Protein 2HKE (pdb70)

Structure (mmCIF, N/CA/C/O backbone):
data_2HKE
#
_entry.id   2HKE
#
_cell.length_a   51.463
_cell.length_b   168.666
_cell.length_c   54.850
_cell.angle_alpha   90.00
_cell.angle_beta   118.78
_cell.angle_gamma   90.00
#
_symmetry.space_group_name_H-M   'P 1 21 1'
#
loop_
_entity.id
_entity.type
_entity.pdbx_description
1 polymer 'Diphosphomevalonate decarboxylase, putative'
2 non-polymer 'SULFATE ION'
3 water water
#
loop_
_atom_site.group_PDB
_atom_site.id
_atom_site.type_symbol
_atom_site.label_atom_id
_atom_site.label_alt_id
_atom_site.label_comp_id
_atom_site.label_asym_id
_atom_site.label_entity_id
_atom_site.label_seq_id
_atom_site.pdbx_PDB_ins_code
_atom_site.Cartn_x
_atom_site.Cartn_y
_atom_site.Cartn_z
_atom_site.occupancy
_atom_site.B_iso_or_equiv
_atom_site.auth_seq_id
_atom_site.auth_comp_id
_atom_site.auth_asym_id
_atom_site.auth_atom_id
_atom_site.pdbx_PDB_model_num
ATOM 1 N N . GLN A 1 4 ? 14.573 70.623 61.160 1.00 48.04 4 GLN A N 1
ATOM 2 C CA . GLN A 1 4 ? 14.450 69.184 60.723 1.00 46.84 4 GLN A CA 1
ATOM 3 C C . GLN A 1 4 ? 15.686 68.741 59.875 1.00 46.66 4 GLN A C 1
ATOM 4 O O . GLN A 1 4 ? 16.855 68.949 60.278 1.00 47.90 4 GLN A O 1
ATOM 10 N N . CYS A 1 5 ? 15.398 68.058 58.763 1.00 45.39 5 CYS A N 1
ATOM 11 C CA . CYS A 1 5 ? 16.300 67.848 57.616 1.00 41.98 5 CYS A CA 1
ATOM 12 C C . CYS A 1 5 ? 15.835 68.855 56.600 1.00 38.77 5 CYS A C 1
ATOM 13 O O . CYS A 1 5 ? 14.657 68.875 56.266 1.00 37.75 5 CYS A O 1
ATOM 16 N N . VAL A 1 6 ? 16.735 69.709 56.108 1.00 33.87 6 VAL A N 1
ATOM 17 C CA . VAL A 1 6 ? 16.327 70.811 55.250 1.00 31.37 6 VAL A CA 1
ATOM 18 C C . VAL A 1 6 ? 17.117 70.760 53.953 1.00 28.47 6 VAL A C 1
ATOM 19 O O . VAL A 1 6 ? 18.316 70.502 53.984 1.00 28.02 6 VAL A O 1
ATOM 23 N N . THR A 1 7 ? 16.435 71.005 52.843 1.00 26.34 7 THR A N 1
ATOM 24 C CA . THR A 1 7 ? 17.039 70.991 51.510 1.00 26.72 7 THR A CA 1
ATOM 25 C C . THR A 1 7 ? 16.691 72.274 50.779 1.00 25.28 7 THR A C 1
ATOM 26 O O . THR A 1 7 ? 15.535 72.714 50.758 1.00 24.96 7 THR A O 1
ATOM 30 N N . VAL A 1 8 ? 17.711 72.877 50.174 1.00 23.95 8 VAL A N 1
ATOM 31 C CA . VAL A 1 8 ? 17.585 74.183 49.509 1.00 24.46 8 VAL A CA 1
ATOM 32 C C . VAL A 1 8 ? 18.315 74.102 48.195 1.00 24.50 8 VAL A C 1
ATOM 33 O O . VAL A 1 8 ? 19.362 73.460 48.111 1.00 24.38 8 VAL A O 1
ATOM 37 N N . GLU A 1 9 ? 17.776 74.774 47.185 1.00 24.03 9 GLU A N 1
ATOM 38 C CA . GLU A 1 9 ? 18.489 75.018 45.962 1.00 25.09 9 GLU A CA 1
ATOM 39 C C . GLU A 1 9 ? 18.730 76.525 45.850 1.00 23.78 9 GLU A C 1
ATOM 40 O O . GLU A 1 9 ? 17.855 77.329 46.163 1.00 23.60 9 GLU A O 1
ATOM 46 N N . ALA A 1 10 ? 19.937 76.887 45.430 1.00 22.45 10 ALA A N 1
ATOM 47 C CA . ALA A 1 10 ? 20.240 78.286 45.155 1.00 21.33 10 ALA A CA 1
ATOM 48 C C . ALA A 1 10 ? 20.830 78.474 43.758 1.00 20.77 10 ALA A C 1
ATOM 49 O O . ALA A 1 10 ? 21.622 77.643 43.279 1.00 21.54 10 ALA A O 1
ATOM 51 N N . PRO A 1 11 ? 20.546 79.627 43.131 1.00 20.61 11 PRO A N 1
ATOM 52 C CA . PRO A 1 11 ? 21.078 79.956 41.804 1.00 20.57 11 PRO A CA 1
ATOM 53 C C . PRO A 1 11 ? 22.411 80.705 41.870 1.00 20.52 11 PRO A C 1
ATOM 54 O O . PRO A 1 11 ? 22.741 81.287 42.913 1.00 18.99 11 PRO A O 1
ATOM 58 N N . ILE A 1 12 ? 23.132 80.771 40.750 1.00 20.39 12 ILE A N 1
ATOM 59 C CA . ILE A 1 12 ? 24.255 81.727 40.691 1.00 20.60 12 ILE A CA 1
ATOM 60 C C . ILE A 1 12 ? 23.741 83.138 40.446 1.00 18.98 12 ILE A C 1
ATOM 61 O O . ILE A 1 12 ? 22.582 83.352 40.153 1.00 18.48 12 ILE A O 1
ATOM 66 N N . ASN A 1 13 ? 24.642 84.123 40.493 1.00 17.78 13 ASN A N 1
ATOM 67 C CA . ASN A 1 13 ? 24.307 85.465 40.115 1.00 17.91 13 ASN A CA 1
ATOM 68 C C . ASN A 1 13 ? 25.488 86.031 39.348 1.00 17.76 13 ASN A C 1
ATOM 69 O O . ASN A 1 13 ? 26.619 85.453 39.375 1.00 19.10 13 ASN A O 1
ATOM 74 N N . ILE A 1 14 ? 25.230 87.096 38.614 1.00 15.17 14 ILE A N 1
ATOM 75 C CA . ILE A 1 14 ? 26.288 87.769 37.857 1.00 17.31 14 ILE A CA 1
ATOM 76 C C . ILE A 1 14 ? 26.366 89.225 38.251 1.00 17.06 14 ILE A C 1
ATOM 77 O O . ILE A 1 14 ? 25.427 89.970 38.039 1.00 17.86 14 ILE A O 1
ATOM 82 N N . ALA A 1 15 ? 27.522 89.633 38.801 1.00 18.56 15 ALA A N 1
ATOM 83 C CA . ALA A 1 15 ? 27.745 91.026 39.141 1.00 18.66 15 ALA A CA 1
ATOM 84 C C . ALA A 1 15 ? 27.970 91.854 37.886 1.00 18.86 15 ALA A C 1
ATOM 85 O O . ALA A 1 15 ? 28.830 91.497 37.069 1.00 20.70 15 ALA A O 1
ATOM 87 N N . PHE A 1 16 ? 27.218 92.938 37.737 1.00 17.62 16 PHE A N 1
ATOM 88 C CA . PHE A 1 16 ? 27.548 93.932 36.684 1.00 18.92 16 PHE A CA 1
ATOM 89 C C . PHE A 1 16 ? 28.343 95.114 37.241 1.00 18.91 16 PHE A C 1
ATOM 90 O O . PHE A 1 16 ? 29.018 95.793 36.461 1.00 22.05 16 PHE A O 1
ATOM 98 N N . ILE A 1 17 ? 28.217 95.386 38.555 1.00 18.41 17 ILE A N 1
ATOM 99 C CA . ILE A 1 17 ? 29.095 96.260 39.289 1.00 18.29 17 ILE A CA 1
ATOM 100 C C . ILE A 1 17 ? 29.893 95.350 40.197 1.00 17.80 17 ILE A C 1
ATOM 101 O O . ILE A 1 17 ? 29.358 94.625 41.051 1.00 17.43 17 ILE A O 1
ATOM 106 N N . LYS A 1 18 ? 31.177 95.301 39.923 1.00 18.11 18 LYS A N 1
ATOM 107 C CA . LYS A 1 18 ? 32.020 94.243 40.461 1.00 19.04 18 LYS A CA 1
ATOM 108 C C . LYS A 1 18 ? 32.470 94.299 41.922 1.00 19.26 18 LYS A C 1
ATOM 109 O O . LYS A 1 18 ? 32.871 95.341 42.419 1.00 19.03 18 LYS A O 1
ATOM 115 N N . TYR A 1 19 ? 32.466 93.126 42.555 1.00 18.54 19 TYR A N 1
ATOM 116 C CA . TYR A 1 19 ? 33.143 92.896 43.810 1.00 19.04 19 TYR A CA 1
ATOM 117 C C . TYR A 1 19 ? 34.602 92.506 43.472 1.00 18.91 19 TYR A C 1
ATOM 118 O O . TYR A 1 19 ? 34.833 91.521 42.825 1.00 18.33 19 TYR A O 1
ATOM 127 N N . TRP A 1 20 ? 35.585 93.300 43.918 1.00 18.76 20 TRP A N 1
ATOM 128 C CA . TRP A 1 20 ? 36.966 92.964 43.733 1.00 19.15 20 TRP A CA 1
ATOM 129 C C . TRP A 1 20 ? 37.749 93.722 44.779 1.00 19.90 20 TRP A C 1
ATOM 130 O O . TRP A 1 20 ? 38.093 94.861 44.589 1.00 20.02 20 TRP A O 1
ATOM 141 N N . GLY A 1 21 ? 37.949 93.071 45.920 1.00 18.82 21 GLY A N 1
ATOM 142 C CA . GLY A 1 21 ? 38.678 93.600 47.038 1.00 19.85 21 GLY A CA 1
ATOM 143 C C . GLY A 1 21 ? 37.935 93.574 48.364 1.00 20.21 21 GLY A C 1
ATOM 144 O O . GLY A 1 21 ? 36.777 94.049 48.456 1.00 20.07 21 GLY A O 1
ATOM 145 N N . LYS A 1 22 ? 38.614 93.075 49.395 1.00 19.68 22 LYS A N 1
ATOM 146 C CA . LYS A 1 22 ? 38.166 93.195 50.769 1.00 20.09 22 LYS A CA 1
ATOM 147 C C . LYS A 1 22 ? 38.899 94.333 51.494 1.00 21.36 22 LYS A C 1
ATOM 148 O O . LYS A 1 22 ? 40.135 94.455 51.392 1.00 19.29 22 LYS A O 1
ATOM 154 N N . ARG A 1 23 ? 38.141 95.138 52.221 1.00 20.73 23 ARG A N 1
ATOM 155 C CA . ARG A 1 23 ? 38.705 96.249 52.965 1.00 21.39 23 ARG A CA 1
ATOM 156 C C . ARG A 1 23 ? 39.434 95.847 54.246 1.00 23.74 23 ARG A C 1
ATOM 157 O O . ARG A 1 23 ? 39.384 94.692 54.697 1.00 22.47 23 ARG A O 1
ATOM 165 N N . GLU A 1 24 ? 40.167 96.809 54.823 1.00 25.52 24 GLU A N 1
ATOM 166 C CA . GLU A 1 24 ? 40.901 96.521 56.054 1.00 25.34 24 GLU A CA 1
ATOM 167 C C . GLU A 1 24 ? 39.934 96.020 57.100 1.00 24.95 24 GLU A C 1
ATOM 168 O O . GLU A 1 24 ? 38.909 96.628 57.304 1.00 24.95 24 GLU A O 1
ATOM 174 N N . GLY A 1 25 ? 40.279 94.904 57.730 1.00 24.32 25 GLY A N 1
ATOM 175 C CA . GLY A 1 25 ? 39.465 94.282 58.766 1.00 24.25 25 GLY A CA 1
ATOM 176 C C . GLY A 1 25 ? 38.438 93.328 58.169 1.00 23.40 25 GLY A C 1
ATOM 177 O O . GLY A 1 25 ? 37.628 92.765 58.882 1.00 24.41 25 GLY A O 1
ATOM 178 N N . GLY A 1 26 ? 38.492 93.134 56.853 1.00 23.34 26 GLY A N 1
ATOM 179 C CA . GLY A 1 26 ? 37.460 92.369 56.141 1.00 22.76 26 GLY A CA 1
ATOM 180 C C . GLY A 1 26 ? 37.805 91.031 55.556 1.00 22.18 26 GLY A C 1
ATOM 181 O O . GLY A 1 26 ? 36.960 90.452 54.880 1.00 21.39 26 GLY A O 1
ATOM 182 N N . GLU A 1 27 ? 39.003 90.491 55.812 1.00 22.08 27 GLU A N 1
ATOM 183 C CA . GLU A 1 27 ? 39.418 89.275 55.146 1.00 22.26 27 GLU A CA 1
ATOM 184 C C . GLU A 1 27 ? 38.818 88.014 55.734 1.00 22.03 27 GLU A C 1
ATOM 185 O O . GLU A 1 27 ? 38.802 86.999 55.073 1.00 22.70 27 GLU A O 1
ATOM 191 N N . THR A 1 28 ? 38.427 88.059 57.008 1.00 22.47 28 THR A N 1
ATOM 192 C CA . THR A 1 28 ? 37.773 86.924 57.646 1.00 21.71 28 THR A CA 1
ATOM 193 C C . THR A 1 28 ? 36.285 87.085 57.594 1.00 21.60 28 THR A C 1
ATOM 194 O O . THR A 1 28 ? 35.572 86.117 57.237 1.00 21.76 28 THR A O 1
ATOM 198 N N . LEU A 1 29 ? 35.823 88.277 57.974 1.00 19.95 29 LEU A N 1
ATOM 199 C CA . LEU A 1 29 ? 34.385 88.620 57.893 1.00 20.54 29 LEU A CA 1
ATOM 200 C C . LEU A 1 29 ? 33.844 88.788 56.480 1.00 19.90 29 LEU A C 1
ATOM 201 O O . LEU A 1 29 ? 32.620 88.717 56.321 1.00 19.62 29 LEU A O 1
ATOM 206 N N . ILE A 1 30 ? 34.716 88.945 55.472 1.00 18.77 30 ILE A N 1
ATOM 207 C CA . ILE A 1 30 ? 34.297 89.125 54.058 1.00 19.47 30 ILE A CA 1
ATOM 208 C C . ILE A 1 30 ? 33.528 90.469 53.943 1.00 19.69 30 ILE A C 1
ATOM 209 O O . ILE A 1 30 ? 32.322 90.538 53.651 1.00 19.63 30 ILE A O 1
ATOM 214 N N . LEU A 1 31 ? 34.277 91.550 54.131 1.00 19.05 31 LEU A N 1
ATOM 215 C CA . LEU A 1 31 ? 33.762 92.913 54.064 1.00 18.48 31 LEU A CA 1
ATOM 216 C C . LEU A 1 31 ? 34.454 93.598 52.882 1.00 18.56 31 LEU A C 1
ATOM 217 O O . LEU A 1 31 ? 35.694 93.631 52.819 1.00 18.35 31 LEU A O 1
ATOM 222 N N . PRO A 1 32 ? 33.673 94.045 51.898 1.00 18.20 32 PRO A N 1
ATOM 223 C CA . PRO A 1 32 ? 34.275 94.465 50.653 1.00 18.32 32 PRO A CA 1
ATOM 224 C C . PRO A 1 32 ? 34.709 95.936 50.676 1.00 19.14 32 PRO A C 1
ATOM 225 O O . PRO A 1 32 ? 34.242 96.696 51.536 1.00 19.23 32 PRO A O 1
ATOM 229 N N . THR A 1 33 ? 35.590 96.316 49.748 1.00 17.93 33 THR A N 1
ATOM 230 C CA . THR A 1 33 ? 35.960 97.736 49.590 1.00 19.21 33 THR A CA 1
ATOM 231 C C . THR A 1 33 ? 34.862 98.603 48.989 1.00 19.55 33 THR A C 1
ATOM 232 O O . THR A 1 33 ? 34.887 99.827 49.131 1.00 18.48 33 THR A O 1
ATOM 236 N N . ASN A 1 34 ? 33.911 97.999 48.261 1.00 18.83 34 ASN A N 1
ATOM 237 C CA . ASN A 1 34 ? 32.872 98.774 47.590 1.00 18.45 34 ASN A CA 1
ATOM 238 C C . ASN A 1 34 ? 31.617 97.911 47.449 1.00 18.56 34 ASN A C 1
ATOM 239 O O . ASN A 1 34 ? 31.686 96.668 47.599 1.00 19.05 34 ASN A O 1
ATOM 244 N N . ASP A 1 35 ? 30.514 98.563 47.164 1.00 18.74 35 ASP A N 1
ATOM 245 C CA . ASP A 1 35 ? 29.282 97.851 46.884 1.00 19.56 35 ASP A CA 1
ATOM 246 C C . ASP A 1 35 ? 29.429 97.070 45.580 1.00 18.54 35 ASP A C 1
ATOM 247 O O . ASP A 1 35 ? 30.226 97.399 44.701 1.00 17.23 35 ASP A O 1
ATOM 252 N N . SER A 1 36 ? 28.574 96.063 45.423 1.00 16.54 36 SER A N 1
ATOM 253 C CA . SER A 1 36 ? 28.465 95.384 44.144 1.00 16.75 36 SER A CA 1
ATOM 254 C C . SER A 1 36 ? 26.991 95.200 43.811 1.00 16.50 36 SER A C 1
ATOM 255 O O . SER A 1 36 ? 26.143 95.412 44.673 1.00 16.99 36 SER A O 1
ATOM 258 N N . PHE A 1 37 ? 26.690 94.805 42.588 1.00 16.00 37 PHE A N 1
ATOM 259 C CA . PHE A 1 37 ? 25.316 94.839 42.144 1.00 16.72 37 PHE A CA 1
ATOM 260 C C . PHE A 1 37 ? 25.226 93.720 41.119 1.00 17.11 37 PHE A C 1
ATOM 261 O O . PHE A 1 37 ? 26.041 93.683 40.186 1.00 16.93 37 PHE A O 1
ATOM 269 N N . SER A 1 38 ? 24.243 92.814 41.283 1.00 16.70 38 SER A N 1
ATOM 270 C CA . SER A 1 38 ? 24.186 91.636 40.435 1.00 15.97 38 SER A CA 1
ATOM 271 C C . SER A 1 38 ? 22.759 91.331 40.028 1.00 16.60 38 SER A C 1
ATOM 272 O O . SER A 1 38 ? 21.788 91.864 40.609 1.00 16.98 38 SER A O 1
ATOM 275 N N . ILE A 1 39 ? 22.656 90.520 38.993 1.00 16.32 39 ILE A N 1
ATOM 276 C CA . ILE A 1 39 ? 21.401 89.914 38.590 1.00 17.92 39 ILE A CA 1
ATOM 277 C C . ILE A 1 39 ? 21.432 88.467 39.028 1.00 17.79 39 ILE A C 1
ATOM 278 O O . ILE A 1 39 ? 22.350 87.699 38.711 1.00 19.37 39 ILE A O 1
ATOM 283 N N . THR A 1 40 ? 20.369 88.042 39.700 1.00 18.29 40 THR A N 1
ATOM 284 C CA . THR A 1 40 ? 20.234 86.671 40.058 1.00 18.18 40 THR A CA 1
ATOM 285 C C . THR A 1 40 ? 19.702 85.854 38.859 1.00 17.73 40 THR A C 1
ATOM 286 O O . THR A 1 40 ? 18.768 86.279 38.214 1.00 19.47 40 THR A O 1
ATOM 290 N N . LEU A 1 41 ? 20.313 84.726 38.572 1.00 17.83 41 LEU A N 1
ATOM 291 C CA . LEU A 1 41 ? 19.926 83.905 37.441 1.00 19.90 41 LEU A CA 1
ATOM 292 C C . LEU A 1 41 ? 18.865 82.884 37.912 1.00 19.92 41 LEU A C 1
ATOM 293 O O . LEU A 1 41 ? 18.666 82.690 39.116 1.00 20.08 41 LEU A O 1
ATOM 298 N N . SER A 1 42 ? 18.206 82.252 36.946 1.00 21.76 42 SER A N 1
ATOM 299 C CA . SER A 1 42 ? 17.360 81.096 37.204 1.00 23.35 42 SER A CA 1
ATOM 300 C C . SER A 1 42 ? 18.133 79.925 37.777 1.00 24.63 42 SER A C 1
ATOM 301 O O . SER A 1 42 ? 19.284 79.708 37.429 1.00 23.89 42 SER A O 1
ATOM 304 N N . ALA A 1 43 ? 17.470 79.158 38.659 1.00 25.60 43 ALA A N 1
ATOM 305 C CA . ALA A 1 43 ? 18.021 77.918 39.176 1.00 26.70 43 ALA A CA 1
ATOM 306 C C . ALA A 1 43 ? 17.726 76.751 38.230 1.00 28.57 43 ALA A C 1
ATOM 307 O O . ALA A 1 43 ? 17.915 75.613 38.605 1.00 29.37 43 ALA A O 1
ATOM 309 N N . SER A 1 44 ? 17.220 77.024 37.037 1.00 29.43 44 SER A N 1
ATOM 310 C CA . SER A 1 44 ? 17.070 75.950 36.066 1.00 30.88 44 SER A CA 1
ATOM 311 C C . SER A 1 44 ? 17.678 76.391 34.735 1.00 31.36 44 SER A C 1
ATOM 312 O O . SER A 1 44 ? 17.428 77.509 34.279 1.00 32.98 44 SER A O 1
ATOM 315 N N . PRO A 1 45 ? 18.447 75.510 34.091 1.00 31.43 45 PRO A N 1
ATOM 316 C CA . PRO A 1 45 ? 18.628 74.105 34.474 1.00 31.43 45 PRO A CA 1
ATOM 317 C C . PRO A 1 45 ? 19.652 73.835 35.561 1.00 31.25 45 PRO A C 1
ATOM 318 O O . PRO A 1 45 ? 19.565 72.783 36.183 1.00 31.40 45 PRO A O 1
ATOM 322 N N . PHE A 1 46 ? 20.588 74.774 35.804 1.00 30.49 46 PHE A N 1
ATOM 323 C CA . PHE A 1 46 ? 21.711 74.544 36.712 1.00 29.06 46 PHE A CA 1
ATOM 324 C C . PHE A 1 46 ? 21.571 75.311 38.038 1.00 28.20 46 PHE A C 1
ATOM 325 O O . PHE A 1 46 ? 21.209 76.489 38.047 1.00 26.15 46 PHE A O 1
ATOM 333 N N . ARG A 1 47 ? 21.945 74.634 39.118 1.00 27.30 47 ARG A N 1
ATOM 334 C CA . ARG A 1 47 ? 21.814 75.173 40.473 1.00 26.31 47 ARG A CA 1
ATOM 335 C C . ARG A 1 47 ? 22.697 74.384 41.437 1.00 25.24 47 ARG A C 1
ATOM 336 O O . ARG A 1 47 ? 23.190 73.282 41.100 1.00 23.92 47 ARG A O 1
ATOM 344 N N . SER A 1 48 ? 22.900 74.926 42.643 1.00 23.59 48 SER A N 1
ATOM 345 C CA . SER A 1 48 ? 23.470 74.151 43.732 1.00 23.88 48 SER A CA 1
ATOM 346 C C . SER A 1 48 ? 22.356 73.720 44.660 1.00 23.90 48 SER A C 1
ATOM 347 O O . SER A 1 48 ? 21.345 74.394 44.803 1.00 23.54 48 SER A O 1
ATOM 350 N N . LYS A 1 49 ? 22.586 72.592 45.302 1.00 24.46 49 LYS A N 1
ATOM 351 C CA . LYS A 1 49 ? 21.627 72.014 46.201 1.00 25.11 49 LYS A CA 1
ATOM 352 C C . LYS A 1 49 ? 22.386 71.566 47.437 1.00 25.23 49 LYS A C 1
ATOM 353 O O . LYS A 1 49 ? 23.461 70.965 47.321 1.00 24.18 49 LYS A O 1
ATOM 359 N N . THR A 1 50 ? 21.830 71.903 48.614 1.00 24.63 50 THR A N 1
ATOM 360 C CA . THR A 1 50 ? 22.341 71.430 49.915 1.00 24.63 50 THR A CA 1
ATOM 361 C C . THR A 1 50 ? 21.217 70.866 50.770 1.00 24.16 50 THR A C 1
ATOM 362 O O . THR A 1 50 ? 20.147 71.450 50.856 1.00 23.70 50 THR A O 1
ATOM 366 N N . SER A 1 51 ? 21.532 69.766 51.426 1.00 24.29 51 SER A N 1
ATOM 367 C CA . SER A 1 51 ? 20.689 69.145 52.433 1.00 25.60 51 SER A CA 1
ATOM 368 C C . SER A 1 51 ? 21.456 69.158 53.739 1.00 25.20 51 SER A C 1
ATOM 369 O O . SER A 1 51 ? 22.656 68.875 53.782 1.00 25.32 51 SER A O 1
ATOM 372 N N . VAL A 1 52 ? 20.782 69.506 54.820 1.00 26.62 52 VAL A N 1
ATOM 373 C CA . VAL A 1 52 ? 21.409 69.430 56.118 1.00 28.14 52 VAL A CA 1
ATOM 374 C C . VAL A 1 52 ? 20.527 68.605 57.058 1.00 30.25 52 VAL A C 1
ATOM 375 O O . VAL A 1 52 ? 19.294 68.654 56.948 1.00 29.40 52 VAL A O 1
ATOM 379 N N . GLU A 1 53 ? 21.172 67.889 57.977 1.00 32.99 53 GLU A N 1
ATOM 380 C CA . GLU A 1 53 ? 20.456 67.146 59.025 1.00 35.51 53 GLU A CA 1
ATOM 381 C C . GLU A 1 53 ? 21.084 67.391 60.383 1.00 36.48 53 GLU A C 1
ATOM 382 O O . GLU A 1 53 ? 22.275 67.204 60.540 1.00 36.08 53 GLU A O 1
ATOM 388 N N . LEU A 1 54 ? 20.298 67.843 61.363 1.00 39.11 54 LEU A N 1
ATOM 389 C CA . LEU A 1 54 ? 20.841 68.010 62.725 1.00 41.51 54 LEU A CA 1
ATOM 390 C C . LEU A 1 54 ? 20.933 66.637 63.353 1.00 43.63 54 LEU A C 1
ATOM 391 O O . LEU A 1 54 ? 20.074 65.789 63.118 1.00 43.47 54 LEU A O 1
ATOM 396 N N . ARG A 1 55 ? 22.004 66.414 64.105 1.00 46.23 55 ARG A N 1
ATOM 397 C CA . ARG A 1 55 ? 22.292 65.108 64.692 1.00 48.70 55 ARG A CA 1
ATOM 398 C C . ARG A 1 55 ? 22.655 65.234 66.176 1.00 50.41 55 ARG A C 1
ATOM 399 O O . ARG A 1 55 ? 23.197 66.267 66.638 1.00 50.83 55 ARG A O 1
ATOM 407 N N . ASP A 1 56 ? 22.335 64.170 66.914 1.00 52.43 56 ASP A N 1
ATOM 408 C CA . ASP A 1 56 ? 22.810 63.956 68.296 1.00 53.45 56 ASP A CA 1
ATOM 409 C C . ASP A 1 56 ? 23.774 62.774 68.389 1.00 54.28 56 ASP A C 1
ATOM 410 O O . ASP A 1 56 ? 24.688 62.766 69.218 1.00 54.84 56 ASP A O 1
ATOM 415 N N . ASP A 1 57 ? 23.561 61.786 67.527 1.00 54.87 57 ASP A N 1
ATOM 416 C CA . ASP A 1 57 ? 24.318 60.546 67.565 1.00 54.85 57 ASP A CA 1
ATOM 417 C C . ASP A 1 57 ? 25.802 60.803 67.296 1.00 55.01 57 ASP A C 1
ATOM 418 O O . ASP A 1 57 ? 26.672 60.123 67.856 1.00 55.90 57 ASP A O 1
ATOM 423 N N . ILE A 1 58 ? 26.095 61.774 66.432 1.00 54.13 58 ILE A N 1
ATOM 424 C CA . ILE A 1 58 ? 27.458 61.989 65.947 1.00 52.97 58 ILE A CA 1
ATOM 425 C C . ILE A 1 58 ? 28.250 62.979 66.795 1.00 51.89 58 ILE A C 1
ATOM 426 O O . ILE A 1 58 ? 27.681 63.797 67.532 1.00 51.59 58 ILE A O 1
ATOM 431 N N . GLU A 1 59 ? 29.572 62.906 66.658 1.00 51.01 59 GLU A N 1
ATOM 432 C CA . GLU A 1 59 ? 30.491 63.641 67.524 1.00 50.11 59 GLU A CA 1
ATOM 433 C C . GLU A 1 59 ? 31.138 64.861 66.855 1.00 48.80 59 GLU A C 1
ATOM 434 O O . GLU A 1 59 ? 31.667 65.731 67.544 1.00 49.20 59 GLU A O 1
ATOM 440 N N . THR A 1 60 ? 31.121 64.935 65.525 1.00 46.57 60 THR A N 1
ATOM 441 C CA . THR A 1 60 ? 31.533 66.172 64.854 1.00 44.40 60 THR A CA 1
ATOM 442 C C . THR A 1 60 ? 30.581 66.503 63.707 1.00 41.24 60 THR A C 1
ATOM 443 O O . THR A 1 60 ? 29.747 65.692 63.315 1.00 39.69 60 THR A O 1
ATOM 447 N N . ASP A 1 61 ? 30.682 67.726 63.203 1.00 38.35 61 ASP A N 1
ATOM 448 C CA . ASP A 1 61 ? 29.944 68.092 62.001 1.00 36.34 61 ASP A CA 1
ATOM 449 C C . ASP A 1 61 ? 30.589 67.395 60.820 1.00 34.05 61 ASP A C 1
ATOM 450 O O . ASP A 1 61 ? 31.801 67.112 60.855 1.00 33.23 61 ASP A O 1
ATOM 455 N N . THR A 1 62 ? 29.789 67.113 59.795 1.00 31.53 62 THR A N 1
ATOM 456 C CA . THR A 1 62 ? 30.315 66.562 58.561 1.00 31.62 62 THR A CA 1
ATOM 457 C C . THR A 1 62 ? 29.880 67.359 57.350 1.00 29.66 62 THR A C 1
ATOM 458 O O . THR A 1 62 ? 28.812 68.002 57.316 1.00 28.78 62 THR A O 1
ATOM 462 N N . LEU A 1 63 ? 30.709 67.291 56.326 1.00 28.71 63 LEU A N 1
ATOM 463 C CA . LEU A 1 63 ? 30.441 67.993 55.097 1.00 27.95 63 LEU A CA 1
ATOM 464 C C . LEU A 1 63 ? 30.773 67.054 53.957 1.00 27.82 63 LEU A C 1
ATOM 465 O O . LEU A 1 63 ? 31.861 66.517 53.935 1.00 27.98 63 LEU A O 1
ATOM 470 N N . ARG A 1 64 ? 29.845 66.881 53.029 1.00 28.12 64 ARG A N 1
ATOM 471 C CA . ARG A 1 64 ? 30.055 66.083 51.832 1.00 29.00 64 ARG A CA 1
ATOM 472 C C . ARG A 1 64 ? 29.834 67.010 50.657 1.00 29.18 64 ARG A C 1
ATOM 473 O O . ARG A 1 64 ? 28.766 67.661 50.533 1.00 28.78 64 ARG A O 1
ATOM 481 N N . LEU A 1 65 ? 30.864 67.133 49.831 1.00 29.91 65 LEU A N 1
ATOM 482 C CA . LEU A 1 65 ? 30.820 67.962 48.635 1.00 31.35 65 LEU A CA 1
ATOM 483 C C . LEU A 1 65 ? 30.987 67.062 47.422 1.00 32.73 65 LEU A C 1
ATOM 484 O O . LEU A 1 65 ? 32.022 66.402 47.284 1.00 33.44 65 LEU A O 1
ATOM 489 N N . ASN A 1 66 ? 29.994 67.078 46.546 1.00 33.39 66 ASN A N 1
ATOM 490 C CA . ASN A 1 66 ? 30.038 66.341 45.293 1.00 34.60 66 ASN A CA 1
ATOM 491 C C . ASN A 1 66 ? 30.263 64.858 45.528 1.00 35.28 66 ASN A C 1
ATOM 492 O O . ASN A 1 66 ? 31.052 64.232 44.814 1.00 36.35 66 ASN A O 1
ATOM 497 N N . GLY A 1 67 ? 29.595 64.322 46.547 1.00 34.90 67 GLY A N 1
ATOM 498 C CA . GLY A 1 67 ? 29.738 62.929 46.958 1.00 34.76 67 GLY A CA 1
ATOM 499 C C . GLY A 1 67 ? 30.945 62.554 47.811 1.00 34.47 67 GLY A C 1
ATOM 500 O O . GLY A 1 67 ? 31.025 61.417 48.310 1.00 34.89 67 GLY A O 1
ATOM 501 N N . THR A 1 68 ? 31.886 63.484 47.977 1.00 33.57 68 THR A N 1
ATOM 502 C CA . THR A 1 68 ? 33.115 63.230 48.737 1.00 33.52 68 THR A CA 1
ATOM 503 C C . THR A 1 68 ? 33.128 63.904 50.101 1.00 33.47 68 THR A C 1
ATOM 504 O O . THR A 1 68 ? 32.952 65.114 50.184 1.00 32.35 68 THR A O 1
ATOM 508 N N . GLU A 1 69 ? 33.330 63.120 51.155 1.00 32.55 69 GLU A N 1
ATOM 509 C CA . GLU A 1 69 ? 33.395 63.693 52.483 1.00 33.75 69 GLU A CA 1
ATOM 510 C C . GLU A 1 69 ? 34.697 64.472 52.658 1.00 32.60 69 GLU A C 1
ATOM 511 O O . GLU A 1 69 ? 35.795 64.007 52.335 1.00 31.41 69 GLU A O 1
ATOM 517 N N . VAL A 1 70 ? 34.544 65.677 53.196 1.00 31.90 70 VAL A N 1
ATOM 518 C CA . VAL A 1 70 ? 35.606 66.644 53.324 1.00 32.05 70 VAL A CA 1
ATOM 519 C C . VAL A 1 70 ? 35.833 66.932 54.828 1.00 31.47 70 VAL A C 1
ATOM 520 O O . VAL A 1 70 ? 34.901 66.778 55.599 1.00 30.42 70 VAL A O 1
ATOM 524 N N . ASP A 1 71 ? 37.047 67.315 55.234 1.00 31.63 71 ASP A N 1
ATOM 525 C CA . ASP A 1 71 ? 37.321 67.605 56.654 1.00 32.46 71 ASP A CA 1
ATOM 526 C C . ASP A 1 71 ? 36.848 69.039 56.968 1.00 31.51 71 ASP A C 1
ATOM 527 O O . ASP A 1 71 ? 37.409 69.991 56.427 1.00 30.11 71 ASP A O 1
ATOM 532 N N . VAL A 1 72 ? 35.842 69.174 57.823 1.00 31.83 72 VAL A N 1
ATOM 533 C CA . VAL A 1 72 ? 35.325 70.523 58.189 1.00 32.04 72 VAL A CA 1
ATOM 534 C C . VAL A 1 72 ? 36.404 71.367 58.878 1.00 32.46 72 VAL A C 1
ATOM 535 O O . VAL A 1 72 ? 36.519 72.586 58.638 1.00 30.43 72 VAL A O 1
ATOM 539 N N . GLY A 1 73 ? 37.216 70.714 59.716 1.00 32.77 73 GLY A N 1
ATOM 540 C CA . GLY A 1 73 ? 38.407 71.343 60.307 1.00 32.35 73 GLY A CA 1
ATOM 541 C C . GLY A 1 73 ? 39.425 71.875 59.307 1.00 32.55 73 GLY A C 1
ATOM 542 O O . GLY A 1 73 ? 40.284 72.644 59.686 1.00 33.37 73 GLY A O 1
ATOM 543 N N . LYS A 1 74 ? 39.325 71.493 58.033 1.00 32.10 74 LYS A N 1
ATOM 544 C CA . LYS A 1 74 ? 40.193 72.000 56.967 1.00 32.51 74 LYS A CA 1
ATOM 545 C C . LYS A 1 74 ? 39.468 72.917 55.986 1.00 31.27 74 LYS A C 1
ATOM 546 O O . LYS A 1 74 ? 40.013 73.268 54.951 1.00 30.82 74 LYS A O 1
ATOM 552 N N . THR A 1 75 ? 38.251 73.333 56.341 1.00 29.25 75 THR A N 1
ATOM 553 C CA . THR A 1 75 ? 37.392 74.128 55.443 1.00 27.87 75 THR A CA 1
ATOM 554 C C . THR A 1 75 ? 36.960 75.409 56.221 1.00 25.83 75 THR A C 1
ATOM 555 O O . THR A 1 75 ? 35.850 75.467 56.715 1.00 26.20 75 THR A O 1
ATOM 559 N N . PRO A 1 76 ? 37.884 76.380 56.408 1.00 23.52 76 PRO A N 1
ATOM 560 C CA . PRO A 1 76 ? 37.604 77.517 57.295 1.00 23.80 76 PRO A CA 1
ATOM 561 C C . PRO A 1 76 ? 36.364 78.351 56.962 1.00 22.90 76 PRO A C 1
ATOM 562 O O . PRO A 1 76 ? 35.727 78.876 57.875 1.00 22.23 76 PRO A O 1
ATOM 566 N N . ARG A 1 77 ? 36.010 78.478 55.686 1.00 23.09 77 ARG A N 1
ATOM 567 C CA . ARG A 1 77 ? 34.820 79.272 55.333 1.00 23.29 77 ARG A CA 1
ATOM 568 C C . ARG A 1 77 ? 33.565 78.630 55.914 1.00 23.18 77 ARG A C 1
ATOM 569 O O . ARG A 1 77 ? 32.693 79.340 56.478 1.00 22.91 77 ARG A O 1
ATOM 577 N N . VAL A 1 78 ? 33.492 77.314 55.855 1.00 21.21 78 VAL A N 1
ATOM 578 C CA . VAL A 1 78 ? 32.337 76.582 56.447 1.00 22.10 78 VAL A CA 1
ATOM 579 C C . VAL A 1 78 ? 32.386 76.614 58.002 1.00 22.21 78 VAL A C 1
ATOM 580 O O . VAL A 1 78 ? 31.364 76.866 58.682 1.00 23.59 78 VAL A O 1
ATOM 584 N N . GLN A 1 79 ? 33.567 76.486 58.596 1.00 22.88 79 GLN A N 1
ATOM 585 C CA . GLN A 1 79 ? 33.717 76.606 60.059 1.00 23.37 79 GLN A CA 1
ATOM 586 C C . GLN A 1 79 ? 33.263 77.978 60.505 1.00 23.61 79 GLN A C 1
ATOM 587 O O . GLN A 1 79 ? 32.617 78.111 61.551 1.00 22.72 79 GLN A O 1
ATOM 593 N N . SER A 1 80 ? 33.604 79.013 59.724 1.00 21.75 80 SER A N 1
ATOM 594 C CA . SER A 1 80 ? 33.187 80.389 59.990 1.00 21.77 80 SER A CA 1
ATOM 595 C C . SER A 1 80 ? 31.664 80.534 60.010 1.00 21.04 80 SER A C 1
ATOM 596 O O . SER A 1 80 ? 31.082 81.180 60.899 1.00 21.18 80 SER A O 1
ATOM 599 N N . MET A 1 81 ? 31.009 79.945 59.031 1.00 21.03 81 MET A N 1
ATOM 600 C CA . MET A 1 81 ? 29.544 79.987 58.968 1.00 21.50 81 MET A CA 1
ATOM 601 C C . MET A 1 81 ? 28.955 79.302 60.202 1.00 21.24 81 MET A C 1
ATOM 602 O O . MET A 1 81 ? 28.074 79.856 60.890 1.00 22.82 81 MET A O 1
ATOM 607 N N . LEU A 1 82 ? 29.474 78.146 60.499 1.00 19.70 82 LEU A N 1
ATOM 608 C CA . LEU A 1 82 ? 28.972 77.349 61.611 1.00 21.86 82 LEU A CA 1
ATOM 609 C C . LEU A 1 82 ? 29.154 78.018 62.959 1.00 22.12 82 LEU A C 1
ATOM 610 O O . LEU A 1 82 ? 28.286 77.948 63.808 1.00 23.18 82 LEU A O 1
ATOM 615 N N . LEU A 1 83 ? 30.270 78.704 63.159 1.00 22.40 83 LEU A N 1
ATOM 616 C CA . LEU A 1 83 ? 30.447 79.482 64.401 1.00 24.27 83 LEU A CA 1
ATOM 617 C C . LEU A 1 83 ? 29.415 80.570 64.549 1.00 24.43 83 LEU A C 1
ATOM 618 O O . LEU A 1 83 ? 28.834 80.759 65.652 1.00 25.48 83 LEU A O 1
ATOM 623 N N . HIS A 1 84 ? 29.208 81.344 63.484 1.00 24.35 84 HIS A N 1
ATOM 624 C CA . HIS A 1 84 ? 28.240 82.423 63.516 1.00 25.02 84 HIS A CA 1
ATOM 625 C C . HIS A 1 84 ? 26.820 81.851 63.693 1.00 24.59 84 HIS A C 1
ATOM 626 O O . HIS A 1 84 ? 26.001 82.401 64.434 1.00 23.60 84 HIS A O 1
ATOM 633 N N . LEU A 1 85 ? 26.578 80.730 63.050 1.00 24.89 85 LEU A N 1
ATOM 634 C CA . LEU A 1 85 ? 25.266 80.125 63.062 1.00 25.23 85 LEU A CA 1
ATOM 635 C C . LEU A 1 85 ? 24.922 79.721 64.498 1.00 25.99 85 LEU A C 1
ATOM 636 O O . LEU A 1 85 ? 23.848 80.016 64.997 1.00 27.27 85 LEU A O 1
ATOM 641 N N . ARG A 1 86 ? 25.857 79.060 65.160 1.00 25.44 86 ARG A N 1
ATOM 642 C CA . ARG A 1 86 ? 25.645 78.572 66.496 1.00 27.77 86 ARG A CA 1
ATOM 643 C C . ARG A 1 86 ? 25.651 79.614 67.589 1.00 27.18 86 ARG A C 1
ATOM 644 O O . ARG A 1 86 ? 25.263 79.317 68.709 1.00 29.75 86 ARG A O 1
ATOM 652 N N . SER A 1 87 ? 26.127 80.815 67.300 1.00 27.72 87 SER A N 1
ATOM 653 C CA . SER A 1 87 ? 26.015 81.925 68.232 1.00 27.98 87 SER A CA 1
ATOM 654 C C . SER A 1 87 ? 24.739 82.716 68.065 1.00 27.93 87 SER A C 1
ATOM 655 O O . SER A 1 87 ? 24.549 83.724 68.765 1.00 28.71 87 SER A O 1
ATOM 658 N N . THR A 1 88 ? 23.904 82.325 67.095 1.00 27.41 88 THR A N 1
ATOM 659 C CA . THR A 1 88 ? 22.681 83.044 66.801 1.00 26.99 88 THR A CA 1
ATOM 660 C C . THR A 1 88 ? 21.523 82.084 66.698 1.00 27.49 88 THR A C 1
ATOM 661 O O . THR A 1 88 ? 20.616 82.278 65.920 1.00 28.03 88 THR A O 1
ATOM 665 N N . CYS A 1 89 ? 21.538 81.031 67.501 1.00 27.89 89 CYS A N 1
ATOM 666 C CA . CYS A 1 89 ? 20.481 80.044 67.450 1.00 28.40 89 CYS A CA 1
ATOM 667 C C . CYS A 1 89 ? 20.099 79.604 68.869 1.00 28.89 89 CYS A C 1
ATOM 668 O O . CYS A 1 89 ? 20.830 79.880 69.803 1.00 28.84 89 CYS A O 1
ATOM 671 N N . PRO A 1 90 ? 18.930 78.961 69.031 1.00 30.68 90 PRO A N 1
ATOM 672 C CA . PRO A 1 90 ? 18.449 78.494 70.331 1.00 32.52 90 PRO A CA 1
ATOM 673 C C . PRO A 1 90 ? 19.467 77.661 71.130 1.00 34.34 90 PRO A C 1
ATOM 674 O O . PRO A 1 90 ? 20.165 76.844 70.557 1.00 33.69 90 PRO A O 1
ATOM 678 N N . GLU A 1 91 ? 19.535 77.867 72.447 1.00 37.30 91 GLU A N 1
ATOM 679 C CA . GLU A 1 91 ? 20.409 77.059 73.307 1.00 39.44 91 GLU A CA 1
ATOM 680 C C . GLU A 1 91 ? 20.199 75.558 73.081 1.00 40.34 91 GLU A C 1
ATOM 681 O O . GLU A 1 91 ? 21.143 74.784 73.138 1.00 42.17 91 GLU A O 1
ATOM 687 N N . GLU A 1 92 ? 18.971 75.148 72.799 1.00 41.99 92 GLU A N 1
ATOM 688 C CA . GLU A 1 92 ? 18.642 73.736 72.544 1.00 43.06 92 GLU A CA 1
ATOM 689 C C . GLU A 1 92 ? 19.250 73.169 71.276 1.00 43.72 92 GLU A C 1
ATOM 690 O O . GLU A 1 92 ? 19.325 71.951 71.117 1.00 43.99 92 GLU A O 1
ATOM 696 N N . LEU A 1 93 ? 19.587 74.038 70.326 1.00 43.70 93 LEU A N 1
ATOM 697 C CA . LEU A 1 93 ? 20.169 73.597 69.061 1.00 44.02 93 LEU A CA 1
ATOM 698 C C . LEU A 1 93 ? 21.643 73.985 68.943 1.00 44.22 93 LEU A C 1
ATOM 699 O O . LEU A 1 93 ? 22.329 73.434 68.099 1.00 44.54 93 LEU A O 1
ATOM 704 N N . LYS A 1 94 ? 22.126 74.900 69.781 1.00 45.00 94 LYS A N 1
ATOM 705 C CA . LYS A 1 94 ? 23.549 75.293 69.808 1.00 46.00 94 LYS A CA 1
ATOM 706 C C . LYS A 1 94 ? 24.488 74.110 69.742 1.00 46.22 94 LYS A C 1
ATOM 707 O O . LYS A 1 94 ? 25.507 74.156 69.073 1.00 46.70 94 LYS A O 1
ATOM 713 N N . ASN A 1 95 ? 24.142 73.050 70.452 1.00 46.15 95 ASN A N 1
ATOM 714 C CA . ASN A 1 95 ? 25.090 71.961 70.713 1.00 45.70 95 ASN A CA 1
ATOM 715 C C . ASN A 1 95 ? 25.048 70.837 69.679 1.00 45.05 95 ASN A C 1
ATOM 716 O O . ASN A 1 95 ? 25.998 70.035 69.579 1.00 44.71 95 ASN A O 1
ATOM 721 N N . LYS A 1 96 ? 23.970 70.792 68.902 1.00 43.26 96 LYS A N 1
ATOM 722 C CA . LYS A 1 96 ? 23.771 69.745 67.927 1.00 41.87 96 LYS A CA 1
ATOM 723 C C . LYS A 1 96 ? 24.873 69.864 66.895 1.00 40.18 96 LYS A C 1
ATOM 724 O O . LYS A 1 96 ? 25.329 70.970 66.596 1.00 39.39 96 LYS A O 1
ATOM 730 N N . LYS A 1 97 ? 25.286 68.719 66.361 1.00 38.30 97 LYS A N 1
ATOM 731 C CA . LYS A 1 97 ? 26.152 68.670 65.201 1.00 37.07 97 LYS A CA 1
ATOM 732 C C . LYS A 1 97 ? 25.261 68.521 63.975 1.00 34.17 97 LYS A C 1
ATOM 733 O O . LYS A 1 97 ? 24.083 68.159 64.068 1.00 34.24 97 LYS A O 1
ATOM 739 N N . VAL A 1 98 ? 25.847 68.769 62.821 1.00 31.30 98 VAL A N 1
ATOM 740 C CA . VAL A 1 98 ? 25.106 68.751 61.596 1.00 29.05 98 VAL A CA 1
ATOM 741 C C . VAL A 1 98 ? 25.847 67.945 60.530 1.00 27.87 98 VAL A C 1
ATOM 742 O O . VAL A 1 98 ? 27.076 67.976 60.461 1.00 27.18 98 VAL A O 1
ATOM 746 N N . ASN A 1 99 ? 25.095 67.186 59.745 1.00 28.12 99 ASN A N 1
ATOM 747 C CA . ASN A 1 99 ? 25.596 66.589 58.494 1.00 27.76 99 ASN A CA 1
ATOM 748 C C . ASN A 1 99 ? 25.148 67.485 57.355 1.00 26.50 99 ASN A C 1
ATOM 749 O O . ASN A 1 99 ? 23.963 67.696 57.190 1.00 26.87 99 ASN A O 1
ATOM 754 N N . ILE A 1 100 ? 26.094 67.993 56.587 1.00 25.88 100 ILE A N 1
ATOM 755 C CA . ILE A 1 100 ? 25.830 68.824 55.414 1.00 25.30 100 ILE A CA 1
ATOM 756 C C . ILE A 1 100 ? 26.260 68.061 54.177 1.00 25.25 100 ILE A C 1
ATOM 757 O O . ILE A 1 100 ? 27.390 67.544 54.132 1.00 25.21 100 ILE A O 1
ATOM 762 N N . VAL A 1 101 ? 25.382 68.031 53.184 1.00 24.55 101 VAL A N 1
ATOM 763 C CA . VAL A 1 101 ? 25.637 67.325 51.933 1.00 26.15 101 VAL A CA 1
ATOM 764 C C . VAL A 1 101 ? 25.297 68.291 50.825 1.00 26.14 101 VAL A C 1
ATOM 765 O O . VAL A 1 101 ? 24.170 68.788 50.760 1.00 25.10 101 VAL A O 1
ATOM 769 N N . SER A 1 102 ? 26.290 68.612 49.996 1.00 26.58 102 SER A N 1
ATOM 770 C CA . SER A 1 102 ? 26.130 69.648 49.011 1.00 27.74 102 SER A CA 1
ATOM 771 C C . SER A 1 102 ? 26.507 69.119 47.635 1.00 28.47 102 SER A C 1
ATOM 772 O O . SER A 1 102 ? 27.477 68.369 47.508 1.00 27.90 102 SER A O 1
ATOM 775 N N . GLU A 1 103 ? 25.750 69.503 46.620 1.00 29.26 103 GLU A N 1
ATOM 776 C CA . GLU A 1 103 ? 26.186 69.238 45.245 1.00 30.06 103 GLU A CA 1
ATOM 777 C C . GLU A 1 103 ? 25.728 70.332 44.286 1.00 29.66 103 GLU A C 1
ATOM 778 O O . GLU A 1 103 ? 24.968 71.237 44.658 1.00 27.82 103 GLU A O 1
ATOM 784 N N . ASN A 1 104 ? 26.138 70.218 43.026 1.00 29.61 104 ASN A N 1
ATOM 785 C CA . ASN A 1 104 ? 25.575 71.066 41.980 1.00 29.49 104 ASN A CA 1
ATOM 786 C C . ASN A 1 104 ? 25.613 70.309 40.671 1.00 29.36 104 ASN A C 1
ATOM 787 O O . ASN A 1 104 ? 26.317 69.314 40.575 1.00 28.74 104 ASN A O 1
ATOM 792 N N . ASN A 1 105 ? 24.848 70.767 39.697 1.00 30.42 105 ASN A N 1
ATOM 793 C CA . ASN A 1 105 ? 24.774 70.102 38.386 1.00 31.11 105 ASN A CA 1
ATOM 794 C C . ASN A 1 105 ? 25.324 70.975 37.252 1.00 31.97 105 ASN A C 1
ATOM 795 O O . ASN A 1 105 ? 24.959 70.800 36.103 1.00 32.02 105 ASN A O 1
ATOM 800 N N . PHE A 1 106 ? 26.196 71.916 37.571 1.00 33.12 106 PHE A N 1
ATOM 801 C CA . PHE A 1 106 ? 26.788 72.733 36.528 1.00 34.97 106 PHE A CA 1
ATOM 802 C C . PHE A 1 106 ? 27.731 71.832 35.764 1.00 36.42 106 PHE A C 1
ATOM 803 O O . PHE A 1 106 ? 28.461 71.028 36.372 1.00 36.23 106 PHE A O 1
ATOM 811 N N . PRO A 1 107 ? 27.742 71.967 34.432 1.00 37.95 107 PRO A N 1
ATOM 812 C CA . PRO A 1 107 ? 28.698 71.191 33.644 1.00 38.30 107 PRO A CA 1
ATOM 813 C C . PRO A 1 107 ? 30.104 71.355 34.182 1.00 38.88 107 PRO A C 1
ATOM 814 O O . PRO A 1 107 ? 30.534 72.468 34.506 1.00 38.46 107 PRO A O 1
ATOM 818 N N . THR A 1 108 ? 30.814 70.236 34.313 1.00 39.73 108 THR A N 1
ATOM 819 C CA . THR A 1 108 ? 32.158 70.275 34.854 1.00 40.24 108 THR A CA 1
ATOM 820 C C . THR A 1 108 ? 33.063 70.986 33.824 1.00 41.32 108 THR A C 1
ATOM 821 O O . THR A 1 108 ? 32.851 70.894 32.581 1.00 42.98 108 THR A O 1
ATOM 825 N N . ALA A 1 109 ? 34.045 71.719 34.327 1.00 41.41 109 ALA A N 1
ATOM 826 C CA . ALA A 1 109 ? 35.010 72.422 33.472 1.00 40.80 109 ALA A CA 1
ATOM 827 C C . ALA A 1 109 ? 34.484 73.738 32.882 1.00 40.65 109 ALA A C 1
ATOM 828 O O . ALA A 1 109 ? 35.243 74.439 32.228 1.00 40.76 109 ALA A O 1
ATOM 830 N N . ALA A 1 110 ? 33.214 74.073 33.112 1.00 39.54 110 ALA A N 1
ATOM 831 C CA . ALA A 1 110 ? 32.636 75.259 32.521 1.00 38.87 110 ALA A CA 1
ATOM 832 C C . ALA A 1 110 ? 33.033 76.533 33.316 1.00 38.66 110 ALA A C 1
ATOM 833 O O . ALA A 1 110 ? 32.950 77.669 32.805 1.00 37.45 110 ALA A O 1
ATOM 835 N N . GLY A 1 111 ? 33.503 76.350 34.549 1.00 38.39 111 GLY A N 1
ATOM 836 C CA . GLY A 1 111 ? 33.997 77.474 35.355 1.00 38.36 111 GLY A CA 1
ATOM 837 C C . GLY A 1 111 ? 32.895 78.413 35.818 1.00 38.25 111 GLY A C 1
ATOM 838 O O . GLY A 1 111 ? 33.155 79.593 36.037 1.00 37.99 111 GLY A O 1
ATOM 839 N N . MET A 1 112 ? 31.663 77.894 35.968 1.00 38.34 112 MET A N 1
ATOM 840 C CA . MET A 1 112 ? 30.556 78.688 36.496 1.00 38.26 112 MET A CA 1
ATOM 841 C C . MET A 1 112 ? 30.810 78.973 37.972 1.00 39.07 112 MET A C 1
ATOM 842 O O . MET A 1 112 ? 31.451 78.164 38.676 1.00 39.68 112 MET A O 1
ATOM 847 N N . ALA A 1 113 ? 30.266 80.087 38.457 1.00 38.45 113 ALA A N 1
ATOM 848 C CA . ALA A 1 113 ? 30.558 80.585 39.806 1.00 38.27 113 ALA A CA 1
ATOM 849 C C . ALA A 1 113 ? 29.710 79.832 40.807 1.00 37.88 113 ALA A C 1
ATOM 850 O O . ALA A 1 113 ? 28.888 80.433 41.527 1.00 36.18 113 ALA A O 1
ATOM 852 N N . SER A 1 114 ? 29.899 78.513 40.845 1.00 35.99 114 SER A N 1
ATOM 853 C CA . SER A 1 114 ? 29.016 77.659 41.607 1.00 36.48 114 SER A CA 1
ATOM 854 C C . SER A 1 114 ? 29.317 77.712 43.110 1.00 35.86 114 SER A C 1
ATOM 855 O O . SER A 1 114 ? 28.540 77.216 43.926 1.00 35.67 114 SER A O 1
ATOM 858 N N . SER A 1 115 ? 30.433 78.317 43.495 1.00 35.28 115 SER A N 1
ATOM 859 C CA . SER A 1 115 ? 30.679 78.547 44.932 1.00 34.96 115 SER A CA 1
ATOM 860 C C . SER A 1 115 ? 29.684 79.553 45.518 1.00 33.45 115 SER A C 1
ATOM 861 O O . SER A 1 115 ? 29.214 79.398 46.656 1.00 35.68 115 SER A O 1
ATOM 864 N N . ALA A 1 116 ? 29.324 80.559 44.738 1.00 31.41 116 ALA A N 1
ATOM 865 C CA . ALA A 1 116 ? 28.316 81.536 45.155 1.00 29.80 116 ALA A CA 1
ATOM 866 C C . ALA A 1 116 ? 27.002 80.841 45.478 1.00 28.00 116 ALA A C 1
ATOM 867 O O . ALA A 1 116 ? 26.373 81.099 46.504 1.00 26.77 116 ALA A O 1
ATOM 869 N N . SER A 1 117 ? 26.573 79.986 44.567 1.00 23.97 117 SER A N 1
ATOM 870 C CA . SER A 1 117 ? 25.297 79.310 44.733 1.00 22.98 117 SER A CA 1
ATOM 871 C C . SER A 1 117 ? 25.369 78.277 45.863 1.00 21.99 117 SER A C 1
ATOM 872 O O . SER A 1 117 ? 24.410 78.132 46.671 1.00 22.31 117 SER A O 1
ATOM 875 N N . GLY A 1 118 ? 26.506 77.604 45.960 1.00 20.91 118 GLY A N 1
ATOM 876 C CA . GLY A 1 118 ? 26.724 76.565 46.965 1.00 21.00 118 GLY A CA 1
ATOM 877 C C . GLY A 1 118 ? 26.700 77.082 48.389 1.00 20.64 118 GLY A C 1
ATOM 878 O O . GLY A 1 118 ? 26.029 76.529 49.255 1.00 20.33 118 GLY A O 1
ATOM 879 N N . TYR A 1 119 ? 27.412 78.168 48.650 1.00 19.35 119 TYR A N 1
ATOM 880 C CA . TYR A 1 119 ? 27.414 78.750 49.973 1.00 20.02 119 TYR A CA 1
ATOM 881 C C . TYR A 1 119 ? 26.071 79.375 50.312 1.00 19.82 119 TYR A C 1
ATOM 882 O O . TYR A 1 119 ? 25.647 79.353 51.480 1.00 20.15 119 TYR A O 1
ATOM 891 N N . CYS A 1 120 ? 25.415 79.948 49.318 1.00 19.08 120 CYS A N 1
ATOM 892 C CA . CYS A 1 120 ? 24.067 80.495 49.564 1.00 19.51 120 CYS A CA 1
ATOM 893 C C . CYS A 1 120 ? 23.094 79.365 49.931 1.00 19.87 120 CYS A C 1
ATOM 894 O O . CYS A 1 120 ? 22.353 79.469 50.902 1.00 19.84 120 CYS A O 1
ATOM 897 N N . ALA A 1 121 ? 23.089 78.286 49.161 1.00 19.36 121 ALA A N 1
ATOM 898 C CA . ALA A 1 121 ? 22.184 77.168 49.470 1.00 20.06 121 ALA A CA 1
ATOM 899 C C . ALA A 1 121 ? 22.494 76.596 50.859 1.00 20.87 121 ALA A C 1
ATOM 900 O O . ALA A 1 121 ? 21.576 76.268 51.630 1.00 20.93 121 ALA A O 1
ATOM 902 N N . MET A 1 122 ? 23.774 76.464 51.194 1.00 20.54 122 MET A N 1
ATOM 903 C CA . MET A 1 122 ? 24.159 75.944 52.508 1.00 22.33 122 MET A CA 1
ATOM 904 C C . MET A 1 122 ? 23.748 76.881 53.646 1.00 21.40 122 MET A C 1
ATOM 905 O O . MET A 1 122 ? 23.271 76.445 54.700 1.00 21.08 122 MET A O 1
ATOM 910 N N . SER A 1 123 ? 24.001 78.169 53.456 1.00 21.35 123 SER A N 1
ATOM 911 C CA . SER A 1 123 ? 23.539 79.202 54.422 1.00 21.23 123 SER A CA 1
ATOM 912 C C . SER A 1 123 ? 22.041 79.073 54.724 1.00 21.36 123 SER A C 1
ATOM 913 O O . SER A 1 123 ? 21.626 78.989 55.891 1.00 20.90 123 SER A O 1
ATOM 916 N N . ALA A 1 124 ? 21.232 79.035 53.677 1.00 19.92 124 ALA A N 1
ATOM 917 C CA . ALA A 1 124 ? 19.776 78.988 53.854 1.00 21.27 124 ALA A CA 1
ATOM 918 C C . ALA A 1 124 ? 19.317 77.687 54.531 1.00 20.76 124 ALA A C 1
ATOM 919 O O . ALA A 1 124 ? 18.471 77.730 55.400 1.00 22.65 124 ALA A O 1
ATOM 921 N N . ALA A 1 125 ? 19.918 76.553 54.154 1.00 20.40 125 ALA A N 1
ATOM 922 C CA . ALA A 1 125 ? 19.578 75.251 54.750 1.00 20.59 125 ALA A CA 1
ATOM 923 C C . ALA A 1 125 ? 19.962 75.226 56.223 1.00 21.23 125 ALA A C 1
ATOM 924 O O . ALA A 1 125 ? 19.194 74.752 57.051 1.00 22.16 125 ALA A O 1
ATOM 926 N N . LEU A 1 126 ? 21.140 75.744 56.562 1.00 20.80 126 LEU A N 1
ATOM 927 C CA . LEU A 1 126 ? 21.614 75.742 57.920 1.00 20.54 126 LEU A CA 1
ATOM 928 C C . LEU A 1 126 ? 20.762 76.632 58.816 1.00 20.66 126 LEU A C 1
ATOM 929 O O . LEU A 1 126 ? 20.472 76.277 59.954 1.00 20.93 126 LEU A O 1
ATOM 934 N N . ILE A 1 127 ? 20.399 77.797 58.313 1.00 20.58 127 ILE A N 1
ATOM 935 C CA . ILE A 1 127 ? 19.653 78.781 59.096 1.00 21.10 127 ILE A CA 1
ATOM 936 C C . ILE A 1 127 ? 18.265 78.169 59.405 1.00 21.47 127 ILE A C 1
ATOM 937 O O . ILE A 1 127 ? 17.794 78.303 60.508 1.00 22.78 127 ILE A O 1
ATOM 942 N N . ARG A 1 128 ? 17.658 77.504 58.447 1.00 22.96 128 ARG A N 1
ATOM 943 C CA . ARG A 1 128 ? 16.353 76.884 58.686 1.00 23.83 128 ARG A CA 1
ATOM 944 C C . ARG A 1 128 ? 16.483 75.775 59.717 1.00 23.93 128 ARG A C 1
ATOM 945 O O . ARG A 1 128 ? 15.760 75.764 60.720 1.00 24.03 128 ARG A O 1
ATOM 953 N N . ALA A 1 129 ? 17.455 74.892 59.522 1.00 23.61 129 ALA A N 1
ATOM 954 C CA . ALA A 1 129 ? 17.651 73.737 60.413 1.00 24.79 129 ALA A CA 1
ATOM 955 C C . ALA A 1 129 ? 17.922 74.116 61.851 1.00 25.18 129 ALA A C 1
ATOM 956 O O . ALA A 1 129 ? 17.403 73.470 62.770 1.00 26.31 129 ALA A O 1
ATOM 958 N N . PHE A 1 130 ? 18.731 75.139 62.062 1.00 24.15 130 PHE A N 1
ATOM 959 C CA . PHE A 1 130 ? 19.134 75.548 63.395 1.00 24.21 130 PHE A CA 1
ATOM 960 C C . PHE A 1 130 ? 18.232 76.610 64.008 1.00 24.08 130 PHE A C 1
ATOM 961 O O . PHE A 1 130 ? 18.487 77.070 65.129 1.00 21.95 130 PHE A O 1
ATOM 969 N N . LYS A 1 131 ? 17.242 77.060 63.239 1.00 24.65 131 LYS A N 1
ATOM 970 C CA . LYS A 1 131 ? 16.420 78.197 63.610 1.00 25.68 131 LYS A CA 1
ATOM 971 C C . LYS A 1 131 ? 17.233 79.389 64.093 1.00 25.71 131 LYS A C 1
ATOM 972 O O . LYS A 1 131 ? 16.963 80.001 65.154 1.00 23.88 131 LYS A O 1
ATOM 978 N N . SER A 1 132 ? 18.237 79.753 63.290 1.00 23.65 132 SER A N 1
ATOM 979 C CA . SER A 1 132 ? 19.112 80.853 63.610 1.00 23.87 132 SER A CA 1
ATOM 980 C C . SER A 1 132 ? 18.428 82.146 63.258 1.00 23.44 132 SER A C 1
ATOM 981 O O . SER A 1 132 ? 17.708 82.220 62.266 1.00 24.67 132 SER A O 1
ATOM 984 N N . THR A 1 133 ? 18.713 83.183 64.028 1.00 22.66 133 THR A N 1
ATOM 985 C CA . THR A 1 133 ? 18.200 84.498 63.730 1.00 24.06 133 THR A CA 1
ATOM 986 C C . THR A 1 133 ? 18.982 85.265 62.655 1.00 24.04 133 THR A C 1
ATOM 987 O O . THR A 1 133 ? 18.601 86.386 62.254 1.00 24.37 133 THR A O 1
ATOM 991 N N . THR A 1 134 ? 20.102 84.715 62.225 1.00 23.64 134 THR A N 1
ATOM 992 C CA A THR A 1 134 ? 20.907 85.372 61.181 0.50 24.60 134 THR A CA 1
ATOM 993 C CA B THR A 1 134 ? 20.887 85.414 61.210 0.50 24.30 134 THR A CA 1
ATOM 994 C C . THR A 1 134 ? 20.205 85.289 59.841 1.00 24.79 134 THR A C 1
ATOM 995 O O . THR A 1 134 ? 19.460 84.367 59.600 1.00 26.28 134 THR A O 1
ATOM 1002 N N . ASN A 1 135 ? 20.447 86.251 58.950 1.00 25.56 135 ASN A N 1
ATOM 1003 C CA . ASN A 1 135 ? 19.822 86.177 57.653 1.00 25.12 135 ASN A CA 1
ATOM 1004 C C . ASN A 1 135 ? 20.696 85.424 56.644 1.00 23.16 135 ASN A C 1
ATOM 1005 O O . ASN A 1 135 ? 21.922 85.312 56.816 1.00 22.77 135 ASN A O 1
ATOM 1010 N N . VAL A 1 136 ? 20.040 84.895 55.621 1.00 23.76 136 VAL A N 1
ATOM 1011 C CA . VAL A 1 136 ? 20.695 84.053 54.671 1.00 22.91 136 VAL A CA 1
ATOM 1012 C C . VAL A 1 136 ? 21.884 84.793 54.066 1.00 22.59 136 VAL A C 1
ATOM 1013 O O . VAL A 1 136 ? 22.961 84.182 53.886 1.00 21.47 136 VAL A O 1
ATOM 1017 N N . SER A 1 137 ? 21.654 86.047 53.693 1.00 21.91 137 SER A N 1
ATOM 1018 C CA . SER A 1 137 ? 22.691 86.819 53.005 1.00 22.20 137 SER A CA 1
ATOM 1019 C C . SER A 1 137 ? 23.973 86.973 53.854 1.00 21.57 137 SER A C 1
ATOM 1020 O O . SER A 1 137 ? 25.090 86.708 53.369 1.00 20.00 137 SER A O 1
ATOM 1023 N N . MET A 1 138 ? 23.839 87.381 55.130 1.00 21.93 138 MET A N 1
ATOM 1024 C CA . MET A 1 138 ? 25.014 87.576 55.969 1.00 23.94 138 MET A CA 1
ATOM 1025 C C . MET A 1 138 ? 25.762 86.318 56.319 1.00 22.84 138 MET A C 1
ATOM 1026 O O . MET A 1 138 ? 26.988 86.349 56.419 1.00 22.43 138 MET A O 1
ATOM 1031 N N . LEU A 1 139 ? 25.061 85.207 56.476 1.00 21.45 139 LEU A N 1
ATOM 1032 C CA . LEU A 1 139 ? 25.782 83.944 56.702 1.00 21.03 139 LEU A CA 1
ATOM 1033 C C . LEU A 1 139 ? 26.480 83.459 55.434 1.00 19.65 139 LEU A C 1
ATOM 1034 O O . LEU A 1 139 ? 27.596 82.958 55.484 1.00 20.14 139 LEU A O 1
ATOM 1039 N N . ALA A 1 140 ? 25.809 83.590 54.296 1.00 19.07 140 ALA A N 1
ATOM 1040 C CA . ALA A 1 140 ? 26.363 83.205 53.001 1.00 18.75 140 ALA A CA 1
ATOM 1041 C C . ALA A 1 140 ? 27.659 83.993 52.726 1.00 18.11 140 ALA A C 1
ATOM 1042 O O . ALA A 1 140 ? 28.611 83.424 52.238 1.00 17.31 140 ALA A O 1
ATOM 1044 N N . ARG A 1 141 ? 27.675 85.273 53.121 1.00 17.73 141 ARG A N 1
ATOM 1045 C CA . ARG A 1 141 ? 28.816 86.196 52.933 1.00 18.05 141 ARG A CA 1
ATOM 1046 C C . ARG A 1 141 ? 30.069 85.663 53.571 1.00 17.63 141 ARG A C 1
ATOM 1047 O O . ARG A 1 141 ? 31.167 85.774 53.011 1.00 18.93 141 ARG A O 1
ATOM 1055 N N . LEU A 1 142 ? 29.904 85.033 54.740 1.00 18.60 142 LEU A N 1
ATOM 1056 C CA . LEU A 1 142 ? 31.029 84.389 55.434 1.00 18.60 142 LEU A CA 1
ATOM 1057 C C . LEU A 1 142 ? 31.701 83.263 54.636 1.00 19.66 142 LEU A C 1
ATOM 1058 O O . LEU A 1 142 ? 32.857 82.931 54.879 1.00 22.87 142 LEU A O 1
ATOM 1063 N N . GLY A 1 143 ? 30.914 82.587 53.814 1.00 20.39 143 GLY A N 1
ATOM 1064 C CA . GLY A 1 143 ? 31.368 81.497 53.009 1.00 19.64 143 GLY A CA 1
ATOM 1065 C C . GLY A 1 143 ? 31.985 82.013 51.748 1.00 21.13 143 GLY A C 1
ATOM 1066 O O . GLY A 1 143 ? 33.059 81.570 51.406 1.00 22.24 143 GLY A O 1
ATOM 1067 N N . SER A 1 144 ? 31.307 82.934 51.064 1.00 20.65 144 SER A N 1
ATOM 1068 C CA . SER A 1 144 ? 31.836 83.594 49.854 1.00 21.79 144 SER A CA 1
ATOM 1069 C C . SER A 1 144 ? 31.132 84.917 49.692 1.00 21.22 144 SER A C 1
ATOM 1070 O O . SER A 1 144 ? 29.912 85.016 49.780 1.00 20.39 144 SER A O 1
ATOM 1073 N N . GLY A 1 145 ? 31.876 85.958 49.376 1.00 20.19 145 GLY A N 1
ATOM 1074 C CA . GLY A 1 145 ? 31.241 87.263 49.258 1.00 20.90 145 GLY A CA 1
ATOM 1075 C C . GLY A 1 145 ? 30.113 87.277 48.247 1.00 20.93 145 GLY A C 1
ATOM 1076 O O . GLY A 1 145 ? 29.003 87.703 48.554 1.00 21.67 145 GLY A O 1
ATOM 1077 N N . SER A 1 146 ? 30.350 86.749 47.056 1.00 20.12 146 SER A N 1
ATOM 1078 C CA . SER A 1 146 ? 29.304 86.818 46.035 1.00 20.38 146 SER A CA 1
ATOM 1079 C C . SER A 1 146 ? 28.090 85.936 46.396 1.00 18.90 146 SER A 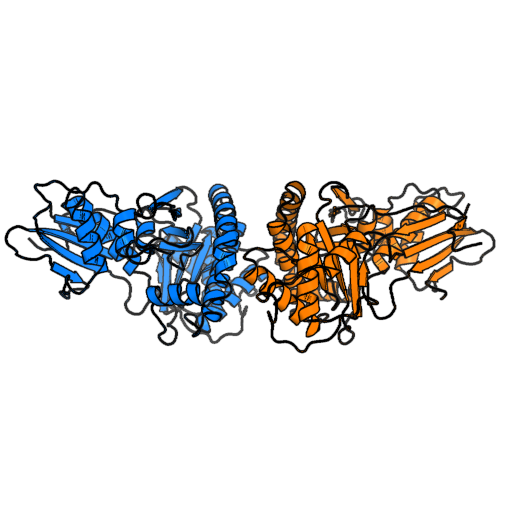C 1
ATOM 1080 O O . SER A 1 146 ? 27.002 86.195 45.916 1.00 18.92 146 SER A O 1
ATOM 1083 N N . ALA A 1 147 ? 28.250 84.956 47.300 1.00 18.66 147 ALA A N 1
ATOM 1084 C CA . ALA A 1 147 ? 27.096 84.132 47.738 1.00 18.70 147 ALA A CA 1
ATOM 1085 C C . ALA A 1 147 ? 26.028 84.977 48.383 1.00 19.16 147 ALA A C 1
ATOM 1086 O O . ALA A 1 147 ? 24.834 84.658 48.327 1.00 19.86 147 ALA A O 1
ATOM 1088 N N . CYS A 1 148 ? 26.437 86.031 49.054 1.00 19.04 148 CYS A N 1
ATOM 1089 C CA . CYS A 1 148 ? 25.482 86.855 49.727 1.00 19.51 148 CYS A CA 1
ATOM 1090 C C . CYS A 1 148 ? 24.442 87.499 48.792 1.00 19.12 148 CYS A C 1
ATOM 1091 O O . CYS A 1 148 ? 23.292 87.797 49.238 1.00 20.03 148 CYS A O 1
ATOM 1094 N N . ARG A 1 149 ? 24.738 87.608 47.492 1.00 18.53 149 ARG A N 1
ATOM 1095 C CA . ARG A 1 149 ? 23.791 88.230 46.586 1.00 19.50 149 ARG A CA 1
ATOM 1096 C C . ARG A 1 149 ? 22.793 87.250 45.965 1.00 19.52 149 ARG A C 1
ATOM 1097 O O . ARG A 1 149 ? 21.850 87.678 45.321 1.00 18.68 149 ARG A O 1
ATOM 1105 N N . SER A 1 150 ? 23.018 85.943 46.146 1.00 19.78 150 SER A N 1
ATOM 1106 C CA . SER A 1 150 ? 22.104 84.938 45.640 1.00 20.99 150 SER A CA 1
ATOM 1107 C C . SER A 1 150 ? 20.872 84.716 46.566 1.00 21.44 150 SER A C 1
ATOM 1108 O O . SER A 1 150 ? 19.988 83.878 46.234 1.00 22.69 150 SER A O 1
ATOM 1111 N N . ALA A 1 151 ? 20.828 85.444 47.685 1.00 21.89 151 ALA A N 1
ATOM 1112 C CA . ALA A 1 151 ? 19.797 85.284 48.699 1.00 22.68 151 ALA A CA 1
ATOM 1113 C C . ALA A 1 151 ? 18.441 85.793 48.247 1.00 23.09 151 ALA A C 1
ATOM 1114 O O . ALA A 1 151 ? 17.423 85.402 48.821 1.00 25.33 151 ALA A O 1
ATOM 1116 N N . PHE A 1 152 ? 18.418 86.620 47.204 1.00 21.67 152 PHE A N 1
ATOM 1117 C CA . PHE A 1 152 ? 17.231 87.263 46.713 1.00 22.19 152 PHE A CA 1
ATOM 11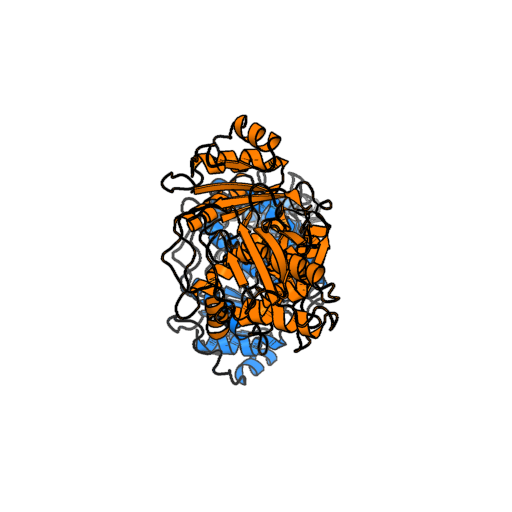18 C C . PHE A 1 152 ? 17.191 87.104 45.223 1.00 22.60 152 PHE A C 1
ATOM 1119 O O . PHE A 1 152 ? 18.256 87.030 44.581 1.00 21.74 152 PHE A O 1
ATOM 1127 N N . GLY A 1 153 ? 15.968 87.092 44.696 1.00 21.46 153 GLY A N 1
ATOM 1128 C CA . GLY A 1 153 ? 15.716 87.179 43.257 1.00 21.25 153 GLY A CA 1
ATOM 1129 C C . GLY A 1 153 ? 15.944 88.589 42.755 1.00 20.27 153 GLY A C 1
ATOM 1130 O O . GLY A 1 153 ? 16.069 89.543 43.529 1.00 20.12 153 GLY A O 1
ATOM 1131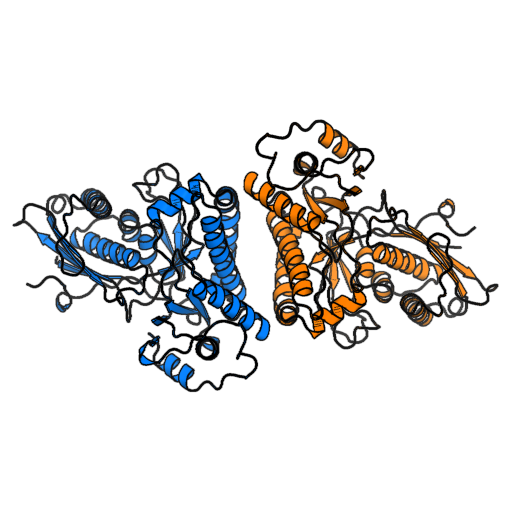 N N . GLY A 1 154 ? 16.008 88.739 41.447 1.00 19.49 154 GLY A N 1
ATOM 1132 C CA . GLY A 1 154 ? 16.017 90.040 40.856 1.00 19.21 154 GLY A CA 1
ATOM 1133 C C . GLY A 1 154 ? 17.358 90.706 40.745 1.00 20.17 154 GLY A C 1
ATOM 1134 O O . GLY A 1 154 ? 18.338 90.038 40.445 1.00 19.94 154 GLY A O 1
ATOM 1135 N N . PHE A 1 155 ? 17.382 92.015 40.992 1.00 18.48 155 PHE A N 1
ATOM 1136 C CA . PHE A 1 155 ? 18.614 92.827 40.960 1.00 18.43 155 PHE A CA 1
ATOM 1137 C C . PHE A 1 155 ? 18.973 93.095 42.425 1.00 19.00 155 PHE A C 1
ATOM 1138 O O . PHE A 1 155 ? 18.156 93.583 43.210 1.00 19.97 155 PHE A O 1
ATOM 1146 N N . VAL A 1 156 ? 20.191 92.751 42.808 1.00 17.30 156 VAL A N 1
ATOM 1147 C CA . VAL A 1 156 ? 20.583 92.694 44.210 1.00 16.61 156 VAL A CA 1
ATOM 1148 C C . VAL A 1 156 ? 21.853 93.511 44.424 1.00 17.96 156 VAL A C 1
ATOM 1149 O O . VAL A 1 156 ? 22.830 93.337 43.681 1.00 17.80 156 VAL A O 1
ATOM 1153 N N . ILE A 1 157 ? 21.806 94.371 45.429 1.00 17.83 157 ILE A N 1
ATOM 1154 C CA . ILE A 1 157 ? 22.971 95.131 45.882 1.00 17.95 157 ILE A CA 1
ATOM 1155 C C . ILE A 1 157 ? 23.618 94.484 47.097 1.00 18.33 157 ILE A C 1
ATOM 1156 O O . ILE A 1 157 ? 22.968 94.226 48.085 1.00 18.45 157 ILE A O 1
ATOM 1161 N N . TRP A 1 158 ? 24.933 94.274 47.052 1.00 17.42 158 TRP A N 1
ATOM 1162 C CA . TRP A 1 158 ? 25.655 93.948 48.249 1.00 17.81 158 TRP A CA 1
ATOM 1163 C C . TRP A 1 158 ? 26.133 95.286 48.797 1.00 19.46 158 TRP A C 1
ATOM 1164 O O . TRP A 1 158 ? 27.002 95.950 48.176 1.00 19.04 158 TRP A O 1
ATOM 1175 N N . ASN A 1 159 ? 25.513 95.712 49.893 1.00 20.48 159 ASN A N 1
ATOM 1176 C CA . ASN A 1 159 ? 25.881 96.910 50.609 1.00 21.28 159 ASN A CA 1
ATOM 1177 C C . ASN A 1 159 ? 27.159 96.660 51.411 1.00 21.68 159 ASN A C 1
ATOM 1178 O O . ASN A 1 159 ? 27.210 95.768 52.236 1.00 20.27 159 ASN A O 1
ATOM 1183 N N . LYS A 1 160 ? 28.203 97.459 51.174 1.00 22.64 160 LYS A N 1
ATOM 1184 C CA . LYS A 1 160 ? 29.488 97.246 51.852 1.00 23.08 160 LYS A CA 1
ATOM 1185 C C . LYS A 1 160 ? 29.458 97.424 53.355 1.00 22.65 160 LYS A C 1
ATOM 1186 O O . LYS A 1 160 ? 30.194 96.753 54.069 1.00 21.73 160 LYS A O 1
ATOM 1192 N N . GLY A 1 161 ? 28.564 98.280 53.829 1.00 23.68 161 GLY A N 1
ATOM 1193 C CA . GLY A 1 161 ? 28.489 98.569 55.260 1.00 24.37 161 GLY A CA 1
ATOM 1194 C C . GLY A 1 161 ? 29.665 99.416 55.718 1.00 26.52 161 GLY A C 1
ATOM 1195 O O . GLY A 1 161 ? 30.650 99.672 54.968 1.00 25.30 161 GLY A O 1
ATOM 1196 N N . GLU A 1 162 ? 29.544 99.894 56.941 1.00 28.66 162 GLU A N 1
ATOM 1197 C CA . GLU A 1 162 ? 30.636 100.619 57.564 1.00 31.93 162 GLU A CA 1
ATOM 1198 C C . GLU A 1 162 ? 31.061 100.072 58.932 1.00 31.56 162 GLU A C 1
ATOM 1199 O O . GLU A 1 162 ? 32.071 100.502 59.476 1.00 32.11 162 GLU A O 1
ATOM 1205 N N . LYS A 1 163 ? 30.342 99.082 59.455 1.00 31.63 163 LYS A N 1
ATOM 1206 C CA . LYS A 1 163 ? 30.620 98.548 60.781 1.00 32.11 163 LYS A CA 1
ATOM 1207 C C . LYS A 1 163 ? 31.665 97.443 60.742 1.00 31.73 163 LYS A C 1
ATOM 1208 O O . LYS A 1 163 ? 31.549 96.461 59.963 1.00 30.30 163 LYS A O 1
ATOM 1214 N N . PRO A 1 164 ? 32.728 97.603 61.546 1.00 31.19 164 PRO A N 1
ATOM 1215 C CA . PRO A 1 164 ? 33.790 96.604 61.568 1.00 30.87 164 PRO A CA 1
ATOM 1216 C C . PRO A 1 164 ? 33.366 95.196 61.926 1.00 29.57 164 PRO A C 1
ATOM 1217 O O . PRO A 1 164 ? 34.076 94.258 61.573 1.00 27.94 164 PRO A O 1
ATOM 1221 N N . ASP A 1 165 ? 32.231 95.048 62.615 1.00 29.28 165 ASP A N 1
ATOM 1222 C CA . ASP A 1 165 ? 31.735 93.702 62.911 1.00 29.26 165 ASP A CA 1
ATOM 1223 C C . ASP A 1 165 ? 30.906 93.050 61.788 1.00 27.60 165 ASP A C 1
ATOM 1224 O O . ASP A 1 165 ? 30.495 91.906 61.912 1.00 26.21 165 ASP A O 1
ATOM 1229 N N . GLY A 1 166 ? 30.661 93.788 60.720 1.00 27.61 166 GLY A N 1
ATOM 1230 C CA . GLY A 1 166 ? 29.994 93.241 59.541 1.00 27.71 166 GLY A CA 1
ATOM 1231 C C . GLY A 1 166 ? 28.465 93.257 59.634 1.00 27.52 166 GLY A C 1
ATOM 1232 O O . GLY A 1 166 ? 27.792 92.771 58.731 1.00 26.79 166 GLY A O 1
ATOM 1233 N N . SER A 1 167 ? 27.916 93.834 60.720 1.00 26.48 167 SER A N 1
ATOM 1234 C CA . SER A 1 167 ? 26.470 93.764 60.991 1.00 27.57 167 SER A CA 1
ATOM 1235 C C . SER A 1 167 ? 25.615 94.550 60.009 1.00 26.80 167 SER A C 1
ATOM 1236 O O . SER A 1 167 ? 24.403 94.347 59.965 1.00 29.31 167 SER A O 1
ATOM 1239 N N . ASP A 1 168 ? 26.216 95.421 59.203 1.00 25.51 168 ASP A N 1
ATOM 1240 C CA . ASP A 1 168 ? 25.523 96.100 58.121 1.00 25.32 168 ASP A CA 1
ATOM 1241 C C . ASP A 1 168 ? 26.064 95.740 56.718 1.00 23.41 168 ASP A C 1
ATOM 1242 O O . ASP A 1 168 ? 25.762 96.394 55.731 1.00 24.17 168 ASP A O 1
ATOM 1247 N N . CYS A 1 169 ? 26.884 94.710 56.650 1.00 22.54 169 CYS A N 1
ATOM 1248 C CA . CYS A 1 169 ? 27.445 94.275 55.380 1.00 22.24 169 CYS A CA 1
ATOM 1249 C C . CYS A 1 169 ? 26.561 93.134 54.829 1.00 22.38 169 CYS A C 1
ATOM 1250 O O . CYS A 1 169 ? 26.673 91.956 55.230 1.00 21.91 169 CYS A O 1
ATOM 1253 N N . VAL A 1 170 ? 25.654 93.492 53.934 1.00 21.99 170 VAL A N 1
ATOM 1254 C CA . VAL A 1 170 ? 24.553 92.604 53.609 1.00 21.25 170 VAL A CA 1
ATOM 1255 C C . VAL A 1 170 ? 23.970 92.954 52.260 1.00 20.38 170 VAL A C 1
ATOM 1256 O O . VAL A 1 170 ? 24.085 94.086 51.822 1.00 20.42 170 VAL A O 1
ATOM 1260 N N . ALA A 1 171 ? 23.327 91.978 51.606 1.00 19.22 171 ALA A N 1
ATOM 1261 C CA . ALA A 1 171 ? 22.717 92.212 50.324 1.00 19.37 171 ALA A CA 1
ATOM 1262 C C . ALA A 1 171 ? 21.275 92.612 50.557 1.00 20.16 171 ALA A C 1
ATOM 1263 O O . ALA A 1 171 ? 20.661 92.152 51.530 1.00 20.13 171 ALA A O 1
ATOM 1265 N N . THR A 1 172 ? 20.769 93.474 49.683 1.00 20.10 172 THR A N 1
ATOM 1266 C CA . THR A 1 172 ? 19.356 93.803 49.684 1.00 21.00 172 THR A CA 1
ATOM 1267 C C . THR A 1 172 ? 18.811 93.761 48.260 1.00 21.06 172 THR A C 1
ATOM 1268 O O . THR A 1 172 ? 19.544 93.985 47.282 1.00 19.05 172 THR A O 1
ATOM 1272 N N . GLN A 1 173 ? 17.550 93.388 48.124 1.00 20.21 173 GLN A N 1
ATOM 1273 C CA . GLN A 1 173 ? 16.938 93.313 46.809 1.00 21.41 173 GLN A CA 1
ATOM 1274 C C . GLN A 1 173 ? 16.649 94.721 46.360 1.00 22.13 173 GLN A C 1
ATOM 1275 O O . GLN A 1 173 ? 16.022 95.497 47.076 1.00 23.43 173 GLN A O 1
ATOM 1281 N N . PHE A 1 174 ? 17.137 95.099 45.186 1.00 21.48 174 PHE A N 1
ATOM 1282 C CA . PHE A 1 174 ? 16.870 96.397 44.662 1.00 21.56 174 PHE A CA 1
ATOM 1283 C C . PHE A 1 174 ? 15.496 96.442 43.978 1.00 22.10 174 PHE A C 1
ATOM 1284 O O . PHE A 1 174 ? 14.662 97.311 44.309 1.00 21.55 174 PHE A O 1
ATOM 1292 N N . VAL A 1 175 ? 15.310 95.551 43.025 1.00 21.19 175 VAL A N 1
ATOM 1293 C CA . VAL A 1 175 ? 14.036 95.232 42.454 1.00 21.95 175 VAL A CA 1
ATOM 1294 C C . VAL A 1 175 ? 13.941 93.765 42.257 1.00 22.77 175 VAL A C 1
ATOM 1295 O O . VAL A 1 175 ? 14.968 93.059 42.107 1.00 20.32 175 VAL A O 1
ATOM 1299 N N . ASP A 1 176 ? 12.701 93.261 42.233 1.00 22.56 176 ASP A N 1
ATOM 1300 C CA . ASP A 1 176 ? 12.551 91.819 42.085 1.00 22.90 176 ASP A CA 1
ATOM 1301 C C . ASP A 1 176 ? 12.479 91.420 40.630 1.00 21.84 176 ASP A C 1
ATOM 1302 O O . ASP A 1 176 ? 12.628 92.229 39.721 1.00 21.42 176 ASP A O 1
ATOM 1307 N N . GLU A 1 177 ? 12.314 90.136 40.423 1.00 23.57 177 GLU A N 1
ATOM 1308 C CA . GLU A 1 177 ? 12.311 89.540 39.095 1.00 24.35 177 GLU A CA 1
ATOM 1309 C C . GLU A 1 177 ? 11.161 90.003 38.227 1.00 25.12 177 GLU A C 1
ATOM 1310 O O . GLU A 1 177 ? 11.177 89.791 37.036 1.00 26.67 177 GLU A O 1
ATOM 1316 N N . THR A 1 178 ? 10.106 90.534 38.821 1.00 24.86 178 THR A N 1
ATOM 1317 C CA . THR A 1 178 ? 9.003 91.042 38.033 1.00 24.44 178 THR A CA 1
ATOM 1318 C C . THR A 1 178 ? 9.206 92.435 37.461 1.00 24.13 178 THR A C 1
ATOM 1319 O O . THR A 1 178 ? 8.428 92.871 36.615 1.00 24.97 178 THR A O 1
ATOM 1323 N N . HIS A 1 179 ? 10.245 93.155 37.885 1.00 23.10 179 HIS A N 1
ATOM 1324 C CA . HIS A 1 179 ? 10.389 94.555 37.521 1.00 23.84 179 HIS A CA 1
ATOM 1325 C C . HIS A 1 179 ? 10.673 94.709 36.026 1.00 22.59 179 HIS A C 1
ATOM 1326 O O . HIS A 1 179 ? 10.063 95.516 35.357 1.00 22.15 179 HIS A O 1
ATOM 1333 N N . TRP A 1 180 ? 11.589 93.921 35.491 1.00 22.51 180 TRP A N 1
ATOM 1334 C CA . TRP A 1 180 ? 12.074 94.108 34.121 1.00 22.46 180 TRP A CA 1
ATOM 1335 C C . TRP A 1 180 ? 12.141 92.773 33.427 1.00 22.69 180 TRP A C 1
ATOM 1336 O O . TRP A 1 180 ? 13.234 92.242 33.197 1.00 23.43 180 TRP A O 1
ATOM 1347 N N . PRO A 1 181 ? 10.978 92.166 33.143 1.00 24.04 181 PRO A N 1
ATOM 1348 C CA . PRO A 1 181 ? 10.960 90.806 32.607 1.00 23.94 181 PRO A CA 1
ATOM 1349 C C . PRO A 1 181 ? 11.588 90.678 31.220 1.00 23.23 181 PRO A C 1
ATOM 1350 O O . PRO A 1 181 ? 11.914 89.582 30.801 1.00 24.12 181 PRO A O 1
ATOM 1354 N N . GLU A 1 182 ? 11.729 91.795 30.504 1.00 22.36 182 GLU A N 1
ATOM 1355 C CA . GLU A 1 182 ? 12.356 91.770 29.193 1.00 21.69 182 GLU A CA 1
ATOM 1356 C C . GLU A 1 182 ? 13.847 91.444 29.218 1.00 21.07 182 GLU A C 1
ATOM 1357 O O . GLU A 1 182 ? 14.381 90.882 28.266 1.00 20.06 182 GLU A O 1
ATOM 1363 N N . ILE A 1 183 ? 14.514 91.803 30.288 1.00 20.91 183 ILE A N 1
ATOM 1364 C CA . ILE A 1 183 ? 15.987 91.632 30.319 1.00 20.93 183 ILE A CA 1
ATOM 1365 C C . ILE A 1 183 ? 16.326 90.157 30.503 1.00 20.90 183 ILE A C 1
ATOM 1366 O O . ILE A 1 183 ? 15.706 89.379 31.295 1.00 19.48 183 ILE A O 1
ATOM 1371 N N . GLN A 1 184 ? 17.295 89.710 29.705 1.00 19.97 184 GLN A N 1
ATOM 1372 C CA . GLN A 1 184 ? 17.683 88.313 29.684 1.00 19.44 184 GLN A CA 1
ATOM 1373 C C . GLN A 1 184 ? 19.164 88.224 29.884 1.00 19.80 184 GLN A C 1
ATOM 1374 O O . GLN A 1 184 ? 19.875 89.167 29.545 1.00 18.17 184 GLN A O 1
ATOM 1380 N N . VAL A 1 185 ? 19.617 87.096 30.419 1.00 18.76 185 VAL A N 1
ATOM 1381 C CA . VAL A 1 185 ? 21.047 86.878 30.655 1.00 19.23 185 VAL A CA 1
ATOM 1382 C C . VAL A 1 185 ? 21.496 85.646 29.883 1.00 20.68 185 VAL A C 1
ATOM 1383 O O . VAL A 1 185 ? 20.788 84.615 29.871 1.00 20.46 185 VAL A O 1
ATOM 1387 N N . MET A 1 186 ? 22.663 85.723 29.257 1.00 20.85 186 MET A N 1
ATOM 1388 C CA . MET A 1 186 ? 23.260 84.514 28.693 1.00 19.32 186 MET A CA 1
ATOM 1389 C C . MET A 1 186 ? 24.651 84.354 29.204 1.00 18.87 186 MET A C 1
ATOM 1390 O O . MET A 1 186 ? 25.231 85.280 29.744 1.00 17.15 186 MET A O 1
ATOM 1395 N N . CYS A 1 187 ? 25.175 83.143 29.117 1.00 18.27 187 CYS A N 1
ATOM 1396 C CA . CYS A 1 187 ? 26.587 82.917 29.388 1.00 19.20 187 CYS A CA 1
ATOM 1397 C C . CYS A 1 187 ? 27.145 82.067 28.223 1.00 18.99 187 CYS A C 1
ATOM 1398 O O . CYS A 1 187 ? 26.724 80.936 28.020 1.00 18.56 187 CYS A O 1
ATOM 1401 N N . ALA A 1 188 ? 28.054 82.659 27.466 1.00 20.23 188 ALA A N 1
ATOM 1402 C CA . ALA A 1 188 ? 28.826 81.956 26.456 1.00 19.77 188 ALA A CA 1
ATOM 1403 C C . ALA A 1 188 ? 30.089 81.413 27.138 1.00 20.20 188 ALA A C 1
ATOM 1404 O O . ALA A 1 188 ? 31.025 82.169 27.498 1.00 19.93 188 ALA A O 1
ATOM 1406 N N . VAL A 1 189 ? 30.044 80.124 27.443 1.00 19.79 189 VAL A N 1
ATOM 1407 C CA . VAL A 1 189 ? 31.130 79.454 28.084 1.00 20.70 189 VAL A CA 1
ATOM 1408 C C . VAL A 1 189 ? 32.292 79.216 27.139 1.00 20.21 189 VAL A C 1
ATOM 1409 O O . VAL A 1 189 ? 32.123 78.633 26.075 1.00 19.92 189 VAL A O 1
ATOM 1413 N N . LEU A 1 190 ? 33.464 79.687 27.570 1.00 20.93 190 LEU A N 1
ATOM 1414 C CA . LEU A 1 190 ? 34.702 79.604 26.829 1.00 22.68 190 LEU A CA 1
ATOM 1415 C C . LEU A 1 190 ? 35.757 78.805 27.593 1.00 24.07 190 LEU A C 1
ATOM 1416 O O . LEU A 1 190 ? 35.708 78.698 28.822 1.00 24.41 190 LEU A O 1
ATOM 1421 N N . LYS A 1 191 ? 36.746 78.272 26.872 1.00 25.70 191 LYS A N 1
ATOM 1422 C CA . LYS A 1 191 ? 37.811 77.540 27.541 1.00 27.68 191 LYS A CA 1
ATOM 1423 C C . LYS A 1 191 ? 38.593 78.535 28.370 1.00 27.26 191 LYS A C 1
ATOM 1424 O O . LYS A 1 191 ? 38.802 79.664 27.959 1.00 29.58 191 LYS A O 1
ATOM 1430 N N . GLY A 1 192 ? 39.035 78.126 29.549 1.00 29.31 192 GLY A N 1
ATOM 1431 C CA . GLY A 1 192 ? 39.734 79.009 30.434 1.00 29.41 192 GLY A CA 1
ATOM 1432 C C . GLY A 1 192 ? 41.160 79.280 29.995 1.00 31.26 192 GLY A C 1
ATOM 1433 O O . GLY A 1 192 ? 41.736 78.573 29.145 1.00 30.01 192 GLY A O 1
ATOM 1434 N N . ALA A 1 193 ? 41.704 80.336 30.565 1.00 32.10 193 ALA A N 1
ATOM 1435 C CA . ALA A 1 193 ? 43.063 80.732 30.343 1.00 33.53 193 ALA A CA 1
ATOM 1436 C C . ALA A 1 193 ? 43.946 79.785 31.130 1.00 34.83 193 ALA A C 1
ATOM 1437 O O . ALA A 1 193 ? 43.480 79.009 31.960 1.00 34.54 193 ALA A O 1
ATOM 1439 N N . GLN A 1 194 ? 45.239 79.887 30.896 1.00 37.68 194 GLN A N 1
ATOM 1440 C CA . GLN A 1 194 ? 46.186 79.260 31.787 1.00 39.13 194 GLN A CA 1
ATOM 1441 C C . GLN A 1 194 ? 45.772 79.602 33.210 1.00 38.70 194 GLN A C 1
ATOM 1442 O O . GLN A 1 194 ? 45.364 80.738 33.480 1.00 38.58 194 GLN A O 1
ATOM 1448 N N . LYS A 1 195 ? 45.856 78.615 34.099 1.00 39.01 195 LYS A N 1
ATOM 1449 C CA . LYS A 1 195 ? 45.505 78.789 35.509 1.00 38.61 195 LYS A CA 1
ATOM 1450 C C . LYS A 1 195 ? 46.256 79.974 36.071 1.00 37.06 195 LYS A C 1
ATOM 1451 O O . LYS A 1 195 ? 47.454 80.141 35.821 1.00 36.49 195 LYS A O 1
ATOM 1457 N N . ASP A 1 196 ? 45.546 80.797 36.816 1.00 35.50 196 ASP A N 1
ATOM 1458 C CA . ASP A 1 196 ? 46.140 81.959 37.498 1.00 35.29 196 ASP A CA 1
ATOM 1459 C C . ASP A 1 196 ? 45.643 81.960 38.961 1.00 34.20 196 ASP A C 1
ATOM 1460 O O . ASP A 1 196 ? 44.949 81.043 39.377 1.00 34.39 196 ASP A O 1
ATOM 1465 N N . VAL A 1 197 ? 46.011 82.978 39.732 1.00 33.48 197 VAL A N 1
ATOM 1466 C CA . VAL A 1 197 ? 45.683 83.012 41.166 1.00 32.19 197 VAL A CA 1
ATOM 1467 C C . VAL A 1 197 ? 44.168 82.949 41.370 1.00 30.56 197 VAL A C 1
ATOM 1468 O O . VAL A 1 197 ? 43.389 83.344 40.484 1.00 30.15 197 VAL A O 1
ATOM 1472 N N . SER A 1 198 ? 43.750 82.454 42.527 1.00 29.06 198 SER A N 1
ATOM 1473 C CA . SER A 1 198 ? 42.330 82.463 42.872 1.00 28.34 198 SER A CA 1
ATOM 1474 C C . SER A 1 198 ? 41.822 83.885 42.968 1.00 27.41 198 SER A C 1
ATOM 1475 O O . SER A 1 198 ? 42.592 84.797 43.202 1.00 26.68 198 SER A O 1
ATOM 1478 N N . SER A 1 199 ? 40.521 84.055 42.770 1.00 25.87 199 SER A N 1
ATOM 1479 C CA . SER A 1 199 ? 39.854 85.346 42.945 1.00 26.50 199 SER A CA 1
ATOM 1480 C C . SER A 1 199 ? 40.116 85.905 44.351 1.00 24.36 199 SER A C 1
ATOM 1481 O O . SER A 1 199 ? 40.443 87.060 44.521 1.00 21.87 199 SER A O 1
ATOM 1484 N N . THR A 1 200 ? 40.030 85.050 45.367 1.00 23.26 200 THR A N 1
ATOM 1485 C CA . THR A 1 200 ? 40.237 85.514 46.739 1.00 23.32 200 THR A CA 1
ATOM 1486 C C . THR A 1 200 ? 41.650 86.112 46.931 1.00 23.47 200 THR A C 1
ATOM 1487 O O . THR A 1 200 ? 41.814 87.220 47.435 1.00 22.50 200 THR A O 1
ATOM 1491 N N . LYS A 1 201 ? 42.652 85.391 46.475 1.00 24.51 201 LYS A N 1
ATOM 1492 C CA . LYS A 1 201 ? 44.011 85.911 46.560 1.00 25.11 201 LYS A CA 1
ATOM 1493 C C . LYS A 1 201 ? 44.255 87.070 45.598 1.00 24.80 201 LYS A C 1
ATOM 1494 O O . LYS A 1 201 ? 44.845 88.079 45.995 1.00 23.65 201 LYS A O 1
ATOM 1500 N N . GLY A 1 202 ? 43.794 86.929 44.353 1.00 23.39 202 GLY A N 1
ATOM 1501 C CA . GLY A 1 202 ? 44.052 87.951 43.334 1.00 22.55 202 GLY A CA 1
ATOM 1502 C C . GLY A 1 202 ? 43.492 89.306 43.699 1.00 22.22 202 GLY A C 1
ATOM 1503 O O . GLY A 1 202 ? 44.119 90.359 43.454 1.00 19.90 202 GLY A O 1
ATOM 1504 N N . MET A 1 203 ? 42.286 89.318 44.258 1.00 21.15 203 MET A N 1
ATOM 1505 C CA . MET A 1 203 ? 41.638 90.595 44.531 1.00 20.68 203 MET A CA 1
ATOM 1506 C C . MET A 1 203 ? 42.427 91.386 45.567 1.00 19.64 203 MET A C 1
ATOM 1507 O O . MET A 1 203 ? 42.521 92.617 45.473 1.00 20.43 203 MET A O 1
ATOM 1512 N N . GLN A 1 204 ? 43.020 90.702 46.527 1.00 19.95 204 GLN A N 1
ATOM 1513 C CA . GLN A 1 204 ? 43.838 91.429 47.503 1.00 21.11 204 GLN A CA 1
ATOM 1514 C C . GLN A 1 204 ? 45.181 91.861 46.847 1.00 21.32 204 GLN A C 1
ATOM 1515 O O . GLN A 1 204 ? 45.711 92.901 47.169 1.00 21.58 204 GLN A O 1
ATOM 1521 N N . GLN A 1 205 ? 45.688 91.077 45.922 1.00 22.51 205 GLN A N 1
ATOM 1522 C CA . GLN A 1 205 ? 46.899 91.487 45.210 1.00 22.23 205 GLN A CA 1
ATOM 1523 C C . GLN A 1 205 ? 46.613 92.740 44.395 1.00 21.92 205 GLN A C 1
ATOM 1524 O O . GLN A 1 205 ? 47.397 93.675 44.361 1.00 20.84 205 GLN A O 1
ATOM 1530 N N . SER A 1 206 ? 45.439 92.803 43.760 1.00 21.53 206 SER A N 1
ATOM 1531 C CA . SER A 1 206 ? 45.014 94.037 43.061 1.00 21.04 206 SER A CA 1
ATOM 1532 C C . SER A 1 206 ? 44.904 95.207 44.000 1.00 21.29 206 SER A C 1
ATOM 1533 O O . SER A 1 206 ? 45.320 96.276 43.696 1.00 21.12 206 SER A O 1
ATOM 1536 N N . LEU A 1 207 ? 44.328 95.007 45.171 1.00 23.28 207 LEU A N 1
ATOM 1537 C CA . LEU A 1 207 ? 44.148 96.078 46.088 1.00 24.37 207 LEU A CA 1
ATOM 1538 C C . LEU A 1 207 ? 45.486 96.603 46.530 1.00 25.31 207 LEU A C 1
ATOM 1539 O O . LEU A 1 207 ? 45.620 97.805 46.693 1.00 25.94 207 LEU A O 1
ATOM 1544 N N . LYS A 1 208 ? 46.454 95.701 46.707 1.00 26.45 208 LYS A N 1
ATOM 1545 C CA . LYS A 1 208 ? 47.816 96.068 47.120 1.00 27.29 208 LYS A CA 1
ATOM 1546 C C . LYS A 1 208 ? 48.618 96.797 46.026 1.00 27.93 208 LYS A C 1
ATOM 1547 O O . LYS A 1 208 ? 49.420 97.672 46.342 1.00 28.45 208 LYS A O 1
ATOM 1553 N N . THR A 1 209 ? 48.438 96.410 44.766 1.00 26.44 209 THR A N 1
ATOM 1554 C CA . THR A 1 209 ? 49.363 96.778 43.701 1.00 26.19 209 THR A CA 1
ATOM 1555 C C . THR A 1 209 ? 48.808 97.508 42.484 1.00 27.04 209 THR A C 1
ATOM 1556 O O . THR A 1 209 ? 49.560 98.234 41.810 1.00 25.77 209 THR A O 1
ATOM 1560 N N . SER A 1 210 ? 47.518 97.364 42.179 1.00 25.19 210 SER A N 1
ATOM 1561 C CA . SER A 1 210 ? 46.983 98.025 40.988 1.00 25.45 210 SER A CA 1
ATOM 1562 C C . SER A 1 210 ? 46.826 99.508 41.230 1.00 25.76 210 SER A C 1
ATOM 1563 O O . SER A 1 210 ? 46.176 99.935 42.213 1.00 26.62 210 SER A O 1
ATOM 1566 N N . PRO A 1 211 ? 47.404 100.338 40.341 1.00 26.89 211 PRO A N 1
ATOM 1567 C CA . PRO A 1 211 ? 47.238 101.768 40.594 1.00 26.49 211 PRO A CA 1
ATOM 1568 C C . PRO A 1 211 ? 45.829 102.247 40.373 1.00 26.06 211 PRO A C 1
ATOM 1569 O O . PRO A 1 211 ? 45.534 103.384 40.688 1.00 26.21 211 PRO A O 1
ATOM 1573 N N . LEU A 1 212 ? 44.946 101.384 39.852 1.00 26.19 212 LEU A N 1
ATOM 1574 C CA . LEU A 1 212 ? 43.581 101.803 39.497 1.00 25.86 212 LEU A CA 1
ATOM 1575 C C . LEU A 1 212 ? 42.517 101.669 40.597 1.00 24.22 212 LEU A C 1
ATOM 1576 O O . LEU A 1 212 ? 41.394 102.183 40.468 1.00 23.60 212 LEU A O 1
ATOM 1581 N N . MET A 1 213 ? 42.862 100.986 41.677 1.00 23.69 213 MET A N 1
ATOM 1582 C CA . MET A 1 213 ? 41.905 100.653 42.726 1.00 22.75 213 MET A CA 1
ATOM 1583 C C . MET A 1 213 ? 41.456 101.845 43.576 1.00 23.01 213 MET A C 1
ATOM 1584 O O . MET A 1 213 ? 40.296 101.942 43.944 1.00 22.79 213 MET A O 1
ATOM 1589 N N . LYS A 1 214 ? 42.359 102.785 43.878 1.00 22.51 214 LYS A N 1
ATOM 1590 C CA . LYS A 1 214 ? 41.981 103.911 44.709 1.00 22.88 214 LYS A CA 1
ATOM 1591 C C . LYS A 1 214 ? 40.811 104.737 44.195 1.00 21.79 214 LYS A C 1
ATOM 1592 O O . LYS A 1 214 ? 39.873 105.077 44.967 1.00 21.99 214 LYS A O 1
ATOM 1598 N N . LYS A 1 215 ? 40.892 105.119 42.915 1.00 21.71 215 LYS A N 1
ATOM 1599 C CA . LYS A 1 215 ? 39.885 105.931 42.270 1.00 22.38 215 LYS A CA 1
ATOM 1600 C C . LYS A 1 215 ? 38.624 105.087 42.073 1.00 21.41 215 LYS A C 1
ATOM 1601 O O . LYS A 1 215 ? 37.524 105.597 42.199 1.00 21.90 215 LYS A O 1
ATOM 1607 N N . ARG A 1 216 ? 38.806 103.806 41.806 1.00 21.79 216 ARG A N 1
ATOM 1608 C CA . ARG A 1 216 ? 37.630 102.890 41.656 1.00 22.09 216 ARG A CA 1
ATOM 1609 C C . ARG A 1 216 ? 36.753 102.889 42.909 1.00 22.41 216 ARG A C 1
ATOM 1610 O O . ARG A 1 216 ? 35.542 103.026 42.815 1.00 21.20 216 ARG A O 1
ATOM 1618 N N . ILE A 1 217 ? 37.382 102.728 44.069 1.00 22.04 217 ILE A N 1
ATOM 1619 C CA . ILE A 1 217 ? 36.695 102.604 45.334 1.00 23.30 217 ILE A CA 1
ATOM 1620 C C . ILE A 1 217 ? 36.127 103.927 45.752 1.00 23.30 217 ILE A C 1
ATOM 1621 O O . ILE A 1 217 ? 34.997 104.031 46.213 1.00 21.89 217 ILE A O 1
ATOM 1626 N N . SER A 1 218 ? 36.919 104.983 45.567 1.00 23.33 218 SER A N 1
ATOM 1627 C CA . SER A 1 218 ? 36.507 106.270 46.067 1.00 24.24 218 SER A CA 1
ATOM 1628 C C . SER A 1 218 ? 35.468 106.961 45.203 1.00 24.31 218 SER A C 1
ATOM 1629 O O . SER A 1 218 ? 34.544 107.578 45.720 1.00 24.77 218 SER A O 1
ATOM 1632 N N . GLU A 1 219 ? 35.632 106.900 43.889 1.00 23.37 219 GLU A N 1
ATOM 1633 C CA . GLU A 1 219 ? 34.811 107.667 42.971 1.00 22.60 219 GLU A CA 1
ATOM 1634 C C . GLU A 1 219 ? 33.936 106.793 42.070 1.00 21.30 219 GLU A C 1
ATOM 1635 O O . GLU A 1 219 ? 32.770 107.066 41.932 1.00 21.82 219 GLU A O 1
ATOM 1641 N N . THR A 1 220 ? 34.497 105.769 41.457 1.00 19.89 220 THR A N 1
ATOM 1642 C CA . THR A 1 220 ? 33.862 105.182 40.274 1.00 20.55 220 THR A CA 1
ATOM 1643 C C . THR A 1 220 ? 32.678 104.322 40.704 1.00 19.72 220 THR A C 1
ATOM 1644 O O . THR A 1 220 ? 31.594 104.420 40.166 1.00 21.63 220 THR A O 1
ATOM 1648 N N . VAL A 1 221 ? 32.909 103.437 41.656 1.00 19.51 221 VAL A N 1
ATOM 1649 C CA . VAL A 1 221 ? 31.779 102.526 42.043 1.00 19.83 221 VAL A CA 1
ATOM 1650 C C . VAL A 1 221 ? 30.620 103.339 42.575 1.00 20.51 221 VAL A C 1
ATOM 1651 O O . VAL A 1 221 ? 29.489 103.125 42.152 1.00 19.63 221 VAL A O 1
ATOM 1655 N N . PRO A 1 222 ? 30.857 104.269 43.524 1.00 21.19 222 PRO A N 1
ATOM 1656 C CA . PRO A 1 222 ? 29.733 105.104 43.920 1.00 21.90 222 PRO A CA 1
ATOM 1657 C C . PRO A 1 222 ? 28.955 105.795 42.773 1.00 22.63 222 PRO A C 1
ATOM 1658 O O . PRO A 1 222 ? 27.701 105.799 42.805 1.00 24.27 222 PRO A O 1
ATOM 1662 N N . GLU A 1 223 ? 29.664 106.318 41.782 1.00 23.12 223 GLU A N 1
ATOM 1663 C CA . GLU A 1 223 ? 29.070 106.935 40.581 1.00 23.76 223 GLU A CA 1
ATOM 1664 C C . GLU A 1 223 ? 28.207 105.874 39.857 1.00 23.29 223 GLU A C 1
ATOM 1665 O O . GLU A 1 223 ? 27.032 106.119 39.529 1.00 23.88 223 GLU A O 1
ATOM 1671 N N . ARG A 1 224 ? 28.784 104.701 39.615 1.00 21.02 224 ARG A N 1
ATOM 1672 C CA . ARG A 1 224 ? 28.097 103.707 38.783 1.00 21.07 224 ARG A CA 1
ATOM 1673 C C . ARG A 1 224 ? 26.926 103.036 39.500 1.00 20.46 224 ARG A C 1
ATOM 1674 O O . ARG A 1 224 ? 25.922 102.691 38.858 1.00 21.16 224 ARG A O 1
ATOM 1682 N N . MET A 1 225 ? 27.018 102.895 40.818 1.00 20.05 225 MET A N 1
ATOM 1683 C CA . MET A 1 225 ? 25.872 102.410 41.623 1.00 21.06 225 MET A CA 1
ATOM 1684 C C . MET A 1 225 ? 24.662 103.344 41.452 1.00 21.02 225 MET A C 1
ATOM 1685 O O . MET A 1 225 ? 23.543 102.881 41.286 1.00 20.70 225 MET A O 1
ATOM 1690 N N . LYS A 1 226 ? 24.899 104.637 41.475 1.00 22.96 226 LYS A N 1
ATOM 1691 C CA . LYS A 1 226 ? 23.807 105.608 41.256 1.00 24.08 226 LYS A CA 1
ATOM 1692 C C . LYS A 1 226 ? 23.235 105.523 39.849 1.00 23.41 226 LYS A C 1
ATOM 1693 O O . LYS A 1 226 ? 21.996 105.507 39.677 1.00 23.32 226 LYS A O 1
ATOM 1699 N N . ILE A 1 227 ? 24.102 105.437 38.840 1.00 22.54 227 ILE A N 1
ATOM 1700 C CA . ILE A 1 227 ? 23.672 105.431 37.440 1.00 22.09 227 ILE A CA 1
ATOM 1701 C C . ILE A 1 227 ? 22.936 104.107 37.167 1.00 22.38 227 ILE A C 1
ATOM 1702 O O . ILE A 1 227 ? 21.903 104.096 36.543 1.00 22.35 227 ILE A O 1
ATOM 1707 N N . ALA A 1 228 ? 23.502 102.986 37.589 1.00 21.61 228 ALA A N 1
ATOM 1708 C CA . ALA A 1 228 ? 22.811 101.690 37.390 1.00 20.92 228 ALA A CA 1
ATOM 1709 C C . ALA A 1 228 ? 21.444 101.618 38.079 1.00 20.65 228 ALA A C 1
ATOM 1710 O O . ALA A 1 228 ? 20.475 101.159 37.489 1.00 18.46 228 ALA A O 1
ATOM 1712 N N . SER A 1 229 ? 21.358 102.103 39.300 1.00 20.30 229 SER A N 1
ATOM 1713 C CA . SER A 1 229 ? 20.107 102.102 40.053 1.00 21.97 229 SER A CA 1
ATOM 1714 C C . SER A 1 229 ? 19.013 102.870 39.289 1.00 22.69 229 SER A C 1
ATOM 1715 O O . SER A 1 229 ? 17.916 102.371 39.113 1.00 22.86 229 SER A O 1
ATOM 1718 N N . ARG A 1 230 ? 19.337 104.086 38.863 1.00 23.44 230 ARG A N 1
ATOM 1719 C CA . ARG A 1 230 ? 18.434 104.889 38.033 1.00 23.70 230 ARG A CA 1
ATOM 1720 C C . ARG A 1 230 ? 18.066 104.176 36.756 1.00 22.73 230 ARG A C 1
ATOM 1721 O O . ARG A 1 230 ? 16.894 104.154 36.378 1.00 22.61 230 ARG A O 1
ATOM 1729 N N . ALA A 1 231 ? 19.050 103.569 36.081 1.00 21.23 231 ALA A N 1
ATOM 1730 C CA . ALA A 1 231 ? 18.775 102.881 34.797 1.00 20.55 231 ALA A CA 1
ATOM 1731 C C . ALA A 1 231 ? 17.872 101.657 35.009 1.00 20.77 231 ALA A C 1
ATOM 1732 O O . ALA A 1 231 ? 17.053 101.339 34.151 1.00 22.30 231 ALA A O 1
ATOM 1734 N N . ILE A 1 232 ? 18.047 100.937 36.109 1.00 20.13 232 ILE A N 1
ATOM 1735 C CA . ILE A 1 232 ? 17.264 99.710 36.345 1.00 21.15 232 ILE A CA 1
ATOM 1736 C C . ILE A 1 232 ? 15.845 100.108 36.711 1.00 22.08 232 ILE A C 1
ATOM 1737 O O . ILE A 1 232 ? 14.865 99.506 36.243 1.00 22.71 232 ILE A O 1
ATOM 1742 N N . LYS A 1 233 ? 15.722 101.130 37.544 1.00 23.16 233 LYS A N 1
ATOM 1743 C CA . LYS A 1 233 ? 14.381 101.665 37.845 1.00 25.46 233 LYS A CA 1
ATOM 1744 C C . LYS A 1 233 ? 13.652 102.131 36.613 1.00 25.35 233 LYS A C 1
ATOM 1745 O O . LYS A 1 233 ? 12.439 101.845 36.483 1.00 27.69 233 LYS A O 1
ATOM 1751 N N . ALA A 1 234 ? 14.352 102.790 35.691 1.00 24.48 234 ALA A N 1
ATOM 1752 C CA . ALA A 1 234 ? 13.778 103.285 34.441 1.00 24.93 234 ALA A CA 1
ATOM 1753 C C . ALA A 1 234 ? 13.702 102.264 33.320 1.00 24.79 234 ALA A C 1
ATOM 1754 O O . ALA A 1 234 ? 13.179 102.595 32.284 1.00 25.58 234 ALA A O 1
ATOM 1756 N N . ARG A 1 235 ? 14.265 101.070 33.502 1.00 23.79 235 ARG A N 1
ATOM 1757 C CA . ARG A 1 235 ? 14.398 100.058 32.455 1.00 24.07 235 ARG A CA 1
ATOM 1758 C C . ARG A 1 235 ? 15.050 100.631 31.219 1.00 23.00 235 ARG A C 1
ATOM 1759 O O . ARG A 1 235 ? 14.594 100.421 30.112 1.00 23.39 235 ARG A O 1
ATOM 1767 N N . ASP A 1 236 ? 16.187 101.319 31.426 1.00 22.47 236 ASP A N 1
ATOM 1768 C CA . ASP A 1 236 ? 16.970 101.957 30.393 1.00 22.18 236 ASP A CA 1
ATOM 1769 C C . ASP A 1 236 ? 18.106 100.976 30.050 1.00 22.05 236 ASP A C 1
ATOM 1770 O O . ASP A 1 236 ? 19.135 100.958 30.727 1.00 21.43 236 ASP A O 1
ATOM 1775 N N . PHE A 1 237 ? 17.875 100.130 29.060 1.00 20.86 237 PHE A N 1
ATOM 1776 C CA . PHE A 1 237 ? 18.821 99.080 28.776 1.00 20.89 237 PHE A CA 1
ATOM 1777 C C . PHE A 1 237 ? 20.159 99.624 28.339 1.00 20.04 237 PHE A C 1
ATOM 1778 O O . PHE A 1 237 ? 21.196 99.128 28.776 1.00 19.55 237 PHE A O 1
ATOM 1786 N N . ALA A 1 238 ? 20.151 100.596 27.435 1.00 20.53 238 ALA A N 1
ATOM 1787 C CA . ALA A 1 238 ? 21.425 101.119 26.930 1.00 20.67 238 ALA A CA 1
ATOM 1788 C C . ALA A 1 238 ? 22.369 101.624 28.033 1.00 20.62 238 ALA A C 1
ATOM 1789 O O . ALA A 1 238 ? 23.567 101.321 28.015 1.00 20.76 238 ALA A O 1
ATOM 1791 N N . THR A 1 239 ? 21.841 102.393 28.995 1.00 20.01 239 THR A N 1
ATOM 1792 C CA . THR A 1 239 ? 22.642 102.904 30.105 1.00 20.13 239 THR A CA 1
ATOM 1793 C C . THR A 1 239 ? 23.114 101.750 30.966 1.00 19.61 239 THR A C 1
ATOM 1794 O O . THR A 1 239 ? 24.305 101.686 31.364 1.00 19.56 239 THR A O 1
ATOM 1798 N N . PHE A 1 240 ? 22.209 100.825 31.242 1.00 18.87 240 PHE A N 1
ATOM 1799 C CA . PHE A 1 240 ? 22.576 99.637 32.016 1.00 19.60 240 PHE A CA 1
ATOM 1800 C C . PHE A 1 240 ? 23.722 98.868 31.337 1.00 18.86 240 PHE A C 1
ATOM 1801 O O . PHE A 1 240 ? 24.744 98.481 31.966 1.00 18.14 240 PHE A O 1
ATOM 1809 N N . ALA A 1 241 ? 23.553 98.646 30.040 1.00 18.33 241 ALA A N 1
ATOM 1810 C CA . ALA A 1 241 ? 24.510 97.904 29.230 1.00 19.69 241 ALA A CA 1
ATOM 1811 C C . ALA A 1 241 ? 25.889 98.568 29.203 1.00 19.39 241 ALA A C 1
ATOM 1812 O O . ALA A 1 241 ? 26.922 97.902 29.317 1.00 16.76 241 ALA A O 1
ATOM 1814 N N . GLU A 1 242 ? 25.877 99.868 29.045 1.00 20.00 242 GLU A N 1
ATOM 1815 C CA . GLU A 1 242 ? 27.087 100.664 29.088 1.00 21.76 242 GLU A CA 1
ATOM 1816 C C . GLU A 1 242 ? 27.859 100.559 30.405 1.00 21.50 242 GLU A C 1
ATOM 1817 O O . GLU A 1 242 ? 29.094 100.361 30.385 1.00 20.20 242 GLU A O 1
ATOM 1823 N N . ILE A 1 243 ? 27.149 100.653 31.527 1.00 20.62 243 ILE A N 1
ATOM 1824 C CA . ILE A 1 243 ? 27.758 100.462 32.863 1.00 20.36 243 ILE A CA 1
ATOM 1825 C C . ILE A 1 243 ? 28.352 99.075 32.943 1.00 19.89 243 ILE A C 1
ATOM 1826 O O . ILE A 1 243 ? 29.476 98.885 33.425 1.00 17.64 243 ILE A O 1
ATOM 1831 N N . ALA A 1 244 ? 27.586 98.057 32.520 1.00 18.85 244 ALA A N 1
ATOM 1832 C CA . ALA A 1 244 ? 28.094 96.687 32.663 1.00 18.76 244 ALA A CA 1
ATOM 1833 C C . ALA A 1 244 ? 29.423 96.473 31.878 1.00 18.68 244 ALA A C 1
ATOM 1834 O O . ALA A 1 244 ? 30.361 95.799 32.338 1.00 16.34 244 ALA A O 1
ATOM 1836 N N . MET A 1 245 ? 29.509 97.038 30.667 1.00 18.41 245 MET A N 1
ATOM 1837 C CA . MET A 1 245 ? 30.706 96.880 29.853 1.00 18.94 245 MET A CA 1
ATOM 1838 C C . MET A 1 245 ? 31.858 97.719 30.415 1.00 19.72 245 MET A C 1
ATOM 1839 O O . MET A 1 245 ? 33.000 97.302 30.356 1.00 19.72 245 MET A O 1
ATOM 1844 N N . LEU A 1 246 ? 31.560 98.885 30.958 1.00 19.33 246 LEU A N 1
ATOM 1845 C CA . LEU A 1 246 ? 32.619 99.705 31.592 1.00 20.07 246 LEU A CA 1
ATOM 1846 C C . LEU A 1 246 ? 33.191 98.994 32.787 1.00 19.09 246 LEU A C 1
ATOM 1847 O O . LEU A 1 246 ? 34.382 98.937 32.974 1.00 20.41 246 LEU A O 1
ATOM 1852 N N . GLU A 1 247 ? 32.338 98.378 33.569 1.00 17.93 247 GLU A N 1
ATOM 1853 C CA . GLU A 1 247 ? 32.768 97.661 34.760 1.00 17.94 247 GLU A CA 1
ATOM 1854 C C . GLU A 1 247 ? 33.593 96.447 34.405 1.00 17.76 247 GLU A C 1
ATOM 1855 O O . GLU A 1 247 ? 34.639 96.161 35.011 1.00 18.63 247 GLU A O 1
ATOM 1861 N N . SER A 1 248 ? 33.148 95.706 33.401 1.00 18.00 248 SER A N 1
ATOM 1862 C CA . SER A 1 248 ? 33.888 94.547 32.932 1.00 18.05 248 SER A CA 1
ATOM 1863 C C . SER A 1 248 ? 35.242 94.937 32.416 1.00 18.25 248 SER A C 1
ATOM 1864 O O . SER A 1 248 ? 36.252 94.315 32.742 1.00 19.51 248 SER A O 1
ATOM 1867 N N . ASP A 1 249 ? 35.278 95.984 31.590 1.00 18.64 249 ASP A N 1
ATOM 1868 C CA . ASP A 1 249 ? 36.570 96.477 31.080 1.00 20.13 249 ASP A CA 1
ATOM 1869 C C . ASP A 1 249 ? 37.495 96.856 32.230 1.00 20.88 249 ASP A C 1
ATOM 1870 O O . ASP A 1 249 ? 38.718 96.506 32.200 1.00 22.26 249 ASP A O 1
ATOM 1875 N N . ASP A 1 250 ? 36.950 97.540 33.225 1.00 20.39 250 ASP A N 1
ATOM 1876 C CA . ASP A 1 250 ? 37.763 98.025 34.350 1.00 21.40 250 ASP A CA 1
ATOM 1877 C C . ASP A 1 250 ? 38.360 96.885 35.178 1.00 21.19 250 ASP A C 1
ATOM 1878 O O . ASP A 1 250 ? 39.548 96.950 35.575 1.00 21.27 250 ASP A O 1
ATOM 1883 N N . LEU A 1 251 ? 37.595 95.827 35.436 1.00 19.88 251 LEU A N 1
ATOM 1884 C CA . LEU A 1 251 ? 38.134 94.697 36.176 1.00 20.01 251 LEU A CA 1
ATOM 1885 C C . LEU A 1 251 ? 39.254 94.021 35.396 1.00 20.08 251 LEU A C 1
ATOM 1886 O O . LEU A 1 251 ? 40.297 93.652 35.965 1.00 19.89 251 LEU A O 1
ATOM 1891 N N . GLN A 1 252 ? 39.096 93.921 34.074 1.00 19.49 252 GLN A N 1
ATOM 1892 C CA . GLN A 1 252 ? 40.181 93.334 33.281 1.00 21.45 252 GLN A CA 1
ATOM 1893 C C . GLN A 1 252 ? 41.429 94.262 33.340 1.00 21.53 252 GLN A C 1
ATOM 1894 O O . GLN A 1 252 ? 42.558 93.752 33.415 1.00 22.46 252 GLN A O 1
ATOM 1900 N N . GLU A 1 253 ? 41.231 95.560 33.329 1.00 21.92 253 GLU A N 1
ATOM 1901 C CA . GLU A 1 253 ? 42.363 96.491 33.395 1.00 23.86 253 GLU A CA 1
ATOM 1902 C C . GLU A 1 253 ? 43.003 96.456 34.764 1.00 23.12 253 GLU A C 1
ATOM 1903 O O . GLU A 1 253 ? 44.256 96.553 34.883 1.00 22.86 253 GLU A O 1
ATOM 1909 N N . ILE A 1 254 ? 42.182 96.348 35.804 1.00 21.49 254 ILE A N 1
ATOM 1910 C CA . ILE A 1 254 ? 42.709 96.167 37.158 1.00 21.63 254 ILE A CA 1
ATOM 1911 C C . ILE A 1 254 ? 43.592 94.946 37.246 1.00 21.32 254 ILE A C 1
ATOM 1912 O O . ILE A 1 254 ? 44.705 95.009 37.776 1.00 22.23 254 ILE A O 1
ATOM 1917 N N . CYS A 1 255 ? 43.110 93.831 36.727 1.00 20.39 255 CYS A N 1
ATOM 1918 C CA . CYS A 1 255 ? 43.881 92.600 36.727 1.00 20.78 255 CYS A CA 1
ATOM 1919 C C . CYS A 1 255 ? 45.192 92.787 35.939 1.00 22.30 255 CYS A C 1
ATOM 1920 O O . CYS A 1 255 ? 46.241 92.310 36.346 1.00 19.57 255 CYS A O 1
ATOM 1923 N N . ALA A 1 256 ? 45.116 93.463 34.799 1.00 22.18 256 ALA A N 1
ATOM 1924 C CA . ALA A 1 256 ? 46.294 93.627 33.934 1.00 22.93 256 ALA A CA 1
ATOM 1925 C C . ALA A 1 256 ? 47.361 94.521 34.577 1.00 23.90 256 ALA A C 1
ATOM 1926 O O . ALA A 1 256 ? 48.515 94.393 34.233 1.00 25.09 256 ALA A O 1
ATOM 1928 N N . THR A 1 257 ? 46.968 95.417 35.469 1.00 22.02 257 THR A N 1
ATOM 1929 C CA . THR A 1 257 ? 47.855 96.350 36.162 1.00 22.79 257 THR A CA 1
ATOM 1930 C C . THR A 1 257 ? 48.162 95.936 37.618 1.00 23.74 257 THR A C 1
ATOM 1931 O O . THR A 1 257 ? 48.726 96.709 38.413 1.00 23.34 257 THR A O 1
ATOM 1935 N N . THR A 1 258 ? 47.766 94.717 37.952 1.00 22.93 258 THR A N 1
ATOM 1936 C CA . THR A 1 258 ? 48.144 94.081 39.207 1.00 22.67 258 THR A CA 1
ATOM 1937 C C . THR A 1 258 ? 49.560 93.556 39.031 1.00 23.23 258 THR A C 1
ATOM 1938 O O . THR A 1 258 ? 49.977 93.224 37.918 1.00 21.65 258 THR A O 1
ATOM 1942 N N . GLU A 1 259 ? 50.288 93.469 40.146 1.00 25.62 259 GLU A N 1
ATOM 1943 C CA . GLU A 1 259 ? 51.670 92.934 40.133 1.00 27.32 259 GLU A CA 1
ATOM 1944 C C . GLU A 1 259 ? 51.833 91.791 41.113 1.00 27.06 259 GLU A C 1
ATOM 1945 O O . GLU A 1 259 ? 51.655 91.980 42.315 1.00 27.82 259 GLU A O 1
ATOM 1951 N N . PRO A 1 260 ? 52.110 90.572 40.626 1.00 27.17 260 PRO A N 1
ATOM 1952 C CA . PRO A 1 260 ? 52.212 90.103 39.236 1.00 27.37 260 PRO A CA 1
ATOM 1953 C C . PRO A 1 260 ? 50.878 90.215 38.506 1.00 27.29 260 PRO A C 1
ATOM 1954 O O . PRO A 1 260 ? 49.817 90.182 39.149 1.00 26.36 260 PRO A O 1
ATOM 1958 N N . LYS A 1 261 ? 50.948 90.358 37.182 1.00 27.17 261 LYS A N 1
ATOM 1959 C CA . LYS A 1 261 ? 49.760 90.495 36.349 1.00 26.93 261 LYS A CA 1
ATOM 1960 C C . LYS A 1 261 ? 48.849 89.282 36.525 1.00 24.55 261 LYS A C 1
ATOM 1961 O O . LYS A 1 261 ? 49.300 88.135 36.667 1.00 24.87 261 LYS A O 1
ATOM 1967 N N . ILE A 1 262 ? 47.556 89.568 36.522 1.00 23.88 262 ILE A N 1
ATOM 1968 C CA . ILE A 1 262 ? 46.517 88.550 36.590 1.00 24.21 262 ILE A CA 1
ATOM 1969 C C . ILE A 1 262 ? 45.782 88.547 35.259 1.00 23.76 262 ILE A C 1
ATOM 1970 O O . ILE A 1 262 ? 45.323 89.627 34.790 1.00 23.10 262 ILE A O 1
ATOM 1975 N N . THR A 1 263 ? 45.634 87.362 34.675 1.00 26.38 263 THR A N 1
ATOM 1976 C CA . THR A 1 263 ? 44.946 87.207 33.389 1.00 26.74 263 THR A CA 1
ATOM 1977 C C . THR A 1 263 ? 43.947 86.085 33.475 1.00 26.92 263 THR A C 1
ATOM 1978 O O . THR A 1 263 ? 44.318 84.909 33.611 1.00 26.54 263 THR A O 1
ATOM 1982 N N . TYR A 1 264 ? 42.663 86.434 33.384 1.00 24.66 264 TYR A N 1
ATOM 1983 C CA . TYR A 1 264 ? 41.654 85.415 33.302 1.00 25.15 264 TYR A CA 1
ATOM 1984 C C . TYR A 1 264 ? 41.062 85.303 31.892 1.00 25.36 264 TYR A C 1
ATOM 1985 O O . TYR A 1 264 ? 40.428 84.310 31.577 1.00 26.34 264 TYR A O 1
ATOM 1994 N N . ALA A 1 265 ? 41.174 86.368 31.111 1.00 25.85 265 ALA A N 1
ATOM 1995 C CA . ALA A 1 265 ? 40.604 86.414 29.754 1.00 25.72 265 ALA A CA 1
ATOM 1996 C C . ALA A 1 265 ? 41.525 85.699 28.773 1.00 26.40 265 ALA A C 1
ATOM 1997 O O . ALA A 1 265 ? 42.735 85.679 28.958 1.00 26.09 265 ALA A O 1
ATOM 1999 N N . THR A 1 266 ? 40.922 85.090 27.758 1.00 25.82 266 THR A N 1
ATOM 2000 C CA . THR A 1 266 ? 41.643 84.498 26.641 1.00 24.99 266 THR A CA 1
ATOM 2001 C C . THR A 1 266 ? 41.379 85.323 25.403 1.00 25.00 266 THR A C 1
ATOM 2002 O O . THR A 1 266 ? 40.589 86.259 25.423 1.00 23.94 266 THR A O 1
ATOM 2006 N N . GLU A 1 267 ? 41.975 84.944 24.278 1.00 24.59 267 GLU A N 1
ATOM 2007 C CA . GLU A 1 267 ? 41.688 85.727 23.067 1.00 23.77 267 GLU A CA 1
ATOM 2008 C C . GLU A 1 267 ? 40.245 85.511 22.615 1.00 22.97 267 GLU A C 1
ATOM 2009 O O . GLU A 1 267 ? 39.703 86.322 21.866 1.00 23.07 267 GLU A O 1
ATOM 2015 N N . ASP A 1 268 ? 39.664 84.374 22.967 1.00 21.58 268 ASP A N 1
ATOM 2016 C CA . ASP A 1 268 ? 38.219 84.165 22.697 1.00 21.73 268 ASP A CA 1
ATOM 2017 C C . ASP A 1 268 ? 37.382 85.193 23.465 1.00 20.75 268 ASP A C 1
ATOM 2018 O O . ASP A 1 268 ? 36.461 85.794 22.894 1.00 20.19 268 ASP A O 1
ATOM 2023 N N . SER A 1 269 ? 37.711 85.399 24.740 1.00 20.10 269 SER A N 1
ATOM 2024 C CA . SER A 1 269 ? 37.100 86.490 25.527 1.00 20.42 269 SER A CA 1
ATOM 2025 C C . SER A 1 269 ? 37.178 87.829 24.814 1.00 20.39 269 SER A C 1
ATOM 2026 O O . SER A 1 269 ? 36.178 88.549 24.688 1.00 19.91 269 SER A O 1
ATOM 2029 N N . TYR A 1 270 ? 38.384 88.190 24.374 1.00 20.76 270 TYR A N 1
ATOM 2030 C CA . TYR A 1 270 ? 38.604 89.464 23.715 1.00 21.14 270 TYR A CA 1
ATOM 2031 C C . TYR A 1 270 ? 37.900 89.547 22.381 1.00 20.27 270 TYR A C 1
ATOM 2032 O O . TYR A 1 270 ? 37.372 90.614 22.019 1.00 19.45 270 TYR A O 1
ATOM 2041 N N . ALA A 1 271 ? 37.827 88.423 21.669 1.00 19.57 271 ALA A N 1
ATOM 2042 C CA . ALA A 1 271 ? 37.079 88.434 20.424 1.00 19.47 271 ALA A CA 1
ATOM 2043 C C . ALA A 1 271 ? 35.573 88.668 20.695 1.00 19.63 271 ALA A C 1
ATOM 2044 O O . ALA A 1 271 ? 34.902 89.321 19.918 1.00 18.12 271 ALA A O 1
ATOM 2046 N N . MET A 1 272 ? 35.064 88.101 21.784 1.00 19.17 272 MET A N 1
ATOM 2047 C CA . MET A 1 272 ? 33.663 88.329 22.174 1.00 18.71 272 MET A CA 1
ATOM 2048 C C . MET A 1 272 ? 33.417 89.785 22.464 1.00 19.05 272 MET A C 1
ATOM 2049 O O . MET A 1 272 ? 32.380 90.327 22.075 1.00 19.12 272 MET A O 1
ATOM 2054 N N . ILE A 1 273 ? 34.375 90.455 23.101 1.00 18.54 273 ILE A N 1
ATOM 2055 C CA . ILE A 1 273 ? 34.229 91.862 23.377 1.00 18.85 273 ILE A CA 1
ATOM 2056 C C . ILE A 1 273 ? 34.157 92.606 22.036 1.00 19.22 273 ILE A C 1
ATOM 2057 O O . ILE A 1 273 ? 33.274 93.404 21.831 1.00 19.56 273 ILE A O 1
ATOM 2062 N N . ARG A 1 274 ? 35.103 92.327 21.132 1.00 20.03 274 ARG A N 1
ATOM 2063 C CA . ARG A 1 274 ? 35.104 92.973 19.832 1.00 20.00 274 ARG A CA 1
ATOM 2064 C C . ARG A 1 274 ? 33.813 92.737 19.067 1.00 19.43 274 ARG A C 1
ATOM 2065 O O . ARG A 1 274 ? 33.311 93.676 18.414 1.00 19.69 274 ARG A O 1
ATOM 2073 N N . LEU A 1 275 ? 33.289 91.509 19.144 1.00 19.44 275 LEU A N 1
ATOM 2074 C CA . LEU A 1 275 ? 32.060 91.131 18.433 1.00 18.96 275 LEU A CA 1
ATOM 2075 C C . LEU A 1 275 ? 30.836 91.890 18.957 1.00 18.34 275 LEU A C 1
ATOM 2076 O O . LEU A 1 275 ? 30.015 92.440 18.177 1.00 17.85 275 LEU A O 1
ATOM 2081 N N . VAL A 1 276 ? 30.694 91.944 20.264 1.00 18.54 276 VAL A N 1
ATOM 2082 C CA . VAL A 1 276 ? 29.568 92.678 20.826 1.00 18.30 276 VAL A CA 1
ATOM 2083 C C . VAL A 1 276 ? 29.657 94.127 20.389 1.00 18.72 276 VAL A C 1
ATOM 2084 O O . VAL A 1 276 ? 28.651 94.726 19.978 1.00 18.63 276 VAL A O 1
ATOM 2088 N N . LYS A 1 277 ? 30.849 94.718 20.501 1.00 19.21 277 LYS A N 1
ATOM 2089 C CA . LYS A 1 277 ? 31.032 96.107 20.101 1.00 20.37 277 LYS A CA 1
ATOM 2090 C C . LYS A 1 277 ? 30.686 96.348 18.637 1.00 20.40 277 LYS A C 1
ATOM 2091 O O . LYS A 1 277 ? 30.014 97.332 18.290 1.00 19.41 277 LYS A O 1
ATOM 2097 N N . ALA A 1 278 ? 31.147 95.446 17.778 1.00 20.07 278 ALA A N 1
ATOM 2098 C CA . ALA A 1 278 ? 30.925 95.550 16.332 1.00 20.53 278 ALA A CA 1
ATOM 2099 C C . ALA A 1 278 ? 29.452 95.370 15.990 1.00 20.53 278 ALA A C 1
ATOM 2100 O O . ALA A 1 278 ? 28.928 96.026 15.105 1.00 18.65 278 ALA A O 1
ATOM 2102 N N . TYR A 1 279 ? 28.773 94.495 16.721 1.00 20.22 279 TYR A N 1
ATOM 2103 C CA . TYR A 1 279 ? 27.328 94.316 16.544 1.00 19.81 279 TYR A CA 1
ATOM 2104 C C . TYR A 1 279 ? 26.573 95.575 16.907 1.00 18.65 279 TYR A C 1
ATOM 2105 O O . TYR A 1 279 ? 25.735 96.026 16.168 1.00 19.84 279 TYR A O 1
ATOM 2114 N N . ASN A 1 280 ? 26.873 96.149 18.051 1.00 19.15 280 ASN A N 1
ATOM 2115 C CA . ASN A 1 280 ? 26.167 97.312 18.532 1.00 19.39 280 ASN A CA 1
ATOM 2116 C C . ASN A 1 280 ? 26.435 98.448 17.543 1.00 19.41 280 ASN A C 1
ATOM 2117 O O . ASN A 1 280 ? 25.542 99.238 17.232 1.00 19.13 280 ASN A O 1
ATOM 2122 N N . ALA A 1 281 ? 27.664 98.520 17.064 1.00 20.32 281 ALA A N 1
ATOM 2123 C CA . ALA A 1 281 ? 28.044 99.554 16.066 1.00 20.22 281 ALA A CA 1
ATOM 2124 C C . ALA A 1 281 ? 27.177 99.435 14.794 1.00 21.43 281 ALA A C 1
ATOM 2125 O O . ALA A 1 281 ? 26.632 100.450 14.304 1.00 21.10 281 ALA A O 1
ATOM 2127 N N . LYS A 1 282 ? 27.001 98.203 14.308 1.00 21.81 282 LYS A N 1
ATOM 2128 C CA . LYS A 1 282 ? 26.204 97.927 13.103 1.00 23.61 282 LYS A CA 1
ATOM 2129 C C . LYS A 1 282 ? 24.728 98.173 13.335 1.00 23.73 282 LYS A C 1
ATOM 2130 O O . LYS A 1 282 ? 24.020 98.668 12.469 1.00 24.48 282 LYS A O 1
ATOM 2136 N N . LYS A 1 283 ? 24.270 97.868 14.522 1.00 23.85 283 LYS A N 1
ATOM 2137 C CA . LYS A 1 283 ? 22.886 98.099 14.896 1.00 23.47 283 LYS A CA 1
ATOM 2138 C C . LYS A 1 283 ? 22.614 99.566 15.090 1.00 23.51 283 LYS A C 1
ATOM 2139 O O . LYS A 1 283 ? 21.491 99.999 14.935 1.00 24.38 283 LYS A O 1
ATOM 2145 N N . GLY A 1 284 ? 23.635 100.363 15.421 1.00 22.20 284 GLY A N 1
ATOM 2146 C CA . GLY A 1 284 ? 23.416 101.747 15.722 1.00 22.17 284 GLY A CA 1
ATOM 2147 C C . GLY A 1 284 ? 22.908 102.021 17.118 1.00 21.81 284 GLY A C 1
ATOM 2148 O O . GLY A 1 284 ? 22.444 103.114 17.420 1.00 23.34 284 GLY A O 1
ATOM 2149 N N . ARG A 1 285 ? 22.965 101.010 17.984 1.00 21.36 285 ARG A N 1
ATOM 2150 C CA . ARG A 1 285 ? 22.582 101.180 19.350 1.00 21.85 285 ARG A CA 1
ATOM 2151 C C . ARG A 1 285 ? 23.197 100.061 20.176 1.00 20.45 285 ARG A C 1
ATOM 2152 O O . ARG A 1 285 ? 23.669 99.054 19.654 1.00 20.20 285 ARG A O 1
ATOM 2160 N N . THR A 1 286 ? 23.188 100.275 21.470 1.00 19.70 286 THR A N 1
ATOM 2161 C CA . THR A 1 286 ? 23.677 99.281 22.430 1.00 19.23 286 THR A CA 1
ATOM 2162 C C . THR A 1 286 ? 22.554 98.257 22.665 1.00 19.19 286 THR A C 1
ATOM 2163 O O . THR A 1 286 ? 21.692 98.434 23.521 1.00 18.94 286 THR A O 1
ATOM 2167 N N . ALA A 1 287 ? 22.563 97.227 21.821 1.00 18.68 287 ALA A N 1
ATOM 2168 C CA . ALA A 1 287 ? 21.591 96.155 21.890 1.00 18.73 287 ALA A CA 1
ATOM 2169 C C . ALA A 1 287 ? 22.026 95.003 22.799 1.00 18.85 287 ALA A C 1
ATOM 2170 O O . ALA A 1 287 ? 21.206 94.166 23.234 1.00 18.38 287 ALA A O 1
ATOM 2172 N N . LEU A 1 288 ? 23.326 94.910 23.051 1.00 19.32 288 LEU A N 1
ATOM 2173 C CA . LEU A 1 288 ? 23.920 93.687 23.631 1.00 18.34 288 LEU A CA 1
ATOM 2174 C C . LEU A 1 288 ? 25.046 94.149 24.536 1.00 19.09 288 LEU A C 1
ATOM 2175 O O . LEU A 1 288 ? 25.802 95.025 24.153 1.00 16.97 288 LEU A O 1
ATOM 2180 N N . ALA A 1 289 ? 25.125 93.594 25.751 1.00 18.66 289 ALA A N 1
ATOM 2181 C CA . ALA A 1 289 ? 26.192 93.895 26.683 1.00 19.05 289 ALA A CA 1
ATOM 2182 C C . ALA A 1 289 ? 26.908 92.642 27.079 1.00 18.46 289 ALA A C 1
ATOM 2183 O O . ALA A 1 289 ? 26.293 91.565 27.169 1.00 18.23 289 ALA A O 1
ATOM 2185 N N . TYR A 1 290 ? 28.226 92.763 27.287 1.00 18.39 290 TYR A N 1
ATOM 2186 C CA . TYR A 1 290 ? 29.069 91.677 27.833 1.00 18.73 290 TYR A CA 1
ATOM 2187 C C . TYR A 1 290 ? 29.462 92.024 29.278 1.00 19.80 290 TYR A C 1
ATOM 2188 O O . TYR A 1 290 ? 29.532 93.197 29.659 1.00 19.52 290 TYR A O 1
ATOM 2197 N N . THR A 1 291 ? 29.747 90.980 30.054 1.00 18.54 291 THR A N 1
ATOM 2198 C CA . THR A 1 291 ? 30.521 91.122 31.257 1.00 19.64 291 THR A CA 1
ATOM 2199 C C . THR A 1 291 ? 31.296 89.840 31.502 1.00 19.58 291 THR A C 1
ATOM 2200 O O . THR A 1 291 ? 30.797 88.767 31.221 1.00 19.35 291 THR A O 1
ATOM 2204 N N . PHE A 1 292 ? 32.529 89.989 31.976 1.00 20.87 292 PHE A N 1
ATOM 2205 C CA . PHE A 1 292 ? 33.364 88.911 32.439 1.00 21.47 292 PHE A CA 1
ATOM 2206 C C . PHE A 1 292 ? 33.575 89.071 33.933 1.00 23.38 292 PHE A C 1
ATOM 2207 O O . PHE A 1 292 ? 33.712 90.192 34.410 1.00 23.37 292 PHE A O 1
ATOM 2215 N N . ASP A 1 293 ? 33.637 87.952 34.647 1.00 25.98 293 ASP A N 1
ATOM 2216 C CA . ASP A 1 293 ? 33.819 87.957 36.115 1.00 27.30 293 ASP A CA 1
ATOM 2217 C C . ASP A 1 293 ? 35.003 87.067 36.567 1.00 28.70 293 ASP A C 1
ATOM 2218 O O . ASP A 1 293 ? 34.834 86.015 37.160 1.00 30.58 293 ASP A O 1
ATOM 2223 N N . ALA A 1 294 ? 36.227 87.472 36.331 1.00 29.28 294 ALA A N 1
ATOM 2224 C CA . ALA A 1 294 ? 37.366 86.665 36.879 1.00 27.43 294 ALA A CA 1
ATOM 2225 C C . ALA A 1 294 ? 37.459 85.288 36.232 1.00 26.50 294 ALA A C 1
ATOM 2226 O O . ALA A 1 294 ? 37.764 84.262 36.860 1.00 25.72 294 ALA A O 1
ATOM 2228 N N . GLY A 1 295 ? 37.183 85.276 34.941 1.00 25.06 295 GLY A N 1
ATOM 2229 C CA . GLY A 1 295 ? 37.195 84.052 34.169 1.00 24.84 295 GLY A CA 1
ATOM 2230 C C . GLY A 1 295 ? 37.083 84.438 32.721 1.00 24.12 295 GLY A C 1
ATOM 2231 O O . GLY A 1 295 ? 36.989 85.626 32.403 1.00 23.14 295 GLY A O 1
ATOM 2232 N N . ALA A 1 296 ? 37.087 83.437 31.847 1.00 23.15 296 ALA A N 1
ATOM 2233 C CA . ALA A 1 296 ? 37.056 83.663 30.425 1.00 22.58 296 ALA A CA 1
ATOM 2234 C C . ALA A 1 296 ? 35.623 83.724 29.889 1.00 21.82 296 ALA A C 1
ATOM 2235 O O . ALA A 1 296 ? 35.424 84.189 28.788 1.00 22.20 296 ALA A O 1
ATOM 2237 N N . ASN A 1 297 ? 34.653 83.202 30.634 1.00 21.62 297 ASN A N 1
ATOM 2238 C CA . ASN A 1 297 ? 33.274 83.106 30.115 1.00 20.95 297 ASN A CA 1
ATOM 2239 C C . ASN A 1 297 ? 32.697 84.493 29.936 1.00 20.71 297 ASN A C 1
ATOM 2240 O O . ASN A 1 297 ? 32.950 85.382 30.762 1.00 19.19 297 ASN A O 1
ATOM 2245 N N . CYS A 1 298 ? 31.919 84.656 28.886 1.00 20.47 298 CYS A N 1
ATOM 2246 C CA . CYS A 1 298 ? 31.298 85.901 28.567 1.00 19.88 298 CYS A CA 1
ATOM 2247 C C . CYS A 1 298 ? 29.806 85.856 28.919 1.00 19.81 298 CYS A C 1
ATOM 2248 O O . CYS A 1 298 ? 28.973 85.172 28.253 1.00 20.06 298 CYS A O 1
ATOM 2251 N N . PHE A 1 299 ? 29.457 86.624 29.934 1.00 18.58 299 PHE A N 1
ATOM 2252 C CA . PHE A 1 299 ? 28.048 86.816 30.268 1.00 17.58 299 PHE A CA 1
ATOM 2253 C C . PHE A 1 299 ? 27.542 87.881 29.333 1.00 17.45 299 PHE A C 1
ATOM 2254 O O . PHE A 1 299 ? 28.327 88.740 28.871 1.00 19.90 299 PHE A O 1
ATOM 2262 N N . LEU A 1 300 ? 26.273 87.793 28.958 1.00 16.33 300 LEU A N 1
ATOM 2263 C CA . LEU A 1 300 ? 25.698 88.747 28.025 1.00 16.47 300 LEU A CA 1
ATOM 2264 C C . LEU A 1 300 ? 24.376 89.162 28.581 1.00 17.65 300 LEU A C 1
ATOM 2265 O O . LEU A 1 300 ? 23.665 88.314 29.139 1.00 19.05 300 LEU A O 1
ATOM 2270 N N . PHE A 1 301 ? 24.044 90.421 28.414 1.00 16.33 301 PHE A N 1
ATOM 2271 C CA . PHE A 1 301 ? 22.714 90.905 28.747 1.00 17.14 301 PHE A CA 1
ATOM 2272 C C . PHE A 1 301 ? 22.083 91.416 27.469 1.00 17.13 301 PHE A C 1
ATOM 2273 O O . PHE A 1 301 ? 22.745 92.097 26.660 1.00 17.04 301 PHE A O 1
ATOM 2281 N N . VAL A 1 302 ? 20.796 91.146 27.304 1.00 17.45 302 VAL A N 1
ATOM 2282 C CA . VAL A 1 302 ? 20.099 91.510 26.085 1.00 17.74 302 VAL A CA 1
ATOM 2283 C C . VAL A 1 302 ? 18.617 91.511 26.400 1.00 17.94 302 VAL A C 1
ATOM 2284 O O . VAL A 1 302 ? 18.185 90.772 27.276 1.00 19.04 302 VAL A O 1
ATOM 2288 N N . LEU A 1 303 ? 17.840 92.373 25.761 1.00 19.08 303 LEU A N 1
ATOM 2289 C CA . LEU A 1 303 ? 16.373 92.275 25.916 1.00 18.94 303 LEU A CA 1
ATOM 2290 C C . LEU A 1 303 ? 15.839 91.109 25.120 1.00 19.49 303 LEU A C 1
ATOM 2291 O O . LEU A 1 303 ? 16.366 90.789 24.064 1.00 20.03 303 LEU A O 1
ATOM 2296 N N . LYS A 1 304 ? 14.752 90.499 25.609 1.00 21.49 304 LYS A N 1
ATOM 2297 C CA . LYS A 1 304 ? 14.126 89.352 24.940 1.00 23.22 304 LYS A CA 1
ATOM 2298 C C . LYS A 1 304 ? 13.888 89.528 23.443 1.00 22.45 304 LYS A C 1
ATOM 2299 O O . LYS A 1 304 ? 14.220 88.654 22.647 1.00 22.04 304 LYS A O 1
ATOM 2305 N N . GLU A 1 305 ? 13.294 90.649 23.058 1.00 22.38 305 GLU A N 1
ATOM 2306 C CA . GLU A 1 305 ? 13.046 90.993 21.635 1.00 24.14 305 GLU A CA 1
ATOM 2307 C C . GLU A 1 305 ? 14.306 90.916 20.757 1.00 22.51 305 GLU A C 1
ATOM 2308 O O . GLU A 1 305 ? 14.250 90.571 19.558 1.00 21.52 305 GLU A O 1
ATOM 2314 N N . ASP A 1 306 ? 15.457 91.227 21.356 1.00 21.30 306 ASP A N 1
ATOM 2315 C CA . ASP A 1 306 ? 16.699 91.324 20.622 1.00 21.16 306 ASP A CA 1
ATOM 2316 C C . ASP A 1 306 ? 17.502 90.033 20.688 1.00 20.47 306 ASP A C 1
ATOM 2317 O O . ASP A 1 306 ? 18.495 89.900 19.993 1.00 20.23 306 ASP A O 1
ATOM 2322 N N . LEU A 1 307 ? 17.081 89.084 21.497 1.00 19.80 307 LEU A N 1
ATOM 2323 C CA . LEU A 1 307 ? 17.929 87.951 21.810 1.00 18.74 307 LEU A CA 1
ATOM 2324 C C . LEU A 1 307 ? 18.111 87.040 20.590 1.00 19.23 307 LEU A C 1
ATOM 2325 O O . LEU A 1 307 ? 19.215 86.578 20.369 1.00 19.13 307 LEU A O 1
ATOM 2330 N N . PRO A 1 308 ? 17.026 86.679 19.866 1.00 18.93 308 PRO A N 1
ATOM 2331 C CA . PRO A 1 308 ? 17.240 85.756 18.731 1.00 19.81 308 PRO A CA 1
ATOM 2332 C C . PRO A 1 308 ? 18.244 86.238 17.728 1.00 19.81 308 PRO A C 1
ATOM 2333 O O . PRO A 1 308 ? 19.125 85.420 17.322 1.00 19.50 308 PRO A O 1
ATOM 2337 N N . GLU A 1 309 ? 18.183 87.514 17.351 1.00 20.66 309 GLU A N 1
ATOM 2338 C CA . GLU A 1 309 ? 19.152 88.044 16.389 1.00 21.60 309 GLU A CA 1
ATOM 2339 C C . GLU A 1 309 ? 20.528 87.999 16.980 1.00 20.92 309 GLU A C 1
ATOM 2340 O O . GLU A 1 309 ? 21.488 87.640 16.283 1.00 21.88 309 GLU A O 1
ATOM 2346 N N . ALA A 1 310 ? 20.640 88.405 18.243 1.00 20.16 310 ALA A N 1
ATOM 2347 C CA . ALA A 1 310 ? 21.946 88.410 18.914 1.00 20.24 310 ALA A CA 1
ATOM 2348 C C . ALA A 1 310 ? 22.589 87.016 18.904 1.00 19.15 310 ALA A C 1
ATOM 2349 O O . ALA A 1 310 ? 23.768 86.869 18.589 1.00 18.55 310 ALA A O 1
ATOM 2351 N N . VAL A 1 311 ? 21.818 85.991 19.240 1.00 18.48 311 VAL A N 1
ATOM 2352 C CA . VAL A 1 311 ? 22.307 84.645 19.291 1.00 18.58 311 VAL A CA 1
ATOM 2353 C C . VAL A 1 311 ? 22.640 84.137 17.871 1.00 20.08 311 VAL A C 1
ATOM 2354 O O . VAL A 1 311 ? 23.697 83.506 17.677 1.00 20.08 311 VAL A O 1
ATOM 2358 N N . ALA A 1 312 ? 21.805 84.478 16.888 1.00 19.98 312 ALA A N 1
ATOM 2359 C CA . ALA A 1 312 ? 22.109 84.161 15.474 1.00 20.32 312 ALA A CA 1
ATOM 2360 C C . ALA A 1 312 ? 23.450 84.774 15.048 1.00 20.04 312 ALA A C 1
ATOM 2361 O O . ALA A 1 312 ? 24.264 84.121 14.357 1.00 20.31 312 ALA A O 1
ATOM 2363 N N . MET A 1 313 ? 23.659 86.020 15.441 1.00 20.12 313 MET A N 1
ATOM 2364 C CA . MET A 1 313 ? 24.909 86.745 15.133 1.00 20.39 313 MET A CA 1
ATOM 2365 C C . MET A 1 313 ? 26.066 86.033 15.770 1.00 20.52 313 MET A C 1
ATOM 2366 O O . MET A 1 313 ? 27.082 85.770 15.117 1.00 20.04 313 MET A O 1
ATOM 2371 N N . LEU A 1 314 ? 25.948 85.675 17.058 1.00 19.04 314 LEU A N 1
ATOM 2372 C CA . LEU A 1 314 ? 27.018 84.884 17.708 1.00 20.08 314 LEU A CA 1
ATOM 2373 C C . LEU A 1 314 ? 27.384 83.594 16.967 1.00 20.21 314 LEU A C 1
ATOM 2374 O O . LEU A 1 314 ? 28.555 83.250 16.891 1.00 20.78 314 LEU A O 1
ATOM 2379 N N . MET A 1 315 ? 26.379 82.859 16.480 1.00 21.70 315 MET A N 1
ATOM 2380 C CA . MET A 1 315 ? 26.593 81.550 15.815 1.00 21.29 315 MET A CA 1
ATOM 2381 C C . MET A 1 315 ? 27.309 81.645 14.487 1.00 22.22 315 MET A C 1
ATOM 2382 O O . MET A 1 315 ? 27.873 80.660 14.021 1.00 21.54 315 MET A O 1
ATOM 2387 N N . GLU A 1 316 ? 27.244 82.803 13.865 1.00 21.62 316 GLU A N 1
ATOM 2388 C CA . GLU A 1 316 ? 28.005 83.036 12.664 1.00 23.37 316 GLU A CA 1
ATOM 2389 C C . GLU A 1 316 ? 29.501 83.075 12.949 1.00 23.62 316 GLU A C 1
ATOM 2390 O O . GLU A 1 316 ? 30.293 82.779 12.097 1.00 25.97 316 GLU A O 1
ATOM 2396 N N . HIS A 1 317 ? 29.868 83.462 14.163 1.00 21.98 317 HIS A N 1
ATOM 2397 C CA . HIS A 1 317 ? 31.266 83.670 14.525 1.00 21.62 317 HIS A CA 1
ATOM 2398 C C . HIS A 1 317 ? 31.766 82.569 15.424 1.00 20.98 317 HIS A C 1
ATOM 2399 O O . HIS A 1 317 ? 32.966 82.224 15.422 1.00 21.58 317 HIS A O 1
ATOM 2406 N N . PHE A 1 318 ? 30.882 82.061 16.262 1.00 20.86 318 PHE A N 1
ATOM 2407 C CA . PHE A 1 318 ? 31.197 80.942 17.175 1.00 20.42 318 PHE A CA 1
ATOM 2408 C C . PHE A 1 318 ? 30.152 79.837 17.003 1.00 20.99 318 PHE A C 1
ATOM 2409 O O . PHE A 1 318 ? 29.319 79.627 17.868 1.00 20.68 318 PHE A O 1
ATOM 2417 N N . PRO A 1 319 ? 30.188 79.107 15.863 1.00 21.65 319 PRO A N 1
ATOM 2418 C CA . PRO A 1 319 ? 29.135 78.155 15.551 1.00 22.41 319 PRO A CA 1
ATOM 2419 C C . PRO A 1 319 ? 29.114 77.064 16.566 1.00 22.70 319 PRO A C 1
ATOM 2420 O O . PRO A 1 319 ? 30.111 76.349 16.753 1.00 23.49 319 PRO A O 1
ATOM 2424 N N . THR A 1 320 ? 27.977 76.943 17.232 1.00 23.25 320 THR A N 1
ATOM 2425 C CA . THR A 1 320 ? 27.817 76.065 18.360 1.00 23.40 320 THR A CA 1
ATOM 2426 C C . THR A 1 320 ? 26.569 75.189 18.150 1.00 23.94 320 THR A C 1
ATOM 2427 O O . THR A 1 320 ? 25.472 75.703 17.919 1.00 23.06 320 THR A O 1
ATOM 2431 N N . PRO A 1 321 ? 26.729 73.877 18.283 1.00 25.32 321 PRO A N 1
ATOM 2432 C CA . PRO A 1 321 ? 25.556 73.006 18.073 1.00 26.07 321 PRO A CA 1
ATOM 2433 C C . PRO A 1 321 ? 24.453 73.234 19.123 1.00 26.72 321 PRO A C 1
ATOM 2434 O O . PRO A 1 321 ? 24.754 73.548 20.288 1.00 25.56 321 PRO A O 1
ATOM 2438 N N . PHE A 1 322 ? 23.191 73.031 18.739 1.00 27.04 322 PHE A N 1
ATOM 2439 C CA . PHE A 1 322 ? 22.070 73.304 19.671 1.00 27.35 322 PHE A CA 1
ATOM 2440 C C . PHE A 1 322 ? 22.068 72.391 20.864 1.00 27.70 322 PHE A C 1
ATOM 2441 O O . PHE A 1 322 ? 21.556 72.747 21.945 1.00 26.45 322 PHE A O 1
ATOM 2449 N N . GLU A 1 323 ? 22.670 71.226 20.696 1.00 27.30 323 GLU A N 1
ATOM 2450 C CA . GLU A 1 323 ? 22.874 70.317 21.809 1.00 27.92 323 GLU A CA 1
ATOM 2451 C C . GLU A 1 323 ? 23.635 70.965 22.990 1.00 26.51 323 GLU A C 1
ATOM 2452 O O . GLU A 1 323 ? 23.561 70.484 24.117 1.00 27.48 323 GLU A O 1
ATOM 2458 N N . LYS A 1 324 ? 24.391 72.025 22.713 1.00 25.22 324 LYS A N 1
ATOM 2459 C CA . LYS A 1 324 ? 25.191 72.719 23.732 1.00 24.93 324 LYS A CA 1
ATOM 2460 C C . LYS A 1 324 ? 24.519 74.035 24.219 1.00 23.61 324 LYS A C 1
ATOM 2461 O O . LYS A 1 324 ? 25.131 74.803 24.970 1.00 22.60 324 LYS A O 1
ATOM 2467 N N . PHE A 1 325 ? 23.310 74.265 23.758 1.00 21.97 325 PHE A N 1
ATOM 2468 C CA . PHE A 1 325 ? 22.452 75.348 24.253 1.00 22.47 325 PHE A CA 1
ATOM 2469 C C . PHE A 1 325 ? 21.674 74.848 25.458 1.00 23.55 325 PHE A C 1
ATOM 2470 O O . PHE A 1 325 ? 21.049 73.779 25.403 1.00 24.65 325 PHE A O 1
ATOM 2478 N N . PHE A 1 326 ? 21.665 75.626 26.530 1.00 23.01 326 PHE A N 1
ATOM 2479 C CA . PHE A 1 326 ? 20.899 75.312 27.702 1.00 22.98 326 PHE A CA 1
ATOM 2480 C C . PHE A 1 326 ? 20.004 76.514 28.008 1.00 22.70 326 PHE A C 1
ATOM 2481 O O . PHE A 1 326 ? 20.417 77.435 28.699 1.00 23.53 326 PHE A O 1
ATOM 2489 N N . PHE A 1 327 ? 18.816 76.535 27.429 1.00 22.56 327 PHE A N 1
ATOM 2490 C CA . PHE A 1 327 ? 17.932 77.679 27.532 1.00 23.64 327 PHE A CA 1
ATOM 2491 C C . PHE A 1 327 ? 16.833 77.392 28.556 1.00 25.13 327 PHE A C 1
ATOM 2492 O O . PHE A 1 327 ? 16.148 76.406 28.442 1.00 26.88 327 PHE A O 1
ATOM 2500 N N . GLY A 1 328 ? 16.678 78.252 29.541 1.00 25.75 328 GLY A N 1
ATOM 2501 C CA . GLY A 1 328 ? 15.533 78.171 30.461 1.00 27.68 328 GLY A CA 1
ATOM 2502 C C . GLY A 1 328 ? 14.220 78.365 29.698 1.00 28.96 328 GLY A C 1
ATOM 2503 O O . GLY A 1 328 ? 13.183 77.808 30.079 1.00 30.43 328 GLY A O 1
ATOM 2504 N N . ASP A 1 329 ? 14.256 79.176 28.633 1.00 28.24 329 ASP A N 1
ATOM 2505 C CA . ASP A 1 329 ? 13.060 79.562 27.870 1.00 28.29 329 ASP A CA 1
ATOM 2506 C C . ASP A 1 329 ? 13.009 78.824 26.516 1.00 28.26 329 ASP A C 1
ATOM 2507 O O . ASP A 1 329 ? 13.633 79.204 25.542 1.00 26.23 329 ASP A O 1
ATOM 2512 N N . ARG A 1 330 ? 12.225 77.743 26.413 1.00 29.84 330 ARG A N 1
ATOM 2513 C CA . ARG A 1 330 ? 12.147 76.902 25.224 1.00 29.65 330 ARG A CA 1
ATOM 2514 C C . ARG A 1 330 ? 11.599 77.681 24.033 1.00 30.00 330 ARG A C 1
ATOM 2515 O O . ARG A 1 330 ? 12.069 77.452 22.899 1.00 30.35 330 ARG A O 1
ATOM 2523 N N . GLU A 1 331 ? 10.605 78.477 24.239 1.00 30.71 331 GLU A N 1
ATOM 2524 C CA . GLU A 1 331 ? 10.007 79.210 23.161 1.00 31.42 331 GLU A CA 1
ATOM 2525 C C . GLU A 1 331 ? 11.026 80.175 22.546 1.00 31.61 331 GLU A C 1
ATOM 2526 O O . GLU A 1 331 ? 11.041 80.420 21.335 1.00 30.07 331 GLU A O 1
ATOM 2532 N N . LEU A 1 332 ? 11.878 80.741 23.391 1.00 29.95 332 LEU A N 1
ATOM 2533 C CA . LEU A 1 332 ? 12.846 81.675 22.926 1.00 28.68 332 LEU A CA 1
ATOM 2534 C C . LEU A 1 332 ? 13.897 80.937 22.074 1.00 27.09 332 LEU A C 1
ATOM 2535 O O . LEU A 1 332 ? 14.368 81.420 21.048 1.00 26.73 332 LEU A O 1
ATOM 2540 N N . LEU A 1 333 ? 14.270 79.754 22.508 1.00 26.25 333 LEU A N 1
ATOM 2541 C CA . LEU A 1 333 ? 15.159 78.911 21.737 1.00 27.20 333 LEU A CA 1
ATOM 2542 C C . LEU A 1 333 ? 14.590 78.589 20.336 1.00 27.05 333 LEU A C 1
ATOM 2543 O O . LEU A 1 333 ? 15.295 78.594 19.305 1.00 25.86 333 LEU A O 1
ATOM 2548 N N . GLU A 1 334 ? 13.302 78.296 20.289 1.00 28.60 334 GLU A N 1
ATOM 2549 C CA . GLU A 1 334 ? 12.695 78.006 19.020 1.00 28.39 334 GLU A CA 1
ATOM 2550 C C . GLU A 1 334 ? 12.743 79.234 18.108 1.00 27.67 334 GLU A C 1
ATOM 2551 O O . GLU A 1 334 ? 12.941 79.109 16.914 1.00 26.88 334 GLU A O 1
ATOM 2557 N N . LYS A 1 335 ? 12.615 80.424 18.689 1.00 26.39 335 LYS A N 1
ATOM 2558 C CA . LYS A 1 335 ? 12.752 81.651 17.913 1.00 26.66 335 LYS A CA 1
ATOM 2559 C C . LYS A 1 335 ? 14.174 81.847 17.360 1.00 25.55 335 LYS A C 1
ATOM 2560 O O . LYS A 1 335 ? 14.336 82.325 16.266 1.00 24.16 335 LYS A O 1
ATOM 2566 N N . VAL A 1 336 ? 15.200 81.495 18.119 1.00 25.21 336 VAL A N 1
ATOM 2567 C CA . VAL A 1 336 ? 16.573 81.555 17.603 1.00 26.15 336 VAL A CA 1
ATOM 2568 C C . VAL A 1 336 ? 16.698 80.717 16.322 1.00 26.30 336 VAL A C 1
ATOM 2569 O O . VAL A 1 336 ? 17.309 81.115 15.341 1.00 26.10 336 VAL A O 1
ATOM 2573 N N . LYS A 1 337 ? 16.059 79.557 16.3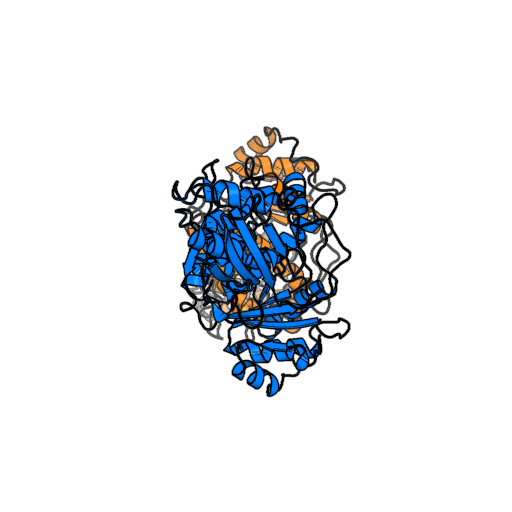27 1.00 26.57 337 LYS A N 1
ATOM 2574 C CA . LYS A 1 337 ? 16.213 78.612 15.227 1.00 27.03 337 LYS A CA 1
ATOM 2575 C C . LYS A 1 337 ? 15.639 79.088 13.912 1.00 27.71 337 LYS A C 1
ATOM 2576 O O . LYS A 1 337 ? 16.023 78.586 12.883 1.00 29.54 337 LYS A O 1
ATOM 2582 N N . VAL A 1 338 ? 14.693 80.020 13.933 1.00 26.07 338 VAL A N 1
ATOM 2583 C CA . VAL A 1 338 ? 14.101 80.484 12.689 1.00 26.79 338 VAL A CA 1
ATOM 2584 C C . VAL A 1 338 ? 14.650 81.827 12.205 1.00 26.04 338 VAL A C 1
ATOM 2585 O O . VAL A 1 338 ? 14.227 82.316 11.155 1.00 27.25 338 VAL A O 1
ATOM 2589 N N . VAL A 1 339 ? 15.576 82.446 12.955 1.00 25.04 339 VAL A N 1
ATOM 2590 C CA . VAL A 1 339 ? 16.126 83.723 12.514 1.00 24.94 339 VAL A CA 1
ATOM 2591 C C . VAL A 1 339 ? 16.827 83.581 11.172 1.00 25.66 339 VAL A C 1
ATOM 2592 O O . VAL A 1 339 ? 17.621 82.659 10.975 1.00 25.17 339 VAL A O 1
ATOM 2596 N N . SER A 1 340 ? 16.548 84.526 10.273 1.00 26.14 340 SER A N 1
ATOM 2597 C CA . SER A 1 340 ? 17.304 84.685 9.072 1.00 26.57 340 SER A CA 1
ATOM 2598 C C . SER A 1 340 ? 18.231 85.882 9.284 1.00 25.95 340 SER A C 1
ATOM 2599 O O . SER A 1 340 ? 17.813 87.012 9.189 1.00 26.15 340 SER A O 1
ATOM 2602 N N . LEU A 1 341 ? 19.479 85.620 9.594 1.00 24.96 341 LEU A N 1
ATOM 2603 C CA . LEU A 1 341 ? 20.392 86.699 10.005 1.00 24.61 341 LEU A CA 1
ATOM 2604 C C . LEU A 1 341 ? 20.762 87.540 8.799 1.00 24.25 341 LEU A C 1
ATOM 2605 O O . LEU A 1 341 ? 21.213 87.003 7.798 1.00 24.78 341 LEU A O 1
ATOM 2610 N N . PRO A 1 342 ? 20.559 88.836 8.881 1.00 24.86 342 PRO A N 1
ATOM 2611 C CA . PRO A 1 342 ? 21.026 89.747 7.838 1.00 25.06 342 PRO A CA 1
ATOM 2612 C C . PRO A 1 342 ? 22.510 89.658 7.584 1.00 25.62 342 PRO A C 1
ATOM 2613 O O . PRO A 1 342 ? 23.313 89.514 8.517 1.00 22.67 342 PRO A O 1
ATOM 2617 N N . ASP A 1 343 ? 22.893 89.824 6.311 1.00 26.11 343 ASP A N 1
ATOM 2618 C CA . ASP A 1 343 ? 24.280 89.683 5.936 1.00 27.37 343 ASP A CA 1
ATOM 2619 C C . ASP A 1 343 ? 25.184 90.673 6.646 1.00 26.72 343 ASP A C 1
ATOM 2620 O O . ASP A 1 343 ? 26.338 90.361 6.858 1.00 26.48 343 ASP A O 1
ATOM 2625 N N . GLU A 1 344 ? 24.663 91.854 6.985 1.00 26.41 344 GLU A N 1
ATOM 2626 C CA . GLU A 1 344 ? 25.400 92.893 7.709 1.00 27.67 344 GLU A CA 1
ATOM 2627 C C . GLU A 1 344 ? 25.986 92.397 9.037 1.00 27.22 344 GLU A C 1
ATOM 2628 O O . GLU A 1 344 ? 26.970 92.958 9.514 1.00 26.67 344 GLU A O 1
ATOM 2634 N N . TYR A 1 345 ? 25.423 91.341 9.612 1.00 25.78 345 TYR A N 1
ATOM 2635 C CA . TYR A 1 345 ? 25.887 90.890 10.934 1.00 26.48 345 TYR A CA 1
ATOM 2636 C C . TYR A 1 345 ? 26.773 89.673 10.834 1.00 26.57 345 TYR A C 1
ATOM 2637 O O . TYR A 1 345 ? 27.033 89.000 11.845 1.00 26.70 345 TYR A O 1
ATOM 2646 N N . LYS A 1 346 ? 27.213 89.342 9.624 1.00 27.15 346 LYS A N 1
ATOM 2647 C CA . LYS A 1 346 ? 28.130 88.262 9.423 1.00 28.93 346 LYS A CA 1
ATOM 2648 C C . LYS A 1 346 ? 29.481 88.953 9.232 1.00 29.60 346 LYS A C 1
ATOM 2649 O O . LYS A 1 346 ? 29.562 90.112 8.782 1.00 32.43 346 LYS A O 1
ATOM 2655 N N . LYS A 1 347 ? 30.530 88.247 9.595 1.00 30.00 347 LYS A N 1
ATOM 2656 C CA . LYS A 1 347 ? 31.890 88.728 9.479 1.00 29.46 347 LYS A CA 1
ATOM 2657 C C . LYS A 1 347 ? 32.051 90.112 10.115 1.00 28.23 347 LYS A C 1
ATOM 2658 O O . LYS A 1 347 ? 32.517 91.064 9.475 1.00 29.15 347 LYS A O 1
ATOM 2664 N N . LEU A 1 348 ? 31.692 90.215 11.388 1.00 23.70 348 LEU A N 1
ATOM 2665 C CA . LEU A 1 348 ? 31.818 91.483 12.097 1.00 24.62 348 LEU A CA 1
ATOM 2666 C C . LEU A 1 348 ? 33.215 91.652 12.684 1.00 24.06 348 LEU A C 1
ATOM 2667 O O . LEU A 1 348 ? 33.603 92.740 13.020 1.00 24.82 348 LEU A O 1
ATOM 2672 N N . ILE A 1 349 ? 33.863 90.521 12.956 1.00 25.15 349 ILE A N 1
ATOM 2673 C CA . ILE A 1 349 ? 35.236 90.458 13.452 1.00 24.61 349 ILE A CA 1
ATOM 2674 C C . ILE A 1 349 ? 36.001 89.423 12.658 1.00 24.97 349 ILE A C 1
ATOM 2675 O O . ILE A 1 349 ? 35.408 88.591 11.988 1.00 24.83 349 ILE A O 1
ATOM 2680 N N . ASP A 1 350 ? 37.318 89.477 12.807 1.00 25.71 350 ASP A N 1
ATOM 2681 C CA . ASP A 1 350 ? 38.237 88.490 12.305 1.00 26.80 350 ASP A CA 1
ATOM 2682 C C . ASP A 1 350 ? 38.708 87.644 13.489 1.00 26.43 350 ASP A C 1
ATOM 2683 O O . ASP A 1 350 ? 39.470 88.132 14.322 1.00 26.09 350 ASP A O 1
ATOM 2688 N N . HIS A 1 351 ? 38.242 86.398 13.568 1.00 25.79 351 HIS A N 1
ATOM 2689 C CA . HIS A 1 351 ? 38.648 85.486 14.633 1.00 26.22 351 HIS A CA 1
ATOM 2690 C C . HIS A 1 351 ? 38.343 84.075 14.164 1.00 26.58 351 HIS A C 1
ATOM 2691 O O . HIS A 1 351 ? 37.318 83.852 13.481 1.00 25.92 351 HIS A O 1
ATOM 2698 N N . PRO A 1 352 ? 39.198 83.102 14.505 1.00 26.54 352 PRO A N 1
ATOM 2699 C CA . PRO A 1 352 ? 38.872 81.721 14.150 1.00 27.39 352 PRO A CA 1
ATOM 2700 C C . PRO A 1 352 ? 37.514 81.213 14.660 1.00 28.50 352 PRO A C 1
ATOM 2701 O O . PRO A 1 352 ? 37.178 81.425 15.849 1.00 27.56 352 PRO A O 1
ATOM 2705 N N . LYS A 1 353 ? 36.755 80.559 13.786 1.00 28.11 353 LYS A N 1
ATOM 2706 C CA . LYS A 1 353 ? 35.461 80.006 14.203 1.00 28.39 353 LYS A CA 1
ATOM 2707 C C . LYS A 1 353 ? 35.667 78.772 15.068 1.00 28.03 353 LYS A C 1
ATOM 2708 O O . LYS A 1 353 ? 36.433 77.839 14.736 1.00 28.82 353 LYS A O 1
ATOM 2714 N N . LYS A 1 354 ? 34.973 78.766 16.200 1.00 27.33 354 LYS A N 1
ATOM 2715 C CA . LYS A 1 354 ? 34.936 77.616 17.090 1.00 26.68 354 LYS A CA 1
ATOM 2716 C C . LYS A 1 354 ? 33.652 77.676 17.900 1.00 25.11 354 LYS A C 1
ATOM 2717 O O . LYS A 1 354 ? 33.071 78.738 18.066 1.00 23.55 354 LYS A O 1
ATOM 2723 N N . PRO A 1 355 ? 33.193 76.533 18.395 1.00 24.30 355 PRO A N 1
ATOM 2724 C CA . PRO A 1 355 ? 31.992 76.566 19.221 1.00 23.91 355 PRO A CA 1
ATOM 2725 C C . PRO A 1 355 ? 32.281 77.122 20.616 1.00 23.50 355 PRO A C 1
ATOM 2726 O O . PRO A 1 355 ? 33.404 77.010 21.135 1.00 23.01 355 PRO A O 1
ATOM 2730 N N . PHE A 1 356 ? 31.266 77.720 21.237 1.00 23.00 356 PHE A N 1
ATOM 2731 C CA . PHE A 1 356 ? 31.282 77.845 22.700 1.00 22.56 356 PHE A CA 1
ATOM 2732 C C . PHE A 1 356 ? 31.277 76.455 23.313 1.00 23.12 356 PHE A C 1
ATOM 2733 O O . PHE A 1 356 ? 30.808 75.467 22.691 1.00 25.30 356 PHE A O 1
ATOM 2741 N N . GLU A 1 357 ? 31.735 76.364 24.553 1.00 23.34 357 GLU A N 1
ATOM 2742 C CA . GLU A 1 357 ? 31.616 75.116 25.288 1.00 23.52 357 GLU A CA 1
ATOM 2743 C C . GLU A 1 357 ? 30.126 74.867 25.548 1.00 23.59 357 GLU A C 1
ATOM 2744 O O . GLU A 1 357 ? 29.664 73.742 25.533 1.00 24.13 357 GLU A O 1
ATOM 2750 N N . MET A 1 358 ? 29.379 75.943 25.778 1.00 22.44 358 MET A N 1
ATOM 2751 C CA . MET A 1 358 ? 27.943 75.869 25.928 1.00 24.18 358 MET A CA 1
ATOM 2752 C C . MET A 1 358 ? 27.435 77.282 25.918 1.00 21.92 358 MET A C 1
ATOM 2753 O O . MET A 1 358 ? 28.204 78.218 26.090 1.00 21.12 358 MET A O 1
ATOM 2758 N N . LEU A 1 359 ? 26.147 77.417 25.700 1.00 21.48 359 LEU A N 1
ATOM 2759 C CA . LEU A 1 359 ? 25.469 78.713 25.759 1.00 20.97 359 LEU A CA 1
ATOM 2760 C C . LEU A 1 359 ? 24.243 78.604 26.635 1.00 21.70 359 LEU A C 1
ATOM 2761 O O . LEU A 1 359 ? 23.300 77.887 26.286 1.00 20.64 359 LEU A O 1
ATOM 2766 N N . LEU A 1 360 ? 24.284 79.309 27.766 1.00 20.05 360 LEU A N 1
ATOM 2767 C CA . LEU A 1 360 ? 23.239 79.260 28.787 1.00 20.47 360 LEU A CA 1
ATOM 2768 C C . LEU A 1 360 ? 22.347 80.446 28.563 1.00 19.37 360 LEU A C 1
ATOM 2769 O O . LEU A 1 360 ? 22.855 81.480 28.215 1.00 19.71 360 LEU A O 1
ATOM 2774 N N . GLN A 1 361 ? 21.036 80.284 28.693 1.00 19.58 361 GLN A N 1
ATOM 2775 C CA . GLN A 1 361 ? 20.135 81.437 28.746 1.00 19.37 361 GLN A CA 1
ATOM 2776 C C . GLN A 1 361 ? 19.294 81.364 29.992 1.00 19.99 361 GLN A C 1
ATOM 2777 O O . GLN A 1 361 ? 18.853 80.298 30.374 1.00 20.15 361 GLN A O 1
ATOM 2783 N N . SER A 1 362 ? 19.099 82.518 30.630 1.00 19.89 362 SER A N 1
ATOM 2784 C CA . SER A 1 362 ? 18.247 82.630 31.809 1.00 20.56 362 SER A CA 1
ATOM 2785 C C . SER A 1 362 ? 17.496 83.942 31.810 1.00 20.10 362 SER A C 1
ATOM 2786 O O . SER A 1 362 ? 18.003 84.963 31.357 1.00 19.74 362 SER A O 1
ATOM 2789 N N . PRO A 1 363 ? 16.242 83.940 32.305 1.00 20.03 363 PRO A N 1
ATOM 2790 C CA . PRO A 1 363 ? 15.597 85.195 32.698 1.00 18.98 363 PRO A CA 1
ATOM 2791 C C . PRO A 1 363 ? 16.177 85.647 34.042 1.00 19.33 363 PRO A C 1
ATOM 2792 O O . PRO A 1 363 ? 17.041 84.965 34.610 1.00 19.89 363 PRO A O 1
ATOM 2796 N N . VAL A 1 364 ? 15.733 86.787 34.564 1.00 19.72 364 VAL A N 1
ATOM 2797 C CA . VAL A 1 364 ? 16.083 87.211 35.908 1.00 18.96 364 VAL A CA 1
ATOM 2798 C C . VAL A 1 364 ? 15.424 86.226 36.860 1.00 20.66 364 VAL A C 1
ATOM 2799 O O . VAL A 1 364 ? 14.244 85.931 36.686 1.00 19.85 364 VAL A O 1
ATOM 2803 N N . GLY A 1 365 ? 16.189 85.666 37.775 1.00 20.29 365 GLY A N 1
ATOM 2804 C CA . GLY A 1 365 ? 15.710 84.567 38.630 1.00 22.78 365 GLY A CA 1
ATOM 2805 C C . GLY A 1 365 ? 15.028 85.005 39.920 1.00 23.88 365 GLY A C 1
ATOM 2806 O O . GLY A 1 365 ? 15.136 86.151 40.326 1.00 21.30 365 GLY A O 1
ATOM 2807 N N . CYS A 1 366 ? 14.329 84.065 40.578 1.00 25.46 366 CYS A N 1
ATOM 2808 C CA A CYS A 1 366 ? 13.554 84.319 41.800 0.50 26.05 366 CYS A CA 1
ATOM 2809 C CA B CYS A 1 366 ? 13.584 84.418 41.792 0.50 26.93 366 CYS A CA 1
ATOM 2810 C C . CYS A 1 366 ? 14.318 84.114 43.098 1.00 27.42 366 CYS A C 1
ATOM 2811 O O . CYS A 1 366 ? 13.821 84.482 44.156 1.00 28.46 366 CYS A O 1
ATOM 2816 N N . GLY A 1 367 ? 15.484 83.476 43.045 1.00 26.06 367 GLY A N 1
ATOM 2817 C CA . GLY A 1 367 ? 16.301 83.269 44.258 1.00 27.60 367 GLY A CA 1
ATOM 2818 C C . GLY A 1 367 ? 16.198 81.872 44.877 1.00 27.31 367 GLY A C 1
ATOM 2819 O O . GLY A 1 367 ? 16.020 80.874 44.185 1.00 27.90 367 GLY A O 1
ATOM 2820 N N . VAL A 1 368 ? 16.362 81.764 46.183 1.00 29.07 368 VAL A N 1
ATOM 2821 C CA . VAL A 1 368 ? 16.480 80.414 46.783 1.00 29.67 368 VAL A CA 1
ATOM 2822 C C . VAL A 1 368 ? 15.130 79.711 46.927 1.00 30.61 368 VAL A C 1
ATOM 2823 O O . VAL A 1 368 ? 14.100 80.358 47.084 1.00 30.77 368 VAL A O 1
ATOM 2827 N N . LYS A 1 369 ? 15.157 78.395 46.874 1.00 30.83 369 LYS A N 1
ATOM 2828 C CA . LYS A 1 369 ? 13.945 77.569 46.955 1.00 31.96 369 LYS A CA 1
ATOM 2829 C C . LYS A 1 369 ? 14.190 76.531 48.031 1.00 31.32 369 LYS A C 1
ATOM 2830 O O . LYS A 1 369 ? 15.261 75.962 48.086 1.00 32.26 369 LYS A O 1
ATOM 2836 N N . TYR A 1 370 ? 13.197 76.290 48.892 1.00 32.14 370 TYR A N 1
ATOM 2837 C CA . TYR A 1 370 ? 13.268 75.247 49.931 1.00 32.06 370 TYR A CA 1
ATOM 2838 C C . TYR A 1 370 ? 12.515 74.077 49.346 1.00 33.10 370 TYR A C 1
ATOM 2839 O O . TYR A 1 370 ? 11.417 74.239 48.832 1.00 32.78 370 TYR A O 1
ATOM 2848 N N . LEU A 1 371 ? 13.100 72.910 49.422 1.00 34.52 371 LEU A N 1
ATOM 2849 C CA . LEU A 1 371 ? 12.546 71.713 48.797 1.00 36.31 371 LEU A CA 1
ATOM 2850 C C . LEU A 1 371 ? 12.025 70.715 49.827 1.00 38.64 371 LEU A C 1
ATOM 2851 O O . LEU A 1 371 ? 12.267 70.827 51.030 1.00 38.24 371 LEU A O 1
ATOM 2856 N N . GLY A 1 372 ? 11.318 69.708 49.335 1.00 41.54 372 GLY A N 1
ATOM 2857 C CA . GLY A 1 372 ? 10.692 68.774 50.216 1.00 43.66 372 GLY A CA 1
ATOM 2858 C C . GLY A 1 372 ? 11.583 67.607 50.514 1.00 44.83 372 GLY A C 1
ATOM 2859 O O . GLY A 1 372 ? 12.525 67.328 49.767 1.00 44.83 372 GLY A O 1
ATOM 2860 N N . PRO A 1 373 ? 11.255 66.880 51.597 1.00 46.63 373 PRO A N 1
ATOM 2861 C CA . PRO A 1 373 ? 11.979 65.705 52.041 1.00 47.20 373 PRO A CA 1
ATOM 2862 C C . PRO A 1 373 ? 12.284 64.696 50.937 1.00 48.09 373 PRO A C 1
ATOM 2863 O O . PRO A 1 373 ? 13.252 63.946 51.062 1.00 48.82 373 PRO A O 1
ATOM 2867 N N . SER A 1 374 ? 11.491 64.715 49.868 1.00 48.79 374 SER A N 1
ATOM 2868 C CA . SER A 1 374 ? 11.672 63.826 48.715 1.00 49.24 374 SER A CA 1
ATOM 2869 C C . SER A 1 374 ? 12.958 64.087 47.954 1.00 49.59 374 SER A C 1
ATOM 2870 O O . SER A 1 374 ? 13.570 63.153 47.412 1.00 50.80 374 SER A O 1
ATOM 2873 N N . GLU A 1 375 ? 13.357 65.361 47.925 1.00 49.07 375 GLU A N 1
ATOM 2874 C CA . GLU A 1 375 ? 14.471 65.837 47.117 1.00 48.01 375 GLU A CA 1
ATOM 2875 C C . GLU A 1 375 ? 15.776 65.892 47.891 1.00 46.38 375 GLU A C 1
ATOM 2876 O O . GLU A 1 375 ? 16.787 66.334 47.360 1.00 46.35 375 GLU A O 1
ATOM 2882 N N . SER A 1 376 ? 15.754 65.430 49.132 1.00 44.48 376 SER A N 1
ATOM 2883 C CA . SER A 1 376 ? 16.909 65.484 49.982 1.00 43.57 376 SER A CA 1
ATOM 2884 C C . SER A 1 376 ? 18.062 64.663 49.444 1.00 42.63 376 SER A C 1
ATOM 2885 O O . SER A 1 376 ? 17.859 63.632 48.822 1.00 42.42 376 SER A O 1
ATOM 2888 N N . LEU A 1 377 ? 19.275 65.129 49.702 1.00 41.45 377 LEU A N 1
ATOM 2889 C CA . LEU A 1 377 ? 20.500 64.417 49.350 1.00 41.08 377 LEU A CA 1
ATOM 2890 C C . LEU A 1 377 ? 20.899 63.503 50.484 1.00 41.27 377 LEU A C 1
ATOM 2891 O O . LEU A 1 377 ? 21.939 62.840 50.416 1.00 40.33 377 LEU A O 1
ATOM 2896 N N . ILE A 1 378 ? 20.105 63.542 51.547 1.00 42.10 378 ILE A N 1
ATOM 2897 C CA . ILE A 1 378 ? 20.338 62.765 52.755 1.00 43.22 378 ILE A CA 1
ATOM 2898 C C . ILE A 1 378 ? 19.180 61.761 52.821 1.00 44.88 378 ILE A C 1
ATOM 2899 O O . ILE A 1 378 ? 18.014 62.165 52.964 1.00 45.88 378 ILE A O 1
ATOM 2904 N N . PRO A 1 379 ? 19.494 60.463 52.694 1.00 47.26 379 PRO A N 1
ATOM 2905 C CA . PRO A 1 379 ? 18.451 59.437 52.725 1.00 48.17 379 PRO A CA 1
ATOM 2906 C C . PRO A 1 379 ? 17.971 59.159 54.148 1.00 49.22 379 PRO A C 1
ATOM 2907 O O . PRO A 1 379 ? 18.739 59.320 55.107 1.00 49.37 379 PRO A O 1
ATOM 2911 N N . PRO A 1 380 ? 16.719 58.690 54.286 1.00 50.49 380 PRO A N 1
ATOM 2912 C CA . PRO A 1 380 ? 16.240 58.265 55.602 1.00 50.58 380 PRO A CA 1
ATOM 2913 C C . PRO A 1 380 ? 16.983 56.999 56.043 1.00 51.15 380 PRO A C 1
ATOM 2914 O O . PRO A 1 380 ? 17.658 56.361 55.211 1.00 51.82 380 PRO A O 1
ATOM 2918 N N . GLN B 1 4 ? 30.359 153.846 10.549 1.00 54.78 4 GLN B N 1
ATOM 2919 C CA . GLN B 1 4 ? 31.773 153.640 10.105 1.00 53.66 4 GLN B CA 1
ATOM 2920 C C . GLN B 1 4 ? 32.136 152.157 9.946 1.00 53.37 4 GLN B C 1
ATOM 2921 O O . GLN B 1 4 ? 31.248 151.286 9.967 1.00 54.21 4 GLN B O 1
ATOM 2927 N N . CYS B 1 5 ? 33.431 151.908 9.707 1.00 51.77 5 CYS B N 1
ATOM 2928 C CA . CYS B 1 5 ? 34.079 150.588 9.838 1.00 49.03 5 CYS B CA 1
ATOM 2929 C C . CYS B 1 5 ? 33.728 149.886 11.168 1.00 46.48 5 CYS B C 1
ATOM 2930 O O . CYS B 1 5 ? 33.524 150.537 12.196 1.00 45.92 5 CYS B O 1
ATOM 2933 N N . VAL B 1 6 ? 33.639 148.555 11.142 1.00 42.85 6 VAL B N 1
ATOM 2934 C CA . VAL B 1 6 ? 33.318 147.776 12.358 1.00 40.65 6 VAL B CA 1
ATOM 2935 C C . VAL B 1 6 ? 34.456 146.820 12.678 1.00 37.93 6 VAL B C 1
ATOM 2936 O O . VAL B 1 6 ? 34.923 146.129 11.786 1.00 36.16 6 VAL B O 1
ATOM 2940 N N . THR B 1 7 ? 34.891 146.773 13.943 1.00 35.82 7 THR B N 1
ATOM 2941 C CA . THR B 1 7 ? 35.985 145.885 14.361 1.00 35.73 7 THR B CA 1
ATOM 2942 C C . THR B 1 7 ? 35.470 144.988 15.482 1.00 34.96 7 THR B C 1
ATOM 2943 O O . THR B 1 7 ? 34.747 145.444 16.370 1.00 33.78 7 THR B O 1
ATOM 2947 N N . VAL B 1 8 ? 35.803 143.706 15.405 1.00 34.42 8 VAL B N 1
ATOM 2948 C CA . VAL B 1 8 ? 35.302 142.716 16.365 1.00 33.84 8 VAL B CA 1
ATOM 2949 C C . VAL B 1 8 ? 36.437 141.801 16.724 1.00 34.12 8 VAL B C 1
ATOM 2950 O O . VAL B 1 8 ? 37.269 141.499 15.881 1.00 33.39 8 VAL B O 1
ATOM 2954 N N . GLU B 1 9 ? 36.480 141.337 17.979 1.00 34.42 9 GLU B N 1
ATOM 2955 C CA . GLU B 1 9 ? 37.338 140.231 18.297 1.00 35.50 9 GLU B CA 1
ATOM 2956 C C . GLU B 1 9 ? 36.487 139.074 18.842 1.00 34.42 9 GLU B C 1
ATOM 2957 O O . GLU B 1 9 ? 35.464 139.290 19.506 1.00 31.75 9 GLU B O 1
ATOM 2963 N N . ALA B 1 10 ? 36.903 137.871 18.471 1.00 34.64 10 ALA B N 1
ATOM 2964 C CA . ALA B 1 10 ? 36.212 136.647 18.908 1.00 34.46 10 ALA B CA 1
ATOM 2965 C C . ALA B 1 10 ? 37.241 135.656 19.411 1.00 33.88 10 ALA B C 1
ATOM 2966 O O . ALA B 1 10 ? 38.350 135.590 18.891 1.00 33.45 10 ALA B O 1
ATOM 2968 N N . PRO B 1 11 ? 36.856 134.851 20.420 1.00 34.43 11 PRO B N 1
ATOM 2969 C CA . PRO B 1 11 ? 37.670 133.842 21.065 1.00 34.40 11 PRO B CA 1
ATOM 2970 C C . PRO B 1 11 ? 37.599 132.487 20.366 1.00 34.29 11 PRO B C 1
ATOM 2971 O O . PRO B 1 11 ? 36.634 132.234 19.641 1.00 35.20 11 PRO B O 1
ATOM 2975 N N . ILE B 1 12 ? 38.600 131.623 20.547 1.00 34.05 12 ILE B N 1
ATOM 2976 C CA . ILE B 1 12 ? 38.405 130.222 20.168 1.00 32.90 12 ILE B CA 1
ATOM 2977 C C . ILE B 1 12 ? 37.455 129.556 21.191 1.00 31.45 12 ILE B C 1
ATOM 2978 O O . ILE B 1 12 ? 37.090 130.141 22.222 1.00 30.14 12 ILE B O 1
ATOM 2983 N N . ASN B 1 13 ? 37.024 128.349 20.844 1.00 30.41 13 ASN B N 1
ATOM 2984 C CA . ASN B 1 13 ? 36.222 127.518 21.748 1.00 29.60 13 ASN B CA 1
ATOM 2985 C C . ASN B 1 13 ? 36.711 126.098 21.602 1.00 28.53 13 ASN B C 1
ATOM 2986 O O . ASN B 1 13 ? 37.346 125.754 20.577 1.00 28.86 13 ASN B O 1
ATOM 2991 N N . ILE B 1 14 ? 36.505 125.290 22.655 1.00 26.89 14 ILE B N 1
ATOM 2992 C CA . ILE B 1 14 ? 36.938 123.892 22.621 1.00 26.61 14 ILE B CA 1
ATOM 2993 C C . ILE B 1 14 ? 35.701 123.033 22.850 1.00 25.44 14 ILE B C 1
ATOM 2994 O O . ILE B 1 14 ? 35.042 123.179 23.866 1.00 24.48 14 ILE B O 1
ATOM 2999 N N . ALA B 1 15 ? 35.424 122.157 21.873 1.00 25.08 15 ALA B N 1
ATOM 3000 C CA . ALA B 1 15 ? 34.282 121.240 21.975 1.00 24.98 15 ALA B CA 1
ATOM 3001 C C . ALA B 1 15 ? 34.689 120.131 22.883 1.00 24.38 15 ALA B C 1
ATOM 3002 O O . ALA B 1 15 ? 35.736 119.478 22.665 1.00 27.12 15 ALA B O 1
ATOM 3004 N N . PHE B 1 16 ? 33.828 119.843 23.846 1.00 24.02 16 PHE B N 1
ATOM 3005 C CA . PHE B 1 16 ? 34.017 118.652 24.701 1.00 23.68 16 PHE B CA 1
ATOM 3006 C C . PHE B 1 16 ? 33.033 117.563 24.264 1.00 23.31 16 PHE B C 1
ATOM 3007 O O . PHE B 1 16 ? 33.328 116.399 24.493 1.00 22.51 16 PHE B O 1
ATOM 3015 N N . ILE B 1 17 ? 31.908 117.953 23.644 1.00 22.16 17 ILE B N 1
ATOM 3016 C CA . ILE B 1 17 ? 31.111 117.023 22.816 1.00 23.10 17 ILE B CA 1
ATOM 3017 C C . ILE B 1 17 ? 31.346 117.373 21.359 1.00 22.98 17 ILE B C 1
ATOM 3018 O O . ILE B 1 17 ? 31.069 118.494 20.960 1.00 23.14 17 ILE B O 1
ATOM 3023 N N . LYS B 1 18 ? 31.883 116.427 20.603 1.00 23.15 18 LYS B N 1
ATOM 3024 C CA . LYS B 1 18 ? 32.506 116.746 19.316 1.00 24.36 18 LYS B CA 1
ATOM 3025 C C . LYS B 1 18 ? 31.584 116.892 18.109 1.00 24.99 18 LYS B C 1
ATOM 3026 O O . LYS B 1 18 ? 30.597 116.152 17.926 1.00 24.15 18 LYS B O 1
ATOM 3032 N N . TYR B 1 19 ? 31.985 117.837 17.268 1.00 25.32 19 TYR B N 1
ATOM 3033 C CA . TYR B 1 19 ? 31.461 118.030 15.928 1.00 24.20 19 TYR B CA 1
ATOM 3034 C C . TYR B 1 19 ? 32.391 117.288 14.989 1.00 24.73 19 TYR B C 1
ATOM 3035 O O . TYR B 1 19 ? 33.594 117.571 14.906 1.00 24.52 19 TYR B O 1
ATOM 3044 N N . TRP B 1 20 ? 31.858 116.288 14.321 1.00 23.40 20 TRP B N 1
ATOM 3045 C CA . TRP B 1 20 ? 32.588 115.500 13.357 1.00 23.93 20 TRP B CA 1
ATOM 3046 C C . TRP B 1 20 ? 31.569 114.828 12.434 1.00 24.59 20 TRP B C 1
ATOM 3047 O O . TRP B 1 20 ? 31.062 113.730 12.723 1.00 24.31 20 TRP B O 1
ATOM 3058 N N . GLY B 1 21 ? 31.277 115.504 11.314 1.00 24.05 21 GLY B N 1
ATOM 3059 C CA . GLY B 1 21 ? 30.331 115.002 10.341 1.00 23.98 21 GLY B CA 1
ATOM 3060 C C . GLY B 1 21 ? 29.250 115.990 10.029 1.00 23.32 21 GLY B C 1
ATOM 3061 O O . GLY B 1 21 ? 28.667 116.610 10.937 1.00 23.15 21 GLY B O 1
ATOM 3062 N N . LYS B 1 22 ? 29.071 116.218 8.725 1.00 24.61 22 LYS B N 1
ATOM 3063 C CA . LYS B 1 22 ? 27.946 116.967 8.196 1.00 24.16 22 LYS B CA 1
ATOM 3064 C C . LYS B 1 22 ? 26.973 115.966 7.547 1.00 23.66 22 LYS B C 1
ATOM 3065 O O . LYS B 1 22 ? 27.398 115.026 6.831 1.00 24.14 22 LYS B O 1
ATOM 3071 N N . ARG B 1 23 ? 25.711 116.204 7.812 1.00 25.61 23 ARG B N 1
ATOM 3072 C CA . ARG B 1 23 ? 24.609 115.289 7.475 1.00 27.09 23 ARG B CA 1
ATOM 3073 C C . ARG B 1 23 ? 24.251 115.496 6.021 1.00 29.06 23 ARG B C 1
ATOM 3074 O O . ARG B 1 23 ? 24.725 116.458 5.386 1.00 27.78 23 ARG B O 1
ATOM 3082 N N . GLU B 1 24 ? 23.426 114.599 5.485 1.00 29.96 24 GLU B N 1
ATOM 3083 C CA . GLU B 1 24 ? 23.003 114.740 4.106 1.00 30.50 24 GLU B CA 1
ATOM 3084 C C . GLU B 1 24 ? 22.264 116.091 3.930 1.00 30.26 24 GLU B C 1
ATOM 3085 O O . GLU B 1 24 ? 21.463 116.518 4.774 1.00 30.61 24 GLU B O 1
ATOM 3091 N N . GLY B 1 25 ? 22.582 116.768 2.831 1.00 31.35 25 GLY B N 1
ATOM 3092 C CA . GLY B 1 25 ? 22.076 118.128 2.593 1.00 30.58 25 GLY B CA 1
ATOM 3093 C C . GLY B 1 25 ? 22.859 119.220 3.322 1.00 31.44 25 GLY B C 1
ATOM 3094 O O . GLY B 1 25 ? 22.496 120.395 3.236 1.00 31.24 25 GLY B O 1
ATOM 3095 N N . GLY B 1 26 ? 23.905 118.838 4.055 1.00 30.83 26 GLY B N 1
ATOM 3096 C CA . GLY B 1 26 ? 24.601 119.779 4.956 1.00 30.24 26 GLY B CA 1
ATOM 3097 C C . GLY B 1 26 ? 26.021 120.219 4.623 1.00 30.68 26 GLY B C 1
ATOM 3098 O O . GLY B 1 26 ? 26.653 120.895 5.464 1.00 29.86 26 GLY B O 1
ATOM 3099 N N . GLU B 1 27 ? 26.537 119.889 3.433 1.00 29.83 27 GLU B N 1
ATOM 3100 C CA . GLU B 1 27 ? 27.940 120.178 3.122 1.00 30.62 27 GLU B CA 1
ATOM 3101 C C . GLU B 1 27 ? 28.255 121.618 2.683 1.00 30.47 27 GLU B C 1
ATOM 3102 O O . GLU B 1 27 ? 29.419 122.046 2.747 1.00 29.95 27 GLU B O 1
ATOM 3108 N N . THR B 1 28 ? 27.230 122.337 2.243 1.00 29.79 28 THR B N 1
ATOM 3109 C CA . THR B 1 28 ? 27.352 123.738 1.856 1.00 29.32 28 THR B CA 1
ATOM 3110 C C . THR B 1 28 ? 26.784 124.648 2.946 1.00 28.89 28 THR B C 1
ATOM 3111 O O . THR B 1 28 ? 27.346 125.707 3.292 1.00 28.52 28 THR B O 1
ATOM 3115 N N . LEU B 1 29 ? 25.656 124.239 3.506 1.00 28.65 29 LEU B N 1
ATOM 3116 C CA . LEU B 1 29 ? 25.022 124.990 4.559 1.00 27.39 29 LEU B CA 1
ATOM 3117 C C . LEU B 1 29 ? 25.700 124.730 5.922 1.00 26.04 29 LEU B C 1
ATOM 3118 O O . LEU B 1 29 ? 25.418 125.449 6.881 1.00 25.51 29 LEU B O 1
ATOM 3123 N N . ILE B 1 30 ? 26.586 123.732 5.985 1.00 25.77 30 ILE B N 1
ATOM 3124 C CA . ILE B 1 30 ? 27.265 123.353 7.254 1.00 25.43 30 ILE B CA 1
ATOM 3125 C C . ILE B 1 30 ? 26.260 122.892 8.331 1.00 25.08 30 ILE B C 1
ATOM 3126 O O . ILE B 1 30 ? 26.038 123.512 9.392 1.00 25.82 30 ILE B O 1
ATOM 3131 N N . LEU B 1 31 ? 25.602 121.789 8.025 1.00 24.46 31 LEU B N 1
ATOM 3132 C CA . LEU B 1 31 ? 24.579 121.225 8.961 1.00 24.19 31 LEU B CA 1
ATOM 3133 C C . LEU B 1 31 ? 25.185 119.907 9.503 1.00 22.97 31 LEU B C 1
ATOM 3134 O O . LEU B 1 31 ? 25.564 119.063 8.726 1.00 24.09 31 LEU B O 1
ATOM 3139 N N . PRO B 1 32 ? 25.325 119.777 10.841 1.00 22.36 32 PRO B N 1
ATOM 3140 C CA . PRO B 1 32 ? 26.065 118.692 11.393 1.00 22.94 32 PRO B CA 1
ATOM 3141 C C . PRO B 1 32 ? 25.160 117.434 11.625 1.00 23.59 32 PRO B C 1
ATOM 3142 O O . PRO B 1 32 ? 23.962 117.590 11.713 1.00 23.43 32 PRO B O 1
ATOM 3146 N N . THR B 1 33 ? 25.781 116.273 11.795 1.00 23.67 33 THR B N 1
ATOM 3147 C CA . THR B 1 33 ? 25.054 115.003 12.058 1.00 24.65 33 THR B CA 1
ATOM 3148 C C . THR B 1 33 ? 24.584 114.924 13.521 1.00 25.71 33 THR B C 1
ATOM 3149 O O . THR B 1 33 ? 23.672 114.140 13.872 1.00 25.19 33 THR B O 1
ATOM 3153 N N . ASN B 1 34 ? 25.176 115.730 14.383 1.00 23.71 34 ASN B N 1
ATOM 3154 C CA . ASN B 1 34 ? 24.840 115.732 15.784 1.00 24.13 34 ASN B CA 1
ATOM 3155 C C . ASN B 1 34 ? 25.123 117.059 16.418 1.00 24.23 34 ASN B C 1
ATOM 3156 O O . ASN B 1 34 ? 25.883 117.860 15.844 1.00 24.76 34 ASN B O 1
ATOM 3161 N N . ASP B 1 35 ? 24.547 117.263 17.597 1.00 25.10 35 ASP B N 1
ATOM 3162 C CA . ASP B 1 35 ? 24.847 118.415 18.443 1.00 24.73 35 ASP B CA 1
ATOM 3163 C C . ASP B 1 35 ? 26.311 118.368 18.898 1.00 24.25 35 ASP B C 1
ATOM 3164 O O . ASP B 1 35 ? 26.960 117.319 18.888 1.00 22.43 35 ASP B O 1
ATOM 3169 N N . SER B 1 36 ? 26.849 119.548 19.215 1.00 24.20 36 SER B N 1
ATOM 3170 C CA . SER B 1 36 ? 28.155 119.645 19.860 1.00 23.48 36 SER B CA 1
ATOM 3171 C C . SER B 1 36 ? 28.042 120.650 21.005 1.00 22.83 36 SER B C 1
ATOM 3172 O O . SER B 1 36 ? 27.053 121.322 21.161 1.00 22.39 36 SER B O 1
ATOM 3175 N N . PHE B 1 37 ? 29.063 120.727 21.823 1.00 22.78 37 PHE B N 1
ATOM 3176 C CA . PHE B 1 37 ? 28.964 121.381 23.086 1.00 23.41 37 PHE B CA 1
ATOM 3177 C C . PHE B 1 37 ? 30.377 121.830 23.398 1.00 23.44 37 PHE B C 1
ATOM 3178 O O . PHE B 1 37 ? 31.291 121.013 23.379 1.00 23.58 37 PHE B O 1
ATOM 3186 N N . SER B 1 38 ? 30.553 123.126 23.636 1.00 25.00 38 SER B N 1
ATOM 3187 C CA . SER B 1 38 ? 31.909 123.695 23.801 1.00 24.17 38 SER B CA 1
ATOM 3188 C C . SER B 1 38 ? 31.983 124.652 24.955 1.00 24.45 38 SER B C 1
ATOM 3189 O O . SER B 1 38 ? 30.970 125.146 25.435 1.00 24.94 38 SER B O 1
ATOM 3192 N N . ILE B 1 39 ? 33.220 124.903 25.403 1.00 24.66 39 ILE B N 1
ATOM 3193 C CA . ILE B 1 39 ? 33.503 126.018 26.296 1.00 25.53 39 ILE B CA 1
ATOM 3194 C C . ILE B 1 39 ? 34.186 127.124 25.488 1.00 25.88 39 ILE B C 1
ATOM 3195 O O . ILE B 1 39 ? 35.161 126.883 24.769 1.00 25.16 39 ILE B O 1
ATOM 3200 N N . THR B 1 40 ? 33.675 128.317 25.645 1.00 27.98 40 THR B N 1
ATOM 3201 C CA . THR B 1 40 ? 34.281 129.502 24.973 1.00 29.54 40 THR B CA 1
ATOM 3202 C C . THR B 1 40 ? 35.480 129.961 25.808 1.00 30.47 40 THR B C 1
ATOM 3203 O O . THR B 1 40 ? 35.402 130.040 27.041 1.00 30.91 40 THR B O 1
ATOM 3207 N N . LEU B 1 41 ? 36.609 130.196 25.167 1.00 32.11 41 LEU B N 1
ATOM 3208 C CA . LEU B 1 41 ? 37.805 130.587 25.894 1.00 33.74 41 LEU B CA 1
ATOM 3209 C C . LEU B 1 41 ? 37.906 132.111 25.936 1.00 35.32 41 LEU B C 1
ATOM 3210 O O . LEU B 1 41 ? 37.181 132.806 25.222 1.00 33.68 41 LEU B O 1
ATOM 3215 N N . SER B 1 42 ? 38.779 132.624 26.804 1.00 36.96 42 SER B N 1
ATOM 3216 C CA . SER B 1 42 ? 38.996 134.067 26.890 1.00 39.15 42 SER B CA 1
ATOM 3217 C C . SER B 1 42 ? 39.707 134.529 25.633 1.00 39.97 42 SER B C 1
ATOM 3218 O O . SER B 1 42 ? 40.406 133.742 24.972 1.00 39.89 42 SER B O 1
ATOM 3221 N N . ALA B 1 43 ? 39.572 135.814 25.332 1.00 41.70 43 ALA B N 1
ATOM 3222 C CA . ALA B 1 43 ? 40.161 136.362 24.111 1.00 42.88 43 ALA B CA 1
ATOM 3223 C C . ALA B 1 43 ? 41.573 136.904 24.363 1.00 44.18 43 ALA B C 1
ATOM 3224 O O . ALA B 1 43 ? 42.214 137.443 23.460 1.00 44.34 43 ALA B O 1
ATOM 3226 N N . SER B 1 44 ? 42.066 136.723 25.583 1.00 45.30 44 SER B N 1
ATOM 3227 C CA . SER B 1 44 ? 43.421 137.137 25.933 1.00 45.85 44 SER B CA 1
ATOM 3228 C C . SER B 1 44 ? 44.138 135.938 26.533 1.00 46.29 44 SER B C 1
ATOM 3229 O O . SER B 1 44 ? 43.595 135.284 27.429 1.00 46.92 44 SER B O 1
ATOM 3232 N N . PRO B 1 45 ? 45.368 135.649 26.069 1.00 46.32 45 PRO B N 1
ATOM 3233 C CA . PRO B 1 45 ? 46.187 136.515 25.219 1.00 45.79 45 PRO B CA 1
ATOM 3234 C C . PRO B 1 45 ? 45.885 136.395 23.737 1.00 45.34 45 PRO B C 1
ATOM 3235 O O . PRO B 1 45 ? 46.194 137.322 23.002 1.00 45.26 45 PRO B O 1
ATOM 3239 N N . PHE B 1 46 ? 45.302 135.273 23.306 1.00 44.27 46 PHE B N 1
ATOM 3240 C CA . PHE B 1 46 ? 45.172 134.988 21.889 1.00 43.96 46 PHE B CA 1
ATOM 3241 C C . PHE B 1 46 ? 43.744 135.080 21.354 1.00 43.28 46 PHE B C 1
ATOM 3242 O O . PHE B 1 46 ? 42.790 134.674 22.015 1.00 43.42 46 PHE B O 1
ATOM 3250 N N . ARG B 1 47 ? 43.604 135.600 20.130 1.00 42.43 47 ARG B N 1
ATOM 3251 C CA . ARG B 1 47 ? 42.268 135.885 19.573 1.00 41.29 47 ARG B CA 1
ATOM 3252 C C . ARG B 1 47 ? 42.316 136.224 18.101 1.00 39.65 47 ARG B C 1
ATOM 3253 O O . ARG B 1 47 ? 43.388 136.397 17.512 1.00 38.40 47 ARG B O 1
ATOM 3261 N N . SER B 1 48 ? 41.136 136.300 17.511 1.00 37.61 48 SER B N 1
ATOM 3262 C CA . SER B 1 48 ? 41.001 136.774 16.162 1.00 36.98 48 SER B CA 1
ATOM 3263 C C . SER B 1 48 ? 40.375 138.135 16.245 1.00 36.32 48 SER B C 1
ATOM 3264 O O . SER B 1 48 ? 39.478 138.362 17.037 1.00 35.92 48 SER B O 1
ATOM 3267 N N . LYS B 1 49 ? 40.878 139.048 15.427 1.00 36.37 49 LYS B N 1
ATOM 3268 C CA . LYS B 1 49 ? 40.353 140.410 15.362 1.00 36.38 49 LYS B CA 1
ATOM 3269 C C . LYS B 1 49 ? 40.098 140.691 13.890 1.00 35.28 49 LYS B C 1
ATOM 3270 O O . LYS B 1 49 ? 40.930 140.359 13.052 1.00 35.17 49 LYS B O 1
ATOM 3276 N N . THR B 1 50 ? 38.929 141.251 13.581 1.00 35.19 50 THR B N 1
ATOM 3277 C CA . THR B 1 50 ? 38.539 141.519 12.197 1.00 35.87 50 THR B CA 1
ATOM 3278 C C . THR B 1 50 ? 37.894 142.890 12.092 1.00 35.50 50 THR B C 1
ATOM 3279 O O . THR B 1 50 ? 37.046 143.236 12.928 1.00 35.80 50 THR B O 1
ATOM 3283 N N . SER B 1 51 ? 38.287 143.644 11.057 1.00 35.06 51 SER B N 1
ATOM 3284 C CA . SER B 1 51 ? 37.649 144.915 10.712 1.00 34.82 51 SER B CA 1
ATOM 3285 C C . SER B 1 51 ? 36.991 144.792 9.378 1.00 34.04 51 SER B C 1
ATOM 3286 O O . SER B 1 51 ? 37.523 144.148 8.475 1.00 34.84 51 SER B O 1
ATOM 3289 N N . VAL B 1 52 ? 35.816 145.393 9.233 1.00 34.09 52 VAL B N 1
ATOM 3290 C CA . VAL B 1 52 ? 35.161 145.414 7.936 1.00 35.42 52 VAL B CA 1
ATOM 3291 C C . VAL B 1 52 ? 34.643 146.800 7.605 1.00 36.23 52 VAL B C 1
ATOM 3292 O O . VAL B 1 52 ? 34.156 147.528 8.496 1.00 35.37 52 VAL B O 1
ATOM 3296 N N . GLU B 1 53 ? 34.724 147.105 6.311 1.00 36.83 53 GLU B N 1
ATOM 3297 C CA . GLU B 1 53 ? 34.409 148.437 5.747 1.00 37.95 53 GLU B CA 1
ATOM 3298 C C . GLU B 1 53 ? 33.641 148.205 4.460 1.00 37.68 53 GLU B C 1
ATOM 3299 O O . GLU B 1 53 ? 34.049 147.404 3.634 1.00 37.43 53 GLU B O 1
ATOM 3305 N N . LEU B 1 54 ? 32.501 148.864 4.303 1.00 38.32 54 LEU B N 1
ATOM 3306 C CA . LEU B 1 54 ? 31.783 148.828 3.045 1.00 38.84 54 LEU B CA 1
ATOM 3307 C C . LEU B 1 54 ? 32.264 149.993 2.191 1.00 39.16 54 LEU B C 1
ATOM 3308 O O . LEU B 1 54 ? 32.389 151.110 2.696 1.00 38.09 54 LEU B O 1
ATOM 3313 N N . ARG B 1 55 ? 32.538 149.705 0.921 1.00 39.32 55 ARG B N 1
ATOM 3314 C CA . ARG B 1 55 ? 33.171 150.658 0.006 1.00 40.53 55 ARG B CA 1
ATOM 3315 C C . ARG B 1 55 ? 32.491 150.639 -1.352 1.00 40.94 55 ARG B C 1
ATOM 3316 O O . ARG B 1 55 ? 32.193 149.575 -1.894 1.00 40.66 55 ARG B O 1
ATOM 3324 N N . ASP B 1 56 ? 32.310 151.823 -1.939 1.00 41.24 56 ASP B N 1
ATOM 3325 C CA . ASP B 1 56 ? 31.876 151.910 -3.328 1.00 41.60 56 ASP B CA 1
ATOM 3326 C C . ASP B 1 56 ? 33.047 152.078 -4.293 1.00 41.40 56 ASP B C 1
ATOM 3327 O O . ASP B 1 56 ? 32.867 151.885 -5.494 1.00 42.01 56 ASP B O 1
ATOM 3332 N N . ASP B 1 57 ? 34.232 152.435 -3.793 1.00 40.62 57 ASP B N 1
ATOM 3333 C CA . ASP B 1 57 ? 35.398 152.692 -4.685 1.00 40.51 57 ASP B CA 1
ATOM 3334 C C . ASP B 1 57 ? 36.320 151.495 -4.967 1.00 39.78 57 ASP B C 1
ATOM 3335 O O . ASP B 1 57 ? 37.434 151.679 -5.465 1.00 36.94 57 ASP B O 1
ATOM 3340 N N . ILE B 1 58 ? 35.860 150.268 -4.687 1.00 39.64 58 ILE B N 1
ATOM 3341 C CA . ILE B 1 58 ? 36.673 149.084 -4.975 1.00 39.78 58 ILE B CA 1
ATOM 3342 C C . ILE B 1 58 ? 35.927 148.145 -5.894 1.00 40.77 58 ILE B C 1
ATOM 3343 O O . ILE B 1 58 ? 34.691 148.122 -5.908 1.00 41.58 58 ILE B O 1
ATOM 3348 N N . GLU B 1 59 ? 36.688 147.381 -6.670 1.00 41.91 59 GLU B N 1
ATOM 3349 C CA . GLU B 1 59 ? 36.135 146.559 -7.750 1.00 42.45 59 GLU B CA 1
ATOM 3350 C C . GLU B 1 59 ? 35.476 145.302 -7.216 1.00 42.55 59 GLU B C 1
ATOM 3351 O O . GLU B 1 59 ? 34.393 144.909 -7.674 1.00 43.35 59 GLU B O 1
ATOM 3357 N N . THR B 1 60 ? 36.125 144.659 -6.254 1.00 42.72 60 THR B N 1
ATOM 3358 C CA . THR B 1 60 ? 35.621 143.397 -5.704 1.00 42.13 60 THR B CA 1
ATOM 3359 C C . THR B 1 60 ? 35.702 143.367 -4.172 1.00 40.86 60 THR B C 1
ATOM 3360 O O . THR B 1 60 ? 36.437 144.132 -3.565 1.00 39.69 60 THR B O 1
ATOM 3364 N N . ASP B 1 61 ? 34.935 142.459 -3.566 1.00 39.96 61 ASP B N 1
ATOM 3365 C CA . ASP B 1 61 ? 35.093 142.115 -2.150 1.00 39.20 61 ASP B CA 1
ATOM 3366 C C . ASP B 1 61 ? 36.549 141.730 -1.915 1.00 38.37 61 ASP B C 1
ATOM 3367 O O . ASP B 1 61 ? 37.134 140.977 -2.698 1.00 37.89 61 ASP B O 1
ATOM 3372 N N . THR B 1 62 ? 37.150 142.242 -0.857 1.00 38.29 62 THR B N 1
ATOM 3373 C CA . THR B 1 62 ? 38.557 141.967 -0.621 1.00 38.56 62 THR B CA 1
ATOM 3374 C C . THR B 1 62 ? 38.752 141.473 0.799 1.00 38.34 62 THR B C 1
ATOM 3375 O O . THR B 1 62 ? 38.093 141.904 1.740 1.00 37.74 62 THR B O 1
ATOM 3379 N N . LEU B 1 63 ? 39.660 140.528 0.942 1.00 38.31 63 LEU B N 1
ATOM 3380 C CA . LEU B 1 63 ? 39.903 139.924 2.231 1.00 38.32 63 LEU B CA 1
ATOM 3381 C C . LEU B 1 63 ? 41.393 139.840 2.407 1.00 38.38 63 LEU B C 1
ATOM 3382 O O . LEU B 1 63 ? 42.109 139.470 1.478 1.00 37.36 63 LEU B O 1
ATOM 3387 N N . ARG B 1 64 ? 41.850 140.235 3.584 1.00 38.94 64 ARG B N 1
ATOM 3388 C CA . ARG B 1 64 ? 43.254 140.096 3.929 1.00 40.69 64 ARG B CA 1
ATOM 3389 C C . ARG B 1 64 ? 43.365 139.373 5.262 1.00 40.60 64 ARG B C 1
ATOM 3390 O O . ARG B 1 64 ? 42.759 139.781 6.232 1.00 39.71 64 ARG B O 1
ATOM 3398 N N . LEU B 1 65 ? 44.145 138.300 5.301 1.00 43.10 65 LEU B N 1
ATOM 3399 C CA . LEU B 1 65 ? 44.359 137.565 6.566 1.00 44.07 65 LEU B CA 1
ATOM 3400 C C . LEU B 1 65 ? 45.828 137.634 6.978 1.00 44.57 65 LEU B C 1
ATOM 3401 O O . LEU B 1 65 ? 46.696 137.135 6.264 1.00 44.25 65 LEU B O 1
ATOM 3406 N N . ASN B 1 66 ? 46.088 138.236 8.133 1.00 45.66 66 ASN B N 1
ATOM 3407 C CA . ASN B 1 66 ? 47.450 138.419 8.642 1.00 46.55 66 ASN B CA 1
ATOM 3408 C C . ASN B 1 66 ? 48.407 139.033 7.606 1.00 46.68 66 ASN B C 1
ATOM 3409 O O . ASN B 1 66 ? 49.562 138.622 7.484 1.00 47.46 66 ASN B O 1
ATOM 3414 N N . GLY B 1 67 ? 47.933 140.013 6.856 1.00 46.51 67 GLY B N 1
ATOM 3415 C CA . GLY B 1 67 ? 48.790 140.718 5.897 1.00 46.82 67 GLY B CA 1
ATOM 3416 C C . GLY B 1 67 ? 48.708 140.226 4.467 1.00 46.74 67 GLY B C 1
ATOM 3417 O O . GLY B 1 67 ? 49.022 140.966 3.533 1.00 46.38 67 GLY B O 1
ATOM 3418 N N . THR B 1 68 ? 48.274 138.983 4.290 1.00 46.73 68 THR B N 1
ATOM 3419 C CA . THR B 1 68 ? 48.203 138.368 2.972 1.00 46.94 68 THR B CA 1
ATOM 3420 C C . THR B 1 68 ? 46.793 138.433 2.430 1.00 46.80 68 THR B C 1
ATOM 3421 O O . THR B 1 68 ? 45.859 137.960 3.079 1.00 46.35 68 THR B O 1
ATOM 3425 N N . GLU B 1 69 ? 46.664 138.981 1.221 1.00 46.63 69 GLU B N 1
ATOM 3426 C CA . GLU B 1 69 ? 45.397 139.029 0.511 1.00 46.51 69 GLU B CA 1
ATOM 3427 C C . GLU B 1 69 ? 44.914 137.616 0.201 1.00 45.84 69 GLU B C 1
ATOM 3428 O O . GLU B 1 69 ? 45.699 136.770 -0.233 1.00 44.89 69 GLU B O 1
ATOM 3434 N N . VAL B 1 70 ? 43.628 137.372 0.464 1.00 45.46 70 VAL B N 1
ATOM 3435 C CA . VAL B 1 70 ? 42.959 136.140 0.076 1.00 45.39 70 VAL B CA 1
ATOM 3436 C C . VAL B 1 70 ? 42.072 136.463 -1.100 1.00 44.80 70 VAL B C 1
ATOM 3437 O O . VAL B 1 70 ? 41.377 137.469 -1.081 1.00 45.14 70 VAL B O 1
ATOM 3441 N N . ASP B 1 71 ? 42.072 135.613 -2.121 1.00 44.22 71 ASP B N 1
ATOM 3442 C CA . ASP B 1 71 ? 41.182 135.786 -3.263 1.00 43.54 71 ASP B CA 1
ATOM 3443 C C . ASP B 1 71 ? 39.761 135.341 -2.890 1.00 43.27 71 ASP B C 1
ATOM 3444 O O . ASP B 1 71 ? 39.476 134.139 -2.859 1.00 43.78 71 ASP B O 1
ATOM 3449 N N . VAL B 1 72 ? 38.864 136.297 -2.627 1.00 42.11 72 VAL B N 1
ATOM 3450 C CA . VAL B 1 72 ? 37.500 135.964 -2.179 1.00 41.26 72 VAL B CA 1
ATOM 3451 C C . VAL B 1 72 ? 36.782 135.062 -3.189 1.00 41.03 72 VAL B C 1
ATOM 3452 O O . VAL B 1 72 ? 36.024 134.181 -2.795 1.00 40.52 72 VAL B O 1
ATOM 3456 N N . GLY B 1 73 ? 37.035 135.289 -4.477 1.00 41.08 73 GLY B N 1
ATOM 3457 C CA . GLY B 1 73 ? 36.475 134.462 -5.543 1.00 40.83 73 GLY B CA 1
ATOM 3458 C C . GLY B 1 73 ? 36.839 132.986 -5.479 1.00 40.68 73 GLY B C 1
ATOM 3459 O O . GLY B 1 73 ? 36.136 132.173 -6.077 1.00 42.74 73 GLY B O 1
ATOM 3460 N N . LYS B 1 74 ? 37.936 132.650 -4.802 1.00 39.94 74 LYS B N 1
ATOM 3461 C CA . LYS B 1 74 ? 38.369 131.263 -4.565 1.00 39.40 74 LYS B CA 1
ATOM 3462 C C . LYS B 1 74 ? 38.248 130.800 -3.097 1.00 37.73 74 LYS B C 1
ATOM 3463 O O . LYS B 1 74 ? 38.949 129.872 -2.672 1.00 37.40 74 LYS B O 1
ATOM 3469 N N . THR B 1 75 ? 37.380 131.471 -2.331 1.00 35.47 75 THR B N 1
ATOM 3470 C CA . THR B 1 75 ? 37.140 131.197 -0.905 1.00 34.27 75 THR B CA 1
ATOM 3471 C C . THR B 1 75 ? 35.633 131.019 -0.705 1.00 32.15 75 THR B C 1
ATOM 3472 O O . THR B 1 75 ? 34.940 131.917 -0.228 1.00 31.21 75 THR B O 1
ATOM 3476 N N . PRO B 1 76 ? 35.111 129.842 -1.105 1.00 31.76 76 PRO B N 1
ATOM 3477 C CA . PRO B 1 76 ? 33.689 129.632 -1.085 1.00 30.86 76 PRO B CA 1
ATOM 3478 C C . PRO B 1 76 ? 33.019 129.878 0.255 1.00 29.80 76 PRO B C 1
ATOM 3479 O O . PRO B 1 76 ? 31.883 130.368 0.260 1.00 29.56 76 PRO B O 1
ATOM 3483 N N . ARG B 1 77 ? 33.694 129.604 1.379 1.00 28.51 77 ARG B N 1
ATOM 3484 C CA . ARG B 1 77 ? 33.039 129.780 2.678 1.00 28.81 77 ARG B CA 1
ATOM 3485 C C . ARG B 1 77 ? 32.758 131.265 2.935 1.00 28.66 77 ARG B C 1
ATOM 3486 O O . ARG B 1 77 ? 31.700 131.633 3.407 1.00 29.13 77 ARG B O 1
ATOM 3494 N N . VAL B 1 78 ? 33.718 132.121 2.601 1.00 28.41 78 VAL B N 1
ATOM 3495 C CA . VAL B 1 78 ? 33.497 133.552 2.705 1.00 28.24 78 VAL B CA 1
ATOM 3496 C C . VAL B 1 78 ? 32.447 134.047 1.690 1.00 28.17 78 VAL B C 1
ATOM 3497 O O . VAL B 1 78 ? 31.564 134.828 2.057 1.00 29.70 78 VAL B O 1
ATOM 3501 N N . GLN B 1 79 ? 32.512 133.552 0.450 1.00 28.61 79 GLN B N 1
ATOM 3502 C CA . GLN B 1 79 ? 31.526 133.888 -0.580 1.00 30.24 79 GLN B CA 1
ATOM 3503 C C . GLN B 1 79 ? 30.157 133.480 -0.126 1.00 29.81 79 GLN B C 1
ATOM 3504 O O . GLN B 1 79 ? 29.199 134.194 -0.339 1.00 29.66 79 GLN B O 1
ATOM 3510 N N . SER B 1 80 ? 30.087 132.335 0.550 1.00 30.26 80 SER B N 1
ATOM 3511 C CA . SER B 1 80 ? 28.808 131.851 1.091 1.00 29.92 80 SER B CA 1
ATOM 3512 C C . SER B 1 80 ? 28.222 132.785 2.144 1.00 29.69 80 SER B C 1
ATOM 3513 O O . SER B 1 80 ? 27.012 133.097 2.146 1.00 29.00 80 SER B O 1
ATOM 3516 N N . MET B 1 81 ? 29.070 133.237 3.056 1.00 30.10 81 MET B N 1
ATOM 3517 C CA . MET B 1 81 ? 28.647 134.162 4.082 1.00 31.86 81 MET B CA 1
ATOM 3518 C C . MET B 1 81 ? 28.143 135.476 3.476 1.00 33.01 81 MET B C 1
ATOM 3519 O O . MET B 1 81 ? 27.109 136.021 3.896 1.00 34.43 81 MET B O 1
ATOM 3524 N N . LEU B 1 82 ? 28.891 135.989 2.517 1.00 34.59 82 LEU B N 1
ATOM 3525 C CA . LEU B 1 82 ? 28.505 137.252 1.864 1.00 35.68 82 LEU B CA 1
ATOM 3526 C C . LEU B 1 82 ? 27.169 137.129 1.110 1.00 36.42 82 LEU B C 1
ATOM 3527 O O . LEU B 1 82 ? 26.342 138.040 1.160 1.00 36.39 82 LEU B O 1
ATOM 3532 N N . LEU B 1 83 ? 26.936 135.995 0.443 1.00 37.56 83 LEU B N 1
ATOM 3533 C CA . LEU B 1 83 ? 25.657 135.780 -0.247 1.00 38.81 83 LEU B CA 1
ATOM 3534 C C . LEU B 1 83 ? 24.488 135.907 0.702 1.00 39.64 83 LEU B C 1
ATOM 3535 O O . LEU B 1 83 ? 23.525 136.609 0.426 1.00 39.19 83 LEU B O 1
ATOM 3540 N N . HIS B 1 84 ? 24.578 135.197 1.819 1.00 41.23 84 HIS B N 1
ATOM 3541 C CA . HIS B 1 84 ? 23.493 135.155 2.782 1.00 41.53 84 HIS B CA 1
ATOM 3542 C C . HIS B 1 84 ? 23.319 136.505 3.436 1.00 42.99 84 HIS B C 1
ATOM 3543 O O . HIS B 1 84 ? 22.214 136.944 3.731 1.00 42.30 84 HIS B O 1
ATOM 3550 N N . LEU B 1 85 ? 24.439 137.162 3.685 1.00 44.57 85 LEU B N 1
ATOM 3551 C CA . LEU B 1 85 ? 24.408 138.467 4.283 1.00 45.98 85 LEU B CA 1
ATOM 3552 C C . LEU B 1 85 ? 23.681 139.416 3.335 1.00 46.50 85 LEU B C 1
ATOM 3553 O O . LEU B 1 85 ? 22.795 140.140 3.752 1.00 46.38 85 LEU B O 1
ATOM 3558 N N . ARG B 1 86 ? 24.019 139.370 2.053 1.00 47.95 86 ARG B N 1
ATOM 3559 C CA . ARG B 1 86 ? 23.434 140.309 1.095 1.00 49.28 86 ARG B CA 1
ATOM 3560 C C . ARG B 1 86 ? 21.944 140.063 0.899 1.00 51.05 86 ARG B C 1
ATOM 3561 O O . ARG B 1 86 ? 21.169 141.025 0.831 1.00 51.79 86 ARG B O 1
ATOM 3569 N N . SER B 1 87 ? 21.534 138.794 0.883 1.00 52.88 87 SER B N 1
ATOM 3570 C CA . SER B 1 87 ? 20.108 138.436 0.739 1.00 54.08 87 SER B CA 1
ATOM 3571 C C . SER B 1 87 ? 19.230 138.782 1.957 1.00 55.55 87 SER B C 1
ATOM 3572 O O . SER B 1 87 ? 18.016 138.575 1.915 1.00 56.01 87 SER B O 1
ATOM 3575 N N . THR B 1 88 ? 19.829 139.289 3.035 1.00 56.89 88 THR B N 1
ATOM 3576 C CA . THR B 1 88 ? 19.087 139.629 4.246 1.00 57.88 88 THR B CA 1
ATOM 3577 C C . THR B 1 88 ? 19.563 140.951 4.833 1.00 58.89 88 THR B C 1
ATOM 3578 O O . THR B 1 88 ? 19.565 141.121 6.056 1.00 59.40 88 THR B O 1
ATOM 3582 N N . CYS B 1 89 ? 19.946 141.890 3.967 1.00 59.95 89 CYS B N 1
ATOM 3583 C CA . CYS B 1 89 ? 20.398 143.202 4.419 1.00 60.49 89 CYS B CA 1
ATOM 3584 C C . CYS B 1 89 ? 19.700 144.311 3.641 1.00 61.82 89 CYS B C 1
ATOM 3585 O O . CYS B 1 89 ? 19.192 144.064 2.536 1.00 62.56 89 CYS B O 1
ATOM 3588 N N . PRO B 1 90 ? 19.677 145.538 4.211 1.00 62.76 90 PRO B N 1
ATOM 3589 C CA . PRO B 1 90 ? 19.203 146.738 3.506 1.00 63.03 90 PRO B CA 1
ATOM 3590 C C . PRO B 1 90 ? 19.719 146.824 2.078 1.00 63.65 90 PRO B C 1
ATOM 3591 O O . PRO B 1 90 ? 20.935 146.755 1.860 1.00 63.66 90 PRO B O 1
ATOM 3595 N N . GLU B 1 91 ? 18.805 146.987 1.120 1.00 64.24 91 GLU B N 1
ATOM 3596 C CA . GLU B 1 91 ? 19.171 147.004 -0.307 1.00 64.61 91 GLU B CA 1
ATOM 3597 C C . GLU B 1 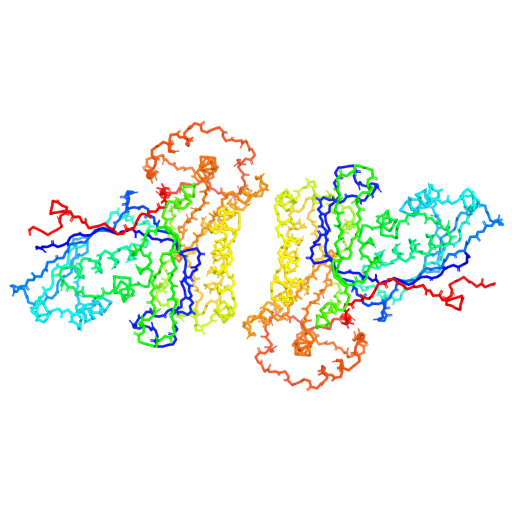91 ? 20.055 148.206 -0.669 1.00 64.58 91 GLU B C 1
ATOM 3598 O O . GLU B 1 91 ? 20.681 148.214 -1.733 1.00 64.85 91 GLU B O 1
ATOM 3604 N N . GLU B 1 92 ? 20.109 149.205 0.219 1.00 64.49 92 GLU B N 1
ATOM 3605 C CA . GLU B 1 92 ? 21.078 150.301 0.112 1.00 64.23 92 GLU B CA 1
ATOM 3606 C C . GLU B 1 92 ? 22.513 149.773 0.201 1.00 63.72 92 GLU B C 1
ATOM 3607 O O . GLU B 1 92 ? 23.374 150.126 -0.600 1.00 63.32 92 GLU B O 1
ATOM 3613 N N . LEU B 1 93 ? 22.747 148.914 1.191 1.00 63.07 93 LEU B N 1
ATOM 3614 C CA . LEU B 1 93 ? 24.090 148.427 1.513 1.00 62.28 93 LEU B CA 1
ATOM 3615 C C . LEU B 1 93 ? 24.473 147.181 0.720 1.00 61.49 93 LEU B C 1
ATOM 3616 O O . LEU B 1 93 ? 25.657 146.922 0.494 1.00 60.98 93 LEU B O 1
ATOM 3621 N N . LYS B 1 94 ? 23.458 146.427 0.302 1.00 60.55 94 LYS B N 1
ATOM 3622 C CA . LYS B 1 94 ? 23.616 145.150 -0.391 1.00 60.01 94 LYS B CA 1
ATOM 3623 C C . LYS B 1 94 ? 24.608 145.204 -1.556 1.00 59.28 94 LYS B C 1
ATOM 3624 O O . LYS B 1 94 ? 25.321 144.235 -1.812 1.00 60.09 94 LYS B O 1
ATOM 3630 N N . ASN B 1 95 ? 24.666 146.337 -2.240 1.00 57.84 95 ASN B N 1
ATOM 3631 C CA . ASN B 1 95 ? 25.416 146.470 -3.493 1.00 56.57 95 ASN B CA 1
ATOM 3632 C C . ASN B 1 95 ? 26.857 146.949 -3.301 1.00 55.14 95 ASN B C 1
ATOM 3633 O O . ASN B 1 95 ? 27.656 146.930 -4.245 1.00 54.97 95 ASN B O 1
ATOM 3638 N N . LYS B 1 96 ? 27.180 147.389 -2.083 1.00 53.10 96 LYS B N 1
ATOM 3639 C CA . LYS B 1 96 ? 28.534 147.832 -1.746 1.00 51.27 96 LYS B CA 1
ATOM 3640 C C . LYS B 1 96 ? 29.459 146.631 -1.662 1.00 49.23 96 LYS B C 1
ATOM 3641 O O . LYS B 1 96 ? 29.016 145.536 -1.347 1.00 48.51 96 LYS B O 1
ATOM 3647 N N . LYS B 1 97 ? 30.736 146.855 -1.962 1.00 47.09 97 LYS B N 1
ATOM 3648 C CA . LYS B 1 97 ? 31.756 145.835 -1.823 1.00 45.84 97 LYS B CA 1
ATOM 3649 C C . LYS B 1 97 ? 32.379 145.946 -0.448 1.00 42.84 97 LYS B C 1
ATOM 3650 O O . LYS B 1 97 ? 32.386 147.013 0.166 1.00 41.44 97 LYS B O 1
ATOM 3656 N N . VAL B 1 98 ? 32.888 144.830 0.054 1.00 40.01 98 VAL B N 1
ATOM 3657 C CA . VAL B 1 98 ? 33.370 144.814 1.408 1.00 38.16 98 VAL B CA 1
ATOM 3658 C C . VAL B 1 98 ? 34.883 144.709 1.387 1.00 37.00 98 VAL B C 1
ATOM 3659 O O . VAL B 1 98 ? 35.462 144.073 0.525 1.00 36.03 98 VAL B O 1
ATOM 3663 N N . ASN B 1 99 ? 35.509 145.374 2.344 1.00 36.39 99 ASN B N 1
ATOM 3664 C CA . ASN B 1 99 ? 36.939 145.297 2.577 1.00 36.45 99 ASN B CA 1
ATOM 3665 C C . ASN B 1 99 ? 37.122 144.692 3.977 1.00 36.18 99 ASN B C 1
ATOM 3666 O O . ASN B 1 99 ? 36.759 145.309 4.969 1.00 36.69 99 ASN B O 1
ATOM 3671 N N . ILE B 1 100 ? 37.662 143.474 4.038 1.00 36.19 100 ILE B N 1
ATOM 3672 C CA . ILE B 1 100 ? 37.764 142.706 5.293 1.00 35.79 100 ILE B CA 1
ATOM 3673 C C . ILE B 1 100 ? 39.244 142.553 5.599 1.00 35.48 100 ILE B C 1
ATOM 3674 O O . ILE B 1 100 ? 39.982 142.062 4.764 1.00 34.92 100 ILE B O 1
ATOM 3679 N N . VAL B 1 101 ? 39.669 143.011 6.766 1.00 35.78 101 VAL B N 1
ATOM 3680 C CA . VAL B 1 101 ? 41.020 142.807 7.245 1.00 36.97 101 VAL B CA 1
ATOM 3681 C C . VAL B 1 101 ? 40.992 142.088 8.605 1.00 37.44 101 VAL B C 1
ATOM 3682 O O . VAL B 1 101 ? 40.389 142.560 9.574 1.00 37.24 101 VAL B O 1
ATOM 3686 N N . SER B 1 102 ? 41.627 140.927 8.641 1.00 38.90 102 SER B N 1
ATOM 3687 C CA . SER B 1 102 ? 41.686 140.103 9.827 1.00 40.02 102 SER B CA 1
ATOM 3688 C C . SER B 1 102 ? 43.120 139.774 10.156 1.00 42.66 102 SER B C 1
ATOM 3689 O O . SER B 1 102 ? 44.002 139.716 9.269 1.00 42.16 102 SER B O 1
ATOM 3692 N N . GLU B 1 103 ? 43.336 139.534 11.439 1.00 44.70 103 GLU B N 1
ATOM 3693 C CA . GLU B 1 103 ? 44.557 138.910 11.902 1.00 47.23 103 GLU B CA 1
ATOM 3694 C C . GLU B 1 103 ? 44.238 138.136 13.169 1.00 47.65 103 GLU B C 1
ATOM 3695 O O . GLU B 1 103 ? 43.216 138.345 13.821 1.00 47.50 103 GLU B O 1
ATOM 3701 N N . ASN B 1 104 ? 45.105 137.200 13.480 1.00 49.44 104 ASN B N 1
ATOM 3702 C CA . ASN B 1 104 ? 45.064 136.544 14.761 1.00 50.93 104 ASN B CA 1
ATOM 3703 C C . ASN B 1 104 ? 46.495 136.499 15.264 1.00 51.45 104 ASN B C 1
ATOM 3704 O O . ASN B 1 104 ? 47.430 136.540 14.468 1.00 51.38 104 ASN B O 1
ATOM 3709 N N . ASN B 1 105 ? 46.655 136.429 16.577 1.00 52.46 105 ASN B N 1
ATOM 3710 C CA . ASN B 1 105 ? 47.973 136.423 17.200 1.00 53.25 105 ASN B CA 1
ATOM 3711 C C . ASN B 1 105 ? 48.368 135.039 17.712 1.00 53.81 105 ASN B C 1
ATOM 3712 O O . ASN B 1 105 ? 49.262 134.920 18.539 1.00 53.52 105 ASN B O 1
ATOM 3717 N N . PHE B 1 106 ? 47.708 133.995 17.223 1.00 54.65 106 PHE B N 1
ATOM 3718 C CA . PHE B 1 106 ? 48.079 132.639 17.611 1.00 55.78 106 PHE B CA 1
ATOM 3719 C C . PHE B 1 106 ? 49.462 132.311 17.040 1.00 56.78 106 PHE B C 1
ATOM 3720 O O . PHE B 1 106 ? 49.671 132.400 15.829 1.00 57.03 106 PHE B O 1
ATOM 3728 N N . PRO B 1 107 ? 50.423 131.966 17.918 1.00 57.92 107 PRO B N 1
ATOM 3729 C CA . PRO B 1 107 ? 51.766 131.677 17.435 1.00 58.38 107 PRO B CA 1
ATOM 3730 C C . PRO B 1 107 ? 51.760 130.680 16.289 1.00 59.09 107 PRO B C 1
ATOM 3731 O O . PRO B 1 107 ? 50.970 129.726 16.282 1.00 59.13 107 PRO B O 1
ATOM 3735 N N . THR B 1 108 ? 52.632 130.926 15.321 1.00 59.82 108 THR B N 1
ATOM 3736 C CA . THR B 1 108 ? 52.767 130.062 14.156 1.00 60.39 108 THR B CA 1
ATOM 3737 C C . THR B 1 108 ? 53.383 128.740 14.604 1.00 60.75 108 THR B C 1
ATOM 3738 O O . THR B 1 108 ? 54.240 128.724 15.501 1.00 61.21 108 THR B O 1
ATOM 3742 N N . ALA B 1 109 ? 52.918 127.643 14.000 1.00 61.03 109 ALA B N 1
ATOM 3743 C CA . ALA B 1 109 ? 53.344 126.274 14.374 1.00 61.07 109 ALA B CA 1
ATOM 3744 C C . ALA B 1 109 ? 52.564 125.655 15.567 1.00 61.18 109 ALA B C 1
ATOM 3745 O O . ALA B 1 109 ? 52.678 124.447 15.819 1.00 61.63 109 ALA B O 1
ATOM 3747 N N . ALA B 1 110 ? 51.782 126.469 16.288 1.00 60.70 110 ALA B N 1
ATOM 3748 C CA . ALA B 1 110 ? 50.989 125.986 17.422 1.00 60.28 110 ALA B CA 1
ATOM 3749 C C . ALA B 1 110 ? 49.798 125.157 16.921 1.00 60.22 110 ALA B C 1
ATOM 3750 O O . ALA B 1 110 ? 49.343 124.233 17.601 1.00 59.58 110 ALA B O 1
ATOM 3752 N N . GLY B 1 111 ? 49.317 125.476 15.718 1.00 59.94 111 GLY B N 1
ATOM 3753 C CA . GLY B 1 111 ? 48.177 124.765 15.130 1.00 59.76 111 GLY B CA 1
ATOM 3754 C C . GLY B 1 111 ? 46.907 124.922 15.954 1.00 59.66 111 GLY B C 1
ATOM 3755 O O . GLY B 1 111 ? 46.124 123.976 16.084 1.00 59.47 111 GLY B O 1
ATOM 3756 N N . MET B 1 112 ? 46.713 126.105 16.537 1.00 59.38 112 MET B N 1
ATOM 3757 C CA . MET B 1 112 ? 45.458 126.405 17.216 1.00 59.20 112 MET B CA 1
ATOM 3758 C C . MET B 1 112 ? 44.449 126.644 16.115 1.00 58.72 112 MET B C 1
ATOM 3759 O O . MET B 1 112 ? 44.763 127.297 15.109 1.00 59.02 112 MET B O 1
ATOM 3764 N N . ALA B 1 113 ? 43.252 126.094 16.287 1.00 57.48 113 ALA B N 1
ATOM 3765 C CA . ALA B 1 113 ? 42.204 126.261 15.304 1.00 56.31 113 ALA B CA 1
ATOM 3766 C C . ALA B 1 113 ? 41.678 127.693 15.436 1.00 55.30 113 ALA B C 1
ATOM 3767 O O . ALA B 1 113 ? 40.745 127.984 16.206 1.00 55.75 113 ALA B O 1
ATOM 3769 N N . SER B 1 114 ? 42.321 128.589 14.691 1.00 53.33 114 SER B N 1
ATOM 3770 C CA . SER B 1 114 ? 41.947 129.996 14.677 1.00 51.98 114 SER B CA 1
ATOM 3771 C C . SER B 1 114 ? 40.851 130.318 13.656 1.00 50.65 114 SER B C 1
ATOM 3772 O O . SER B 1 114 ? 40.430 131.466 13.549 1.00 50.86 114 SER B O 1
ATOM 3775 N N . SER B 1 115 ? 40.373 129.324 12.911 1.00 49.13 115 SER B N 1
ATOM 3776 C CA . SER B 1 115 ? 39.290 129.578 11.951 1.00 47.69 115 SER B CA 1
ATOM 3777 C C . SER B 1 115 ? 37.911 129.767 12.632 1.00 46.30 115 SER B C 1
ATOM 3778 O O . SER B 1 115 ? 37.096 130.581 12.186 1.00 47.01 115 SER B O 1
ATOM 3781 N N . ALA B 1 116 ? 37.634 129.027 13.696 1.00 43.55 116 ALA B N 1
ATOM 3782 C CA . ALA B 1 116 ? 36.438 129.294 14.482 1.00 42.07 116 ALA B CA 1
ATOM 3783 C C . ALA B 1 116 ? 36.397 130.753 14.948 1.00 40.51 116 ALA B C 1
ATOM 3784 O O . ALA B 1 116 ? 35.364 131.429 14.832 1.00 40.30 116 ALA B O 1
ATOM 3786 N N . SER B 1 117 ? 37.496 131.240 15.514 1.00 37.57 117 SER B N 1
ATOM 3787 C CA . SER B 1 117 ? 37.469 132.590 16.053 1.00 35.96 117 SER B CA 1
ATOM 3788 C C . SER B 1 117 ? 37.394 133.579 14.876 1.00 33.52 117 SER B C 1
ATOM 3789 O O . SER B 1 117 ? 36.662 134.525 14.942 1.00 32.70 117 SER B O 1
ATOM 3792 N N . GLY B 1 118 ? 38.153 133.308 13.825 1.00 32.97 118 GLY B N 1
ATOM 3793 C CA . GLY B 1 118 ? 38.192 134.146 12.610 1.00 32.73 118 GLY B CA 1
ATOM 3794 C C . GLY B 1 118 ? 36.845 134.326 11.960 1.00 31.73 118 GLY B C 1
ATOM 3795 O O . GLY B 1 118 ? 36.413 135.428 11.663 1.00 31.93 118 GLY B O 1
ATOM 3796 N N . TYR B 1 119 ? 36.157 133.212 11.728 1.00 31.27 119 TYR B N 1
ATOM 3797 C CA . TYR B 1 119 ? 34.861 133.290 11.070 1.00 30.53 119 TYR B CA 1
ATOM 3798 C C . TYR B 1 119 ? 33.790 133.887 11.957 1.00 29.97 119 TYR B C 1
ATOM 3799 O O . TYR B 1 119 ? 32.881 134.504 11.488 1.00 29.23 119 TYR B O 1
ATOM 3808 N N . CYS B 1 120 ? 33.863 133.662 13.262 1.00 30.63 120 CYS B N 1
ATOM 3809 C CA . CYS B 1 120 ? 32.917 134.265 14.172 1.00 30.30 120 CYS B CA 1
ATOM 3810 C C . CYS B 1 120 ? 33.092 135.807 14.248 1.00 30.60 120 CYS B C 1
ATOM 3811 O O . CYS B 1 120 ? 32.112 136.581 14.249 1.00 30.62 120 CYS B O 1
ATOM 3814 N N . ALA B 1 121 ? 34.342 136.233 14.344 1.00 30.42 121 ALA B N 1
ATOM 3815 C CA . ALA B 1 121 ? 34.668 137.681 14.328 1.00 30.29 121 ALA B CA 1
ATOM 3816 C C . ALA B 1 121 ? 34.142 138.308 13.028 1.00 30.45 121 ALA B C 1
ATOM 3817 O O . ALA B 1 121 ? 33.408 139.306 13.064 1.00 29.75 121 ALA B O 1
ATOM 3819 N N . MET B 1 122 ? 34.477 137.682 11.897 1.00 31.15 122 MET B N 1
ATOM 3820 C CA . MET B 1 122 ? 34.029 138.147 10.582 1.00 31.62 122 MET B CA 1
ATOM 3821 C C . MET B 1 122 ? 32.520 138.215 10.479 1.00 30.73 122 MET B C 1
ATOM 3822 O O . MET B 1 122 ? 31.960 139.174 9.959 1.00 28.89 122 MET B O 1
ATOM 3827 N N . SER B 1 123 ? 31.838 137.167 10.934 1.00 30.37 123 SER B N 1
ATOM 3828 C CA . SER B 1 123 ? 30.375 137.179 10.935 1.00 30.25 123 SER B CA 1
ATOM 3829 C C . SER B 1 123 ? 29.790 138.369 11.679 1.00 30.17 123 SER B C 1
ATOM 3830 O O . SER B 1 123 ? 28.917 139.071 11.175 1.00 29.61 123 SER B O 1
ATOM 3833 N N . ALA B 1 124 ? 30.292 138.590 12.878 1.00 29.80 124 ALA B N 1
ATOM 3834 C CA . ALA B 1 124 ? 29.787 139.627 13.740 1.00 29.87 124 ALA B CA 1
ATOM 3835 C C . ALA B 1 124 ? 30.101 141.034 13.153 1.00 30.56 124 ALA B C 1
ATOM 3836 O O . ALA B 1 124 ? 29.248 141.922 13.172 1.00 31.15 124 ALA B O 1
ATOM 3838 N N . ALA B 1 125 ? 31.318 141.209 12.651 1.00 30.85 125 ALA B N 1
ATOM 3839 C CA . ALA B 1 125 ? 31.687 142.479 11.973 1.00 31.55 125 ALA B CA 1
ATOM 3840 C C . ALA B 1 125 ? 30.750 142.759 10.766 1.00 32.77 125 ALA B C 1
ATOM 3841 O O . ALA B 1 125 ? 30.141 143.845 10.664 1.00 32.24 125 ALA B O 1
ATOM 3843 N N . LEU B 1 126 ? 30.617 141.765 9.883 1.00 32.55 126 LEU B N 1
ATOM 3844 C CA . LEU B 1 126 ? 29.831 141.886 8.663 1.00 34.08 126 LEU B CA 1
ATOM 3845 C C . LEU B 1 126 ? 28.385 142.235 8.927 1.00 35.14 126 LEU B C 1
ATOM 3846 O O . LEU B 1 126 ? 27.824 143.100 8.263 1.00 36.27 126 LEU B O 1
ATOM 3851 N N . ILE B 1 127 ? 27.760 141.565 9.888 1.00 36.42 127 ILE B N 1
ATOM 3852 C CA . ILE B 1 127 ? 26.353 141.823 10.196 1.00 37.38 127 ILE B CA 1
ATOM 3853 C C . ILE B 1 127 ? 26.160 143.250 10.659 1.00 38.24 127 ILE B C 1
ATOM 3854 O O . ILE B 1 127 ? 25.226 143.921 10.229 1.00 38.25 127 ILE B O 1
ATOM 3859 N N . ARG B 1 128 ? 27.070 143.742 11.484 1.00 40.54 128 ARG B N 1
ATOM 3860 C CA . ARG B 1 128 ? 26.944 145.113 11.941 1.00 41.45 128 ARG B CA 1
ATOM 3861 C C . ARG B 1 128 ? 27.260 146.102 10.806 1.00 41.69 128 ARG B C 1
ATOM 3862 O O . ARG B 1 128 ? 26.527 147.055 10.610 1.00 41.98 128 ARG B O 1
ATOM 3870 N N . ALA B 1 129 ? 28.307 145.839 10.031 1.00 42.08 129 ALA B N 1
ATOM 3871 C CA . ALA B 1 129 ? 28.648 146.709 8.896 1.00 42.75 129 ALA B CA 1
ATOM 3872 C C . ALA B 1 129 ? 27.484 146.848 7.913 1.00 43.52 129 ALA B C 1
ATOM 3873 O O . ALA B 1 129 ? 27.198 147.964 7.430 1.00 43.67 129 ALA B O 1
ATOM 3875 N N . PHE B 1 130 ? 26.795 145.734 7.629 1.00 44.55 130 PHE B N 1
ATOM 3876 C CA . PHE B 1 130 ? 25.657 145.730 6.704 1.00 45.10 130 PHE B CA 1
ATOM 3877 C C . PHE B 1 130 ? 24.328 146.049 7.362 1.00 45.86 130 PHE B C 1
ATOM 3878 O O . PHE B 1 130 ? 23.306 145.970 6.693 1.00 46.11 130 PHE B O 1
ATOM 3886 N N . LYS B 1 131 ? 24.334 146.386 8.649 1.00 47.12 131 LYS B N 1
ATOM 3887 C CA . LYS B 1 131 ? 23.101 146.577 9.401 1.00 48.42 131 LYS B CA 1
ATOM 3888 C C . LYS B 1 131 ? 22.140 145.459 9.022 1.00 49.24 131 LYS B C 1
ATOM 3889 O O . LYS B 1 131 ? 21.020 145.700 8.559 1.00 50.20 131 LYS B O 1
ATOM 3895 N N . SER B 1 132 ? 22.612 144.221 9.168 1.00 49.02 132 SER B N 1
ATOM 3896 C CA . SER B 1 132 ? 21.824 143.051 8.793 1.00 48.91 132 SER B CA 1
ATOM 3897 C C . SER B 1 132 ? 21.028 142.527 9.984 1.00 48.48 132 SER B C 1
ATOM 3898 O O . SER B 1 132 ? 21.386 142.734 11.136 1.00 48.28 132 SER B O 1
ATOM 3901 N N . THR B 1 133 ? 19.939 141.840 9.692 1.00 48.92 133 THR B N 1
ATOM 3902 C CA . THR B 1 133 ? 19.135 141.221 10.732 1.00 49.03 133 THR B CA 1
ATOM 3903 C C . THR B 1 133 ? 19.497 139.747 10.889 1.00 48.70 133 THR B C 1
ATOM 3904 O O . THR B 1 133 ? 18.970 139.072 11.785 1.00 48.92 133 THR B O 1
ATOM 3908 N N . THR B 1 134 ? 20.394 139.234 10.047 1.00 47.47 134 THR B N 1
ATOM 3909 C CA . THR B 1 134 ? 20.801 137.837 10.211 1.00 46.88 134 THR B CA 1
ATOM 3910 C C . THR B 1 134 ? 21.434 137.574 11.572 1.00 44.38 134 THR B C 1
ATOM 3911 O O . THR B 1 134 ? 21.873 138.472 12.300 1.00 44.33 134 THR B O 1
ATOM 3915 N N . ASN B 1 135 ? 21.489 136.294 11.861 1.00 41.55 135 ASN B N 1
ATOM 3916 C CA . ASN B 1 135 ? 21.956 135.760 13.099 1.00 38.84 135 ASN B CA 1
ATOM 3917 C C . ASN B 1 135 ? 23.462 135.563 13.049 1.00 37.41 135 ASN B C 1
ATOM 3918 O O . ASN B 1 135 ? 23.961 134.955 12.099 1.00 36.26 135 ASN B O 1
ATOM 3923 N N . VAL B 1 136 ? 24.169 136.038 14.075 1.00 35.66 136 VAL B N 1
ATOM 3924 C CA . VAL B 1 136 ? 25.624 135.985 14.113 1.00 34.82 136 VAL B CA 1
ATOM 3925 C C . VAL B 1 136 ? 26.103 134.533 14.096 1.00 33.51 136 VAL B C 1
ATOM 3926 O O . VAL B 1 136 ? 26.974 134.163 13.289 1.00 32.44 136 VAL B O 1
ATOM 3930 N N . SER B 1 137 ? 25.487 133.693 14.939 1.00 32.17 137 SER B N 1
ATOM 3931 C CA . SER B 1 137 ? 25.913 132.304 15.016 1.00 32.03 137 SER B CA 1
ATOM 3932 C C . SER B 1 137 ? 25.741 131.571 13.701 1.00 30.29 137 SER B C 1
ATOM 3933 O O . SER B 1 137 ? 26.632 130.841 13.264 1.00 28.68 137 SER B O 1
ATOM 3936 N N . MET B 1 138 ? 24.597 131.778 13.070 1.00 30.37 138 MET B N 1
ATOM 3937 C CA . MET B 1 138 ? 24.244 131.081 11.829 1.00 31.63 138 MET B CA 1
ATOM 3938 C C . MET B 1 138 ? 25.050 131.532 10.640 1.00 29.46 138 MET B C 1
ATOM 3939 O O . MET B 1 138 ? 25.373 130.728 9.735 1.00 29.12 138 MET B O 1
ATOM 3944 N N . LEU B 1 139 ? 25.390 132.821 10.630 1.00 29.51 139 LEU B N 1
ATOM 3945 C CA . LEU B 1 139 ? 26.262 133.330 9.594 1.00 28.20 139 LEU B CA 1
ATOM 3946 C C . LEU B 1 139 ? 27.666 132.799 9.779 1.00 27.01 139 LEU B C 1
ATOM 3947 O O . LEU B 1 139 ? 28.309 132.399 8.808 1.00 26.34 139 LEU B O 1
ATOM 3952 N N . ALA B 1 140 ? 28.155 132.781 11.013 1.00 26.92 140 ALA B N 1
ATOM 3953 C CA . ALA B 1 140 ? 29.469 132.188 11.302 1.00 26.83 140 ALA B CA 1
ATOM 3954 C C . ALA B 1 140 ? 29.546 130.726 10.881 1.00 25.34 140 ALA B C 1
ATOM 3955 O O . ALA B 1 140 ? 30.587 130.239 10.352 1.00 25.26 140 ALA B O 1
ATOM 3957 N N . ARG B 1 141 ? 28.436 130.007 11.092 1.00 26.60 141 ARG B N 1
ATOM 3958 C CA . ARG B 1 141 ? 28.339 128.591 10.716 1.00 26.37 141 ARG B CA 1
ATOM 3959 C C . ARG B 1 141 ? 28.660 128.327 9.263 1.00 26.91 141 ARG B C 1
ATOM 3960 O O . ARG B 1 141 ? 29.333 127.359 8.924 1.00 25.46 141 ARG B O 1
ATOM 3968 N N . LEU B 1 142 ? 28.147 129.190 8.383 1.00 27.08 142 LEU B N 1
ATOM 3969 C CA . LEU B 1 142 ? 28.427 129.092 6.968 1.00 27.45 142 LEU B CA 1
ATOM 3970 C C . LEU B 1 142 ? 29.915 129.141 6.635 1.00 27.25 142 LEU B C 1
ATOM 3971 O O . LEU B 1 142 ? 30.350 128.505 5.673 1.00 29.35 142 LEU B O 1
ATOM 3976 N N . GLY B 1 143 ? 30.698 129.863 7.437 1.00 27.02 143 GLY B N 1
ATOM 3977 C CA . GLY B 1 143 ? 32.133 129.959 7.270 1.00 27.24 143 GLY B CA 1
ATOM 3978 C C . GLY B 1 143 ? 32.837 128.756 7.819 1.00 26.54 143 GLY B C 1
ATOM 3979 O O . GLY B 1 143 ? 33.648 128.158 7.140 1.00 27.42 143 GLY B O 1
ATOM 3980 N N . SER B 1 144 ? 32.497 128.392 9.049 1.00 28.03 144 SER B N 1
ATOM 3981 C CA . SER B 1 144 ? 33.046 127.198 9.702 1.00 28.53 144 SER B CA 1
ATOM 3982 C C . SER B 1 144 ? 32.071 126.744 10.792 1.00 27.69 144 SER B C 1
ATOM 3983 O O . SER B 1 144 ? 31.590 127.541 11.574 1.00 26.80 144 SER B O 1
ATOM 3986 N N . GLY B 1 145 ? 31.832 125.447 10.876 1.00 27.72 145 GLY B N 1
ATOM 3987 C CA . GLY B 1 145 ? 30.853 124.954 11.842 1.00 27.96 145 GLY B CA 1
ATOM 3988 C C . GLY B 1 145 ? 31.187 125.367 13.258 1.00 27.13 145 GLY B C 1
ATOM 3989 O O . GLY B 1 145 ? 30.357 125.883 13.965 1.00 26.98 145 GLY B O 1
ATOM 3990 N N . SER B 1 146 ? 32.418 125.114 13.670 1.00 27.04 146 SER B N 1
ATOM 3991 C CA . SER B 1 146 ? 32.807 125.453 15.055 1.00 28.54 146 SER B CA 1
ATOM 3992 C C . SER B 1 146 ? 32.733 126.933 15.363 1.00 27.12 146 SER B C 1
ATOM 3993 O O . SER B 1 146 ? 32.563 127.332 16.491 1.00 27.61 146 SER B O 1
ATOM 3996 N N . ALA B 1 147 ? 32.833 127.768 14.327 1.00 26.99 147 ALA B N 1
ATOM 3997 C CA . ALA B 1 147 ? 32.725 129.207 14.534 1.00 27.27 147 ALA B CA 1
ATOM 3998 C C . ALA B 1 147 ? 31.398 129.625 15.129 1.00 26.90 147 ALA B C 1
ATOM 3999 O O . ALA B 1 147 ? 31.344 130.595 15.867 1.00 26.31 147 ALA B O 1
ATOM 4001 N N . CYS B 1 148 ? 30.317 128.909 14.831 1.00 26.61 148 CYS B N 1
ATOM 4002 C CA . CYS B 1 148 ? 29.011 129.320 15.333 1.00 27.84 148 CYS B CA 1
ATOM 4003 C C . CYS B 1 148 ? 28.891 129.297 16.857 1.00 27.40 148 CYS B C 1
ATOM 4004 O O . CYS B 1 148 ? 28.011 129.979 17.431 1.00 27.94 148 CYS B O 1
ATOM 4007 N N . ARG B 1 149 ? 29.772 128.529 17.502 1.00 28.49 149 ARG B N 1
ATOM 4008 C CA . ARG B 1 149 ? 29.769 128.382 18.976 1.00 28.15 149 ARG B CA 1
ATOM 4009 C C . ARG B 1 149 ? 30.592 129.427 19.713 1.00 28.65 149 ARG B C 1
ATOM 4010 O O . ARG B 1 149 ? 30.556 129.509 20.938 1.00 27.82 149 ARG B O 1
ATOM 4018 N N . SER B 1 150 ? 31.375 130.209 18.974 1.00 29.61 150 SER B N 1
ATOM 4019 C CA . SER B 1 150 ? 32.133 131.288 19.600 1.00 29.90 150 SER B CA 1
ATOM 4020 C C . SER B 1 150 ? 31.290 132.537 19.697 1.00 30.75 150 SER B C 1
ATOM 4021 O O . SER B 1 150 ? 31.702 133.533 20.301 1.00 33.26 150 SER B O 1
ATOM 4024 N N . ALA B 1 151 ? 30.086 132.482 19.146 1.00 32.27 151 ALA B N 1
ATOM 4025 C CA . ALA B 1 151 ? 29.141 133.591 19.200 1.00 31.71 151 ALA B CA 1
ATOM 4026 C C . ALA B 1 151 ? 28.555 133.890 20.582 1.00 33.07 151 ALA B C 1
ATOM 4027 O O . ALA B 1 151 ? 27.924 134.949 20.787 1.00 32.95 151 ALA B O 1
ATOM 4029 N N . PHE B 1 152 ? 28.747 132.975 21.546 1.00 32.47 152 PHE B N 1
ATOM 4030 C CA . PHE B 1 152 ? 28.364 133.222 22.929 1.00 31.58 152 PHE B CA 1
ATOM 4031 C C . PHE B 1 152 ? 29.486 132.862 23.877 1.00 30.79 152 PHE B C 1
ATOM 4032 O O . PHE B 1 152 ? 30.347 132.072 23.560 1.00 30.66 152 PHE B O 1
ATOM 4040 N N . GLY B 1 153 ? 29.482 133.483 25.041 1.00 30.73 153 GLY B N 1
ATOM 4041 C CA . GLY B 1 153 ? 30.405 133.120 26.099 1.00 30.38 153 GLY B CA 1
ATOM 4042 C C . GLY B 1 153 ? 29.863 131.923 26.871 1.00 30.21 153 GLY B C 1
ATOM 4043 O O . GLY B 1 153 ? 28.730 131.541 26.698 1.00 30.82 153 GLY B O 1
ATOM 4044 N N . GLY B 1 154 ? 30.700 131.339 27.708 1.00 29.60 154 GLY B N 1
ATOM 4045 C CA . GLY B 1 154 ? 30.283 130.276 28.606 1.00 28.82 154 GLY B CA 1
ATOM 4046 C C . GLY B 1 154 ? 30.331 128.927 27.942 1.00 27.61 154 GLY B C 1
ATOM 4047 O O . GLY B 1 154 ? 31.279 128.609 27.222 1.00 27.94 154 GLY B O 1
ATOM 4048 N N . PHE B 1 155 ? 29.326 128.106 28.267 1.00 28.16 155 PHE B N 1
ATOM 4049 C CA . PHE B 1 155 ? 29.144 126.761 27.703 1.00 26.65 155 PHE B CA 1
ATOM 4050 C C . PHE B 1 155 ? 28.052 126.876 26.650 1.00 25.87 155 PHE B C 1
ATOM 4051 O O . PHE B 1 155 ? 26.944 127.319 26.932 1.00 25.70 155 PHE B O 1
ATOM 4059 N N . VAL B 1 156 ? 28.344 126.409 25.449 1.00 25.60 156 VAL B N 1
ATOM 4060 C CA . VAL B 1 156 ? 27.511 126.684 24.275 1.00 25.53 156 VAL B CA 1
ATOM 4061 C C . VAL B 1 156 ? 27.205 125.401 23.543 1.00 24.10 156 VAL B C 1
ATOM 4062 O O . VAL B 1 156 ? 28.117 124.619 23.259 1.00 25.78 156 VAL B O 1
ATOM 4066 N N . ILE B 1 157 ? 25.933 125.204 23.238 1.00 24.72 157 ILE B N 1
ATOM 4067 C CA . ILE B 1 157 ? 25.455 124.059 22.449 1.00 25.20 157 ILE B CA 1
ATOM 4068 C C . ILE B 1 157 ? 25.259 124.468 20.971 1.00 24.76 157 ILE B C 1
ATOM 4069 O O . ILE B 1 157 ? 24.629 125.482 20.690 1.00 25.30 157 ILE B O 1
ATOM 4074 N N . TRP B 1 158 ? 25.865 123.734 20.054 1.00 24.27 158 TRP B N 1
ATOM 4075 C CA . TRP B 1 158 ? 25.495 123.850 18.662 1.00 25.25 158 TRP B CA 1
ATOM 4076 C C . TRP B 1 158 ? 24.380 122.823 18.447 1.00 26.46 158 TRP B C 1
ATOM 4077 O O . TRP B 1 158 ? 24.642 121.632 18.470 1.00 27.24 158 TRP B O 1
ATOM 4088 N N . ASN B 1 159 ? 23.170 123.343 18.278 1.00 27.11 159 ASN B N 1
ATOM 4089 C CA . ASN B 1 159 ? 21.954 122.582 17.988 1.00 28.07 159 ASN B CA 1
ATOM 4090 C C . ASN B 1 159 ? 21.919 122.215 16.535 1.00 28.92 159 ASN B C 1
ATOM 4091 O O . ASN B 1 159 ? 21.933 123.089 15.665 1.00 29.38 159 ASN B O 1
ATOM 4096 N N . LYS B 1 160 ? 21.851 120.923 16.248 1.00 29.18 160 LYS B N 1
ATOM 4097 C CA . LYS B 1 160 ? 21.976 120.465 14.881 1.00 31.43 160 LYS B CA 1
ATOM 4098 C C . LYS B 1 160 ? 20.783 120.907 14.010 1.00 31.25 160 LYS B C 1
ATOM 4099 O O . LYS B 1 160 ? 20.918 121.047 12.802 1.00 30.74 160 LYS B O 1
ATOM 4105 N N . GLY B 1 161 ? 19.634 121.127 14.639 1.00 32.63 161 GLY B N 1
ATOM 4106 C CA . GLY B 1 161 ? 18.404 121.451 13.928 1.00 33.56 161 GLY B CA 1
ATOM 4107 C C . GLY B 1 161 ? 17.891 120.283 13.102 1.00 34.69 161 GLY B C 1
ATOM 4108 O O . GLY B 1 161 ? 18.566 119.244 12.935 1.00 33.83 161 GLY B O 1
ATOM 4109 N N . GLU B 1 162 ? 16.706 120.464 12.539 1.00 36.62 162 GLU B N 1
ATOM 4110 C CA . GLU B 1 162 ? 16.117 119.448 11.653 1.00 38.40 162 GLU B CA 1
ATOM 4111 C C . GLU B 1 162 ? 15.632 119.996 10.309 1.00 38.76 162 GLU B C 1
ATOM 4112 O O . GLU B 1 162 ? 15.325 119.209 9.410 1.00 39.24 162 GLU B O 1
ATOM 4118 N N . LYS B 1 163 ? 15.593 121.319 10.158 1.00 39.19 163 LYS B N 1
ATOM 4119 C CA . LYS B 1 163 ? 15.177 121.942 8.886 1.00 39.57 163 LYS B CA 1
ATOM 4120 C C . LYS B 1 163 ? 16.296 121.968 7.840 1.00 39.75 163 LYS B C 1
ATOM 4121 O O . LYS B 1 163 ? 17.408 122.455 8.095 1.00 40.06 163 LYS B O 1
ATOM 4127 N N . PRO B 1 164 ? 16.019 121.437 6.645 1.00 39.28 164 PRO B N 1
ATOM 4128 C CA . PRO B 1 164 ? 17.021 121.357 5.593 1.00 38.78 164 PRO B CA 1
ATOM 4129 C C . PRO B 1 164 ? 17.566 122.707 5.090 1.00 38.24 164 PRO B C 1
ATOM 4130 O O . PRO B 1 164 ? 18.595 122.729 4.424 1.00 38.23 164 PRO B O 1
ATOM 4134 N N . ASP B 1 165 ? 16.901 123.805 5.419 1.00 37.99 165 ASP B N 1
ATOM 4135 C CA . ASP B 1 165 ? 17.410 125.132 5.044 1.00 38.26 165 ASP B CA 1
ATOM 4136 C C . ASP B 1 165 ? 18.421 125.708 6.043 1.00 37.90 165 ASP B C 1
ATOM 4137 O O . ASP B 1 165 ? 18.987 126.782 5.806 1.00 36.90 165 ASP B O 1
ATOM 4142 N N . GLY B 1 166 ? 18.655 124.998 7.155 1.00 37.10 166 GLY B N 1
ATOM 4143 C CA . GLY B 1 166 ? 19.593 125.456 8.201 1.00 36.19 166 GLY B CA 1
ATOM 4144 C C . GLY B 1 166 ? 19.030 126.473 9.186 1.00 35.71 166 GLY B C 1
ATOM 4145 O O . GLY B 1 166 ? 19.740 126.959 10.090 1.00 34.29 166 GLY B O 1
ATOM 4146 N N . SER B 1 167 ? 17.745 126.787 9.050 1.00 35.34 167 SER B N 1
ATOM 4147 C CA . SER B 1 167 ? 17.148 127.857 9.818 1.00 35.60 167 SER B CA 1
ATOM 4148 C C . SER B 1 167 ? 17.039 127.626 11.315 1.00 35.41 167 SER B C 1
ATOM 4149 O O . SER B 1 167 ? 16.850 128.581 12.091 1.00 35.54 167 SER B O 1
ATOM 4152 N N . ASP B 1 168 ? 17.133 126.371 11.739 1.00 34.70 168 ASP B N 1
ATOM 4153 C CA . ASP B 1 168 ? 17.184 126.044 13.165 1.00 34.19 168 ASP B CA 1
ATOM 4154 C C . ASP B 1 168 ? 18.542 125.439 13.613 1.00 33.48 168 ASP B C 1
ATOM 4155 O O . ASP B 1 168 ? 18.612 124.840 14.677 1.00 32.78 168 ASP B O 1
ATOM 4160 N N . CYS B 1 169 ? 19.591 125.581 12.801 1.00 32.18 169 CYS B N 1
ATOM 4161 C CA . CYS B 1 169 ? 20.893 125.007 13.087 1.00 32.04 169 CYS B CA 1
ATOM 4162 C C . CYS B 1 169 ? 21.747 126.143 13.580 1.00 32.94 169 CYS B C 1
ATOM 4163 O O . CYS B 1 169 ? 22.238 126.959 12.796 1.00 32.56 169 CYS B O 1
ATOM 4166 N N . VAL B 1 170 ? 21.910 126.212 14.888 1.00 32.06 170 VAL B N 1
ATOM 4167 C CA . VAL B 1 170 ? 22.380 127.421 15.503 1.00 31.53 170 VAL B CA 1
ATOM 4168 C C . VAL B 1 170 ? 22.901 127.076 16.877 1.00 31.63 170 VAL B C 1
ATOM 4169 O O . VAL B 1 170 ? 22.518 126.030 17.459 1.00 29.92 170 VAL B O 1
ATOM 4173 N N . ALA B 1 171 ? 23.792 127.934 17.383 1.00 30.87 171 ALA B N 1
ATOM 4174 C CA . ALA B 1 171 ? 24.239 127.819 18.750 1.00 30.65 171 ALA B CA 1
ATOM 4175 C C . ALA B 1 171 ? 23.326 128.565 19.716 1.00 30.54 171 ALA B C 1
ATOM 4176 O O . ALA B 1 171 ? 22.748 129.578 19.364 1.00 30.44 171 ALA B O 1
ATOM 4178 N N . THR B 1 172 ? 23.231 128.043 20.934 1.00 30.06 172 THR B N 1
ATOM 4179 C CA . THR B 1 172 ? 22.560 128.669 22.053 1.00 30.58 172 THR B CA 1
ATOM 4180 C C . THR B 1 172 ? 23.483 128.555 23.279 1.00 31.14 172 THR B C 1
ATOM 4181 O O . THR B 1 172 ? 24.268 127.583 23.423 1.00 30.95 172 THR B O 1
ATOM 41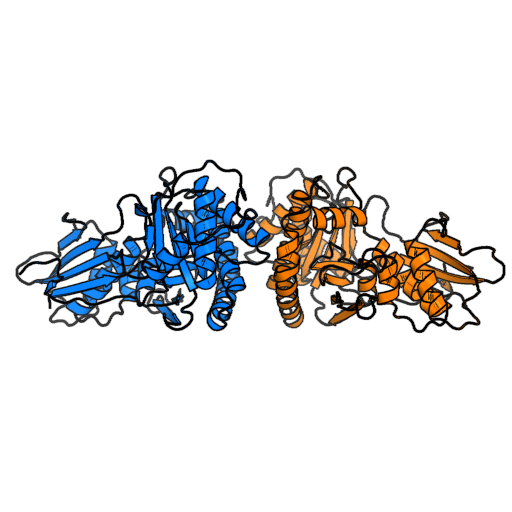85 N N . GLN B 1 173 ? 23.415 129.551 24.156 1.00 31.00 173 GLN B N 1
ATOM 4186 C CA . GLN B 1 173 ? 24.173 129.535 25.369 1.00 30.91 173 GLN B CA 1
ATOM 4187 C C . GLN B 1 173 ? 23.441 128.647 26.363 1.00 30.64 173 GLN B C 1
ATOM 4188 O O . GLN B 1 173 ? 22.284 128.863 26.678 1.00 31.57 173 GLN B O 1
ATOM 4194 N N . PHE B 1 174 ? 24.126 127.631 26.836 1.00 29.70 174 PHE B N 1
ATOM 4195 C CA . PHE B 1 174 ? 23.578 126.763 27.867 1.00 29.17 174 PHE B CA 1
ATOM 4196 C C . PHE B 1 174 ? 23.664 127.415 29.241 1.00 29.12 174 PHE B C 1
ATOM 4197 O O . PHE B 1 174 ? 22.686 127.533 29.915 1.00 29.30 174 PHE B O 1
ATOM 4205 N N . VAL B 1 175 ? 24.862 127.782 29.673 1.00 29.35 175 VAL B N 1
ATOM 4206 C CA . VAL B 1 175 ? 25.029 128.671 30.820 1.00 29.66 175 VAL B CA 1
ATOM 4207 C C . VAL B 1 175 ? 26.084 129.693 30.460 1.00 30.13 175 VAL B C 1
ATOM 4208 O O . VAL B 1 175 ? 26.958 129.420 29.642 1.00 29.16 175 VAL B O 1
ATOM 4212 N N . ASP B 1 176 ? 26.039 130.858 31.105 1.00 31.58 176 ASP B N 1
ATOM 4213 C CA . ASP B 1 176 ? 27.063 131.862 30.839 1.00 32.71 176 ASP B CA 1
ATOM 4214 C C . ASP B 1 176 ? 28.326 131.614 31.643 1.00 33.58 176 ASP B C 1
ATOM 4215 O O . ASP B 1 176 ? 28.403 130.705 32.476 1.00 33.28 176 ASP B O 1
ATOM 4220 N N . GLU B 1 177 ? 29.324 132.463 31.401 1.00 34.33 177 GLU B N 1
ATOM 4221 C CA . GLU B 1 177 ? 30.647 132.290 31.960 1.00 34.74 177 GLU B CA 1
ATOM 4222 C C . GLU B 1 177 ? 30.748 132.522 33.472 1.00 35.01 177 GLU B C 1
ATOM 4223 O O . GLU B 1 177 ? 31.790 132.229 34.072 1.00 36.67 177 GLU B O 1
ATOM 4229 N N . THR B 1 178 ? 29.689 133.033 34.092 1.00 34.45 178 THR B N 1
ATOM 4230 C CA . THR B 1 178 ? 29.649 133.231 35.537 1.00 33.97 178 THR B CA 1
ATOM 4231 C C . THR B 1 178 ? 29.047 132.026 36.307 1.00 33.44 178 THR B C 1
ATOM 4232 O O . THR B 1 178 ? 29.027 132.032 37.532 1.00 33.01 178 THR B O 1
ATOM 4236 N N . HIS B 1 179 ? 28.538 131.025 35.597 1.00 32.55 179 HIS B N 1
ATOM 4237 C CA . HIS B 1 179 ? 27.904 129.869 36.242 1.00 32.26 179 HIS B CA 1
ATOM 4238 C C . HIS B 1 179 ? 28.914 129.038 37.023 1.00 31.28 179 HIS B C 1
ATOM 4239 O O . HIS B 1 179 ? 28.686 128.657 38.169 1.00 31.02 179 HIS B O 1
ATOM 4246 N N . TRP B 1 180 ? 30.043 128.749 36.390 1.00 31.45 180 TRP B N 1
ATOM 4247 C CA . TRP B 1 180 ? 31.027 127.837 36.961 1.00 31.87 180 TRP B CA 1
ATOM 4248 C C . TRP B 1 180 ? 32.401 128.479 36.894 1.00 32.09 180 TRP B C 1
ATOM 4249 O O . TRP B 1 180 ? 33.276 128.000 36.193 1.00 32.54 180 TRP B O 1
ATOM 4260 N N . PRO B 1 181 ? 32.613 129.554 37.671 1.00 33.31 181 PRO B N 1
ATOM 4261 C CA . PRO B 1 181 ? 33.892 130.287 37.636 1.00 33.28 181 PRO B CA 1
ATOM 4262 C C . PRO B 1 181 ? 35.139 129.449 37.957 1.00 33.42 181 PRO B C 1
ATOM 4263 O O . PRO B 1 181 ? 36.243 129.784 37.534 1.00 34.02 181 PRO B O 1
ATOM 4267 N N . GLU B 1 182 ? 34.966 128.352 38.693 1.00 32.78 182 GLU B N 1
ATOM 4268 C CA . GLU B 1 182 ? 36.075 127.515 39.106 1.00 32.03 182 GLU B CA 1
ATOM 4269 C C . GLU B 1 182 ? 36.703 126.756 37.947 1.00 31.44 182 GLU B C 1
ATOM 4270 O O . GLU B 1 182 ? 37.907 126.439 37.965 1.00 29.66 182 GLU B O 1
ATOM 4276 N N . ILE B 1 183 ? 35.913 126.446 36.923 1.00 30.93 183 ILE B N 1
ATOM 4277 C CA . ILE B 1 183 ? 36.446 125.611 35.857 1.00 31.77 183 ILE B CA 1
ATOM 4278 C C . ILE B 1 183 ? 37.466 126.389 34.989 1.00 31.38 183 ILE B C 1
ATOM 4279 O O . ILE B 1 183 ? 37.219 127.534 34.597 1.00 32.86 183 ILE B O 1
ATOM 4284 N N . GLN B 1 184 ? 38.600 125.754 34.708 1.00 30.87 184 GLN B N 1
ATOM 4285 C CA . GLN B 1 184 ? 39.662 126.357 33.921 1.00 30.71 184 GLN B CA 1
ATOM 4286 C C . GLN B 1 184 ? 39.994 125.526 32.706 1.00 30.52 184 GLN B C 1
ATOM 4287 O O . GLN B 1 184 ? 39.877 124.303 32.746 1.00 29.81 184 GLN B O 1
ATOM 4293 N N . VAL B 1 185 ? 40.435 126.198 31.628 1.00 29.01 185 VAL B N 1
ATOM 4294 C CA . VAL B 1 185 ? 40.959 125.517 30.457 1.00 30.05 185 VAL B CA 1
ATOM 4295 C C . VAL B 1 185 ? 42.462 125.778 30.289 1.00 30.30 185 VAL B C 1
ATOM 4296 O O . VAL B 1 185 ? 42.936 126.897 30.514 1.00 31.04 185 VAL B O 1
ATOM 4300 N N . MET B 1 186 ? 43.203 124.739 29.916 1.00 30.67 186 MET B N 1
ATOM 4301 C CA . MET B 1 186 ? 44.568 124.917 29.427 1.00 31.05 186 MET B CA 1
ATOM 4302 C C . MET B 1 186 ? 44.718 124.252 28.057 1.00 31.24 186 MET B C 1
ATOM 4303 O O . MET B 1 186 ? 43.872 123.473 27.621 1.00 29.50 186 MET B O 1
ATOM 4308 N N . CYS B 1 187 ? 45.776 124.611 27.345 1.00 31.28 187 CYS B N 1
ATOM 4309 C CA . CYS B 1 187 ? 46.173 123.869 26.175 1.00 30.90 187 CYS B CA 1
ATOM 4310 C C . CYS B 1 187 ? 47.650 123.704 26.257 1.00 31.00 187 CYS B C 1
ATOM 4311 O O . CYS B 1 187 ? 48.378 124.700 26.353 1.00 30.64 187 CYS B O 1
ATOM 4314 N N . ALA B 1 188 ? 48.056 122.443 26.248 1.00 31.54 188 ALA B N 1
ATOM 4315 C CA . ALA B 1 188 ? 49.427 122.004 26.085 1.00 32.27 188 ALA B CA 1
ATOM 4316 C C . ALA B 1 188 ? 49.659 121.786 24.584 1.00 32.71 188 ALA B C 1
ATOM 4317 O O . ALA B 1 188 ? 49.176 120.810 23.988 1.00 33.09 188 ALA B O 1
ATOM 4319 N N . VAL B 1 189 ? 50.402 122.719 23.985 1.00 33.24 189 VAL B N 1
ATOM 4320 C CA . VAL B 1 189 ? 50.617 122.739 22.545 1.00 33.28 189 VAL B CA 1
ATOM 4321 C C . VAL B 1 189 ? 51.798 121.867 22.240 1.00 34.13 189 VAL B C 1
ATOM 4322 O O . VAL B 1 189 ? 52.866 122.014 22.865 1.00 34.01 189 VAL B O 1
ATOM 4326 N N . LEU B 1 190 ? 51.607 120.957 21.291 1.00 34.50 190 LEU B N 1
ATOM 4327 C CA . LEU B 1 190 ? 52.561 119.901 20.980 1.00 36.34 190 LEU B CA 1
ATOM 4328 C C . LEU B 1 190 ? 52.894 119.884 19.481 1.00 37.70 190 LEU B C 1
ATOM 4329 O O . LEU B 1 190 ? 52.095 120.304 18.652 1.00 37.48 190 LEU B O 1
ATOM 4334 N N . LYS B 1 191 ? 54.054 119.330 19.147 1.00 39.54 191 LYS B N 1
ATOM 4335 C CA . LYS B 1 191 ? 54.480 119.208 17.752 1.00 40.67 191 LYS B CA 1
ATOM 4336 C C . LYS B 1 191 ? 53.416 118.457 16.936 1.00 41.29 191 LYS B C 1
ATOM 4337 O O . LYS B 1 191 ? 52.934 117.424 17.364 1.00 41.54 191 LYS B O 1
ATOM 4343 N N . GLY B 1 192 ? 53.052 118.963 15.760 1.00 42.34 192 GLY B N 1
ATOM 4344 C CA . GLY B 1 192 ? 52.041 118.290 14.921 1.00 42.38 192 GLY B CA 1
ATOM 4345 C C . GLY B 1 192 ? 52.502 116.927 14.452 1.00 43.06 192 GLY B C 1
ATOM 4346 O O . GLY B 1 192 ? 53.708 116.639 14.431 1.00 43.80 192 GLY B O 1
ATOM 4347 N N . ALA B 1 193 ? 51.559 116.050 14.110 1.00 43.00 193 ALA B N 1
ATOM 4348 C CA . ALA B 1 193 ? 51.909 114.832 13.404 1.00 43.95 193 ALA B CA 1
ATOM 4349 C C . ALA B 1 193 ? 52.100 115.161 11.920 1.00 44.43 193 ALA B C 1
ATOM 4350 O O . ALA B 1 193 ? 51.864 116.294 11.480 1.00 43.54 193 ALA B O 1
ATOM 4352 N N . GLN B 1 194 ? 52.553 114.153 11.182 1.00 45.99 194 GLN B N 1
ATOM 4353 C CA . GLN B 1 194 ? 52.609 114.195 9.734 1.00 46.54 194 GLN B CA 1
ATOM 4354 C C . GLN B 1 194 ? 51.256 114.688 9.227 1.00 46.85 194 GLN B C 1
ATOM 4355 O O . GLN B 1 194 ? 50.190 114.231 9.693 1.00 46.99 194 GLN B O 1
ATOM 4361 N N . LYS B 1 195 ? 51.303 115.640 8.297 1.00 46.23 195 LYS B N 1
ATOM 4362 C CA . LYS B 1 195 ? 50.106 116.277 7.791 1.00 45.87 195 LYS B CA 1
ATOM 4363 C C . LYS B 1 195 ? 49.158 115.190 7.285 1.00 44.98 195 LYS B C 1
ATOM 4364 O O . LYS B 1 195 ? 49.577 114.234 6.626 1.00 44.59 195 LYS B O 1
ATOM 4370 N N . ASP B 1 196 ? 47.892 115.302 7.668 1.00 44.12 196 ASP B N 1
ATOM 4371 C CA . ASP B 1 196 ? 46.864 114.362 7.233 1.00 43.34 196 ASP B CA 1
ATOM 4372 C C . ASP B 1 196 ? 45.787 115.217 6.630 1.00 42.54 196 ASP B C 1
ATOM 4373 O O . ASP B 1 196 ? 45.927 116.454 6.570 1.00 43.01 196 ASP B O 1
ATOM 4378 N N . VAL B 1 197 ? 44.692 114.582 6.224 1.00 41.13 197 VAL B N 1
ATOM 4379 C CA . VAL B 1 197 ? 43.593 115.312 5.608 1.00 40.43 197 VAL B CA 1
ATOM 4380 C C . VAL B 1 197 ? 43.062 116.395 6.520 1.00 39.31 197 VAL B C 1
ATOM 4381 O O . VAL B 1 197 ? 43.200 116.331 7.755 1.00 40.30 197 VAL B O 1
ATOM 4385 N N . SER B 1 198 ? 42.452 117.395 5.899 1.00 38.27 198 SER B N 1
ATOM 4386 C CA . SER B 1 198 ? 41.797 118.477 6.618 1.00 37.11 198 SER B CA 1
ATOM 4387 C C . SER B 1 198 ? 40.621 117.896 7.390 1.00 36.07 198 SER B C 1
ATOM 4388 O O . SER B 1 198 ? 40.108 116.842 7.058 1.00 34.71 198 SER B O 1
ATOM 4391 N N . SER B 1 199 ? 40.201 118.597 8.417 1.00 34.87 199 SER B N 1
ATOM 4392 C CA . SER B 1 199 ? 39.030 118.202 9.166 1.00 34.84 199 SER B CA 1
ATOM 4393 C C . SER B 1 199 ? 37.797 118.141 8.294 1.00 33.59 199 SER B C 1
ATOM 4394 O O . SER B 1 199 ? 36.954 117.233 8.436 1.00 32.17 199 SER B O 1
ATOM 4397 N N . THR B 1 200 ? 37.678 119.115 7.394 1.00 32.65 200 THR B N 1
ATOM 4398 C CA . THR B 1 200 ? 36.515 119.207 6.528 1.00 31.93 200 THR B CA 1
ATOM 4399 C C . THR B 1 200 ? 36.385 117.963 5.690 1.00 30.94 200 THR B C 1
ATOM 4400 O O . THR B 1 200 ? 35.310 117.388 5.604 1.00 30.96 200 THR B O 1
ATOM 4404 N N . LYS B 1 201 ? 37.482 117.507 5.107 1.00 30.91 201 LYS B N 1
ATOM 4405 C CA . LYS B 1 201 ? 37.442 116.315 4.291 1.00 32.22 201 LYS B CA 1
ATOM 4406 C C . LYS B 1 201 ? 37.450 115.056 5.147 1.00 30.97 201 LYS B C 1
ATOM 4407 O O . LYS B 1 201 ? 36.741 114.107 4.832 1.00 31.35 201 LYS B O 1
ATOM 4413 N N . GLY B 1 202 ? 38.244 115.056 6.210 1.00 29.39 202 GLY B N 1
ATOM 4414 C CA . GLY B 1 202 ? 38.332 113.922 7.115 1.00 29.32 202 GLY B CA 1
ATOM 4415 C C . GLY B 1 202 ? 37.006 113.526 7.767 1.00 28.00 202 GLY B C 1
ATOM 4416 O O . GLY B 1 202 ? 36.685 112.322 7.835 1.00 28.51 202 GLY B O 1
ATOM 4417 N N . MET B 1 203 ? 36.214 114.509 8.191 1.00 27.44 203 MET B N 1
ATOM 4418 C CA . MET B 1 203 ? 34.976 114.201 8.877 1.00 27.34 203 MET B CA 1
ATOM 4419 C C . MET B 1 203 ? 33.970 113.557 7.968 1.00 27.87 203 MET B C 1
ATOM 4420 O O . MET B 1 203 ? 33.178 112.726 8.416 1.00 26.98 203 MET B O 1
ATOM 4425 N N . GLN B 1 204 ? 33.994 113.903 6.676 1.00 27.88 204 GLN B N 1
ATOM 4426 C CA . GLN B 1 204 ? 33.136 113.204 5.730 1.00 27.39 204 GLN B CA 1
ATOM 4427 C C . GLN B 1 204 ? 33.640 111.851 5.420 1.00 27.10 204 GLN B C 1
ATOM 4428 O O . GLN B 1 204 ? 32.860 110.960 5.190 1.00 28.26 204 GLN B O 1
ATOM 4434 N N . GLN B 1 205 ? 34.935 111.664 5.419 1.00 26.98 205 GLN B N 1
ATOM 4435 C CA . GLN B 1 205 ? 35.481 110.375 5.140 1.00 27.27 205 GLN B CA 1
ATOM 4436 C C . GLN B 1 205 ? 35.124 109.422 6.292 1.00 27.40 205 GLN B C 1
ATOM 4437 O O . GLN B 1 205 ? 34.776 108.269 6.068 1.00 27.78 205 GLN B O 1
ATOM 4443 N N . SER B 1 206 ? 35.178 109.930 7.515 1.00 26.97 206 SER B N 1
ATOM 4444 C CA . SER B 1 206 ? 34.739 109.159 8.695 1.00 27.11 206 SER B CA 1
ATOM 4445 C C . SER B 1 206 ? 33.275 108.761 8.617 1.00 27.35 206 SER B C 1
ATOM 4446 O O . SER B 1 206 ? 32.922 107.592 8.872 1.00 28.31 206 SER B O 1
ATOM 4449 N N . LEU B 1 207 ? 32.422 109.731 8.298 1.00 28.84 207 LEU B N 1
ATOM 4450 C CA . LEU B 1 207 ? 31.012 109.456 8.143 1.00 29.13 207 LEU B CA 1
ATOM 4451 C C . LEU B 1 207 ? 30.821 108.380 7.089 1.00 30.03 207 LEU B C 1
ATOM 4452 O O . LEU B 1 207 ? 30.009 107.490 7.247 1.00 29.90 207 LEU B O 1
ATOM 4457 N N . LYS B 1 208 ? 31.596 108.415 6.021 1.00 31.70 208 LYS B N 1
ATOM 4458 C CA . LYS B 1 208 ? 31.421 107.439 4.949 1.00 32.21 208 LYS B CA 1
ATOM 4459 C C . LYS B 1 208 ? 31.882 106.026 5.336 1.00 32.70 208 LYS B C 1
ATOM 4460 O O . LYS B 1 208 ? 31.281 105.030 4.902 1.00 33.70 208 LYS B O 1
ATOM 4466 N N . THR B 1 209 ? 32.944 105.922 6.133 1.00 31.73 209 THR B N 1
ATOM 4467 C CA . THR B 1 209 ? 33.713 104.674 6.266 1.00 31.06 209 THR B CA 1
ATOM 4468 C C . THR B 1 209 ? 33.915 104.144 7.685 1.00 31.00 209 THR B C 1
ATOM 4469 O O . THR B 1 209 ? 34.200 102.951 7.844 1.00 31.48 209 THR B O 1
ATOM 4473 N N . SER B 1 210 ? 33.800 104.978 8.707 1.00 28.62 210 SER B N 1
ATOM 4474 C CA . SER B 1 210 ? 34.038 104.490 10.088 1.00 28.75 210 SER B CA 1
ATOM 4475 C C . SER B 1 210 ? 32.831 103.748 10.583 1.00 28.46 210 SER B C 1
ATOM 4476 O O . SER B 1 210 ? 31.711 104.281 10.584 1.00 28.82 210 SER B O 1
ATOM 4479 N N . PRO B 1 211 ? 33.051 102.531 11.084 1.00 28.12 211 PRO B N 1
ATOM 4480 C CA . PRO B 1 211 ? 31.921 101.752 11.592 1.00 28.39 211 PRO B CA 1
ATOM 4481 C C . PRO B 1 211 ? 31.286 102.317 12.868 1.00 28.19 211 PRO B C 1
ATOM 4482 O O . PRO B 1 211 ? 30.221 101.896 13.235 1.00 28.50 211 PRO B O 1
ATOM 4486 N N . LEU B 1 212 ? 31.912 103.304 13.491 1.00 27.83 212 LEU B N 1
ATOM 4487 C CA . LEU B 1 212 ? 31.459 103.834 14.776 1.00 27.29 212 LEU B CA 1
ATOM 4488 C C . LEU B 1 212 ? 30.501 104.991 14.673 1.00 25.53 212 LEU B C 1
ATOM 4489 O O . LEU B 1 212 ? 29.888 105.343 15.638 1.00 24.41 212 LEU B O 1
ATOM 4494 N N . MET B 1 213 ? 30.380 105.603 13.499 1.00 24.19 213 MET B N 1
ATOM 4495 C CA . MET B 1 213 ? 29.582 106.810 13.364 1.00 23.80 213 MET B CA 1
ATOM 4496 C C . MET B 1 213 ? 28.067 106.585 13.545 1.00 22.81 213 MET B C 1
ATOM 4497 O O . MET B 1 213 ? 27.389 107.424 14.122 1.00 21.78 213 MET B O 1
ATOM 4502 N N . LYS B 1 214 ? 27.524 105.465 13.068 1.00 22.91 214 LYS B N 1
ATOM 4503 C CA . LYS B 1 214 ? 26.086 105.275 13.162 1.00 23.03 214 LYS B CA 1
ATOM 4504 C C . LYS B 1 214 ? 25.549 105.356 14.596 1.00 22.16 214 LYS B C 1
ATOM 4505 O O . LYS B 1 214 ? 24.607 106.100 14.884 1.00 21.49 214 LYS B O 1
ATOM 4511 N N . LYS B 1 215 ? 26.158 104.597 15.500 1.00 22.77 215 LYS B N 1
ATOM 4512 C CA . LYS B 1 215 ? 25.799 104.565 16.884 1.00 21.43 215 LYS B CA 1
ATOM 4513 C C . LYS B 1 215 ? 26.112 105.878 17.573 1.00 21.41 215 LYS B C 1
ATOM 4514 O O . LYS B 1 215 ? 25.375 106.347 18.424 1.00 20.08 215 LYS B O 1
ATOM 4520 N N . ARG B 1 216 ? 27.250 106.476 17.220 1.00 21.09 216 ARG B N 1
ATOM 4521 C CA . ARG B 1 216 ? 27.598 107.760 17.771 1.00 21.08 216 ARG B CA 1
ATOM 4522 C C . ARG B 1 216 ? 26.495 108.780 17.566 1.00 21.03 216 ARG B C 1
ATOM 4523 O O . ARG B 1 216 ? 26.098 109.476 18.462 1.00 20.33 216 ARG B O 1
ATOM 4531 N N . ILE B 1 217 ? 25.988 108.861 16.343 1.00 21.76 217 ILE B N 1
ATOM 4532 C CA . ILE B 1 217 ? 24.986 109.864 15.975 1.00 22.51 217 ILE B CA 1
ATOM 4533 C C . ILE B 1 217 ? 23.640 109.536 16.567 1.00 23.32 217 ILE B C 1
ATOM 4534 O O . ILE B 1 217 ? 22.922 110.387 17.103 1.00 22.81 217 ILE B O 1
ATOM 4539 N N . SER B 1 218 ? 23.273 108.269 16.522 1.00 24.27 218 SER B N 1
ATOM 4540 C CA . SER B 1 218 ? 21.924 107.943 16.914 1.00 24.44 218 SER B CA 1
ATOM 4541 C C . SER B 1 218 ? 21.772 107.843 18.444 1.00 25.39 218 SER B C 1
ATOM 4542 O O . SER B 1 218 ? 20.746 108.257 18.989 1.00 25.70 218 SER B O 1
ATOM 4545 N N . GLU B 1 219 ? 22.775 107.292 19.135 1.00 23.48 219 GLU B N 1
ATOM 4546 C CA . GLU B 1 219 ? 22.661 107.013 20.579 1.00 23.45 219 GLU B CA 1
ATOM 4547 C C . GLU B 1 219 ? 23.626 107.843 21.429 1.00 22.82 219 GLU B C 1
ATOM 4548 O O . GLU B 1 219 ? 23.216 108.496 22.386 1.00 22.42 219 GLU B O 1
ATOM 4554 N N . THR B 1 220 ? 24.902 107.832 21.085 1.00 21.95 220 THR B N 1
ATOM 4555 C CA . THR B 1 220 ? 25.921 108.287 22.013 1.00 23.04 220 THR B CA 1
ATOM 4556 C C . THR B 1 220 ? 25.868 109.809 22.237 1.00 22.32 220 THR B C 1
ATOM 4557 O O . THR B 1 220 ? 25.913 110.303 23.361 1.00 21.91 220 THR B O 1
ATOM 4561 N N . VAL B 1 221 ? 25.791 110.581 21.170 1.00 22.78 221 VAL B N 1
ATOM 4562 C CA . VAL B 1 221 ? 25.801 112.023 21.395 1.00 22.67 221 VAL B CA 1
ATOM 4563 C C . VAL B 1 221 ? 24.566 112.519 22.152 1.00 22.74 221 VAL B C 1
ATOM 4564 O O . VAL B 1 221 ? 24.702 113.240 23.103 1.00 20.45 221 VAL B O 1
ATOM 4568 N N . PRO B 1 222 ? 23.348 112.081 21.770 1.00 23.57 222 PRO B N 1
ATOM 4569 C CA . PRO B 1 222 ? 22.188 112.401 22.579 1.00 24.36 222 PRO B CA 1
ATOM 4570 C C . PRO B 1 222 ? 22.329 112.071 24.070 1.00 24.55 222 PRO B C 1
ATOM 4571 O O . PRO B 1 222 ? 22.008 112.932 24.903 1.00 24.84 222 PRO B O 1
ATOM 4575 N N . GLU B 1 223 ? 22.870 110.879 24.392 1.00 25.27 223 GLU B N 1
ATOM 4576 C CA . GLU B 1 223 ? 23.149 110.459 25.767 1.00 25.64 223 GLU B CA 1
ATOM 4577 C C . GLU B 1 223 ? 24.070 111.435 26.469 1.00 24.39 223 GLU B C 1
ATOM 4578 O O . GLU B 1 223 ? 23.835 111.826 27.623 1.00 25.94 223 GLU B O 1
ATOM 4584 N N . ARG B 1 224 ? 25.165 111.750 25.796 1.00 22.54 224 ARG B N 1
ATOM 4585 C CA . ARG B 1 224 ? 26.221 112.565 26.409 1.00 23.38 224 ARG B CA 1
ATOM 4586 C C . ARG B 1 224 ? 25.864 114.024 26.523 1.00 22.85 224 ARG B C 1
ATOM 4587 O O . ARG B 1 224 ? 26.306 114.692 27.467 1.00 24.42 224 ARG B O 1
ATOM 4595 N N . MET B 1 225 ? 25.010 114.514 25.632 1.00 23.08 225 MET B N 1
ATOM 4596 C CA . MET B 1 225 ? 24.496 115.883 25.762 1.00 23.87 225 MET B CA 1
ATOM 4597 C C . MET B 1 225 ? 23.675 116.023 27.014 1.00 24.22 225 MET B C 1
ATOM 4598 O O . MET B 1 225 ? 23.772 117.019 27.736 1.00 23.01 225 MET B O 1
ATOM 4603 N N . LYS B 1 226 ? 22.835 115.035 27.271 1.00 24.50 226 LYS B N 1
ATOM 4604 C CA . LYS B 1 226 ? 22.036 114.987 28.492 1.00 25.22 226 LYS B CA 1
ATOM 4605 C C . LYS B 1 226 ? 22.892 114.975 29.771 1.00 23.76 226 LYS B C 1
ATOM 4606 O O . LYS B 1 226 ? 22.635 115.709 30.712 1.00 24.53 226 LYS B O 1
ATOM 4612 N N . ILE B 1 227 ? 23.891 114.089 29.809 1.00 22.99 227 ILE B N 1
ATOM 4613 C CA . ILE B 1 227 ? 24.729 113.870 30.964 1.00 23.86 227 ILE B CA 1
ATOM 4614 C C . ILE B 1 227 ? 25.546 115.142 31.211 1.00 23.80 227 ILE B C 1
ATOM 4615 O O . ILE B 1 227 ? 25.629 115.644 32.332 1.00 22.86 227 ILE B O 1
ATOM 4620 N N . ALA B 1 228 ? 26.074 115.702 30.138 1.00 24.48 228 ALA B N 1
ATOM 4621 C CA . ALA B 1 228 ? 26.911 116.910 30.249 1.00 24.85 228 ALA B CA 1
ATOM 4622 C C . ALA B 1 228 ? 26.105 118.091 30.771 1.00 24.71 228 ALA B C 1
ATOM 4623 O O . ALA B 1 228 ? 26.565 118.830 31.661 1.00 24.55 228 ALA B O 1
ATOM 4625 N N . SER B 1 229 ? 24.931 118.287 30.196 1.00 24.95 229 SER B N 1
ATOM 4626 C CA . SER B 1 229 ? 24.013 119.333 30.602 1.00 26.50 229 SER B CA 1
ATOM 4627 C C . SER B 1 229 ? 23.735 119.270 32.107 1.00 27.12 229 SER B C 1
ATOM 4628 O O . SER B 1 229 ? 23.800 120.268 32.842 1.00 27.03 229 SER B O 1
ATOM 4631 N N . ARG B 1 230 ? 23.425 118.069 32.570 1.00 27.79 230 ARG B N 1
ATOM 4632 C CA . ARG B 1 230 ? 23.153 117.843 33.965 1.00 27.85 230 ARG B CA 1
ATOM 4633 C C . ARG B 1 230 ? 24.385 118.163 34.823 1.00 27.12 230 ARG B C 1
ATOM 4634 O O . ARG B 1 230 ? 24.268 118.870 35.837 1.00 27.03 230 ARG B O 1
ATOM 4642 N N . ALA B 1 231 ? 25.557 117.703 34.393 1.00 25.75 231 ALA B N 1
ATOM 4643 C CA . ALA B 1 231 ? 26.790 117.915 35.133 1.00 26.51 231 ALA B CA 1
ATOM 4644 C C . ALA B 1 231 ? 27.143 119.396 35.232 1.00 26.42 231 ALA B C 1
ATOM 4645 O O . ALA B 1 231 ? 27.535 119.891 36.283 1.00 25.46 231 ALA B O 1
ATOM 4647 N N . ILE B 1 232 ? 27.037 120.082 34.109 1.00 26.95 232 ILE B N 1
ATOM 4648 C CA . ILE B 1 232 ? 27.373 121.523 34.067 1.00 27.66 232 ILE B CA 1
ATOM 4649 C C . ILE B 1 232 ? 26.416 122.266 34.978 1.00 27.99 232 ILE B C 1
ATOM 4650 O O . ILE B 1 232 ? 26.853 123.066 35.805 1.00 29.32 232 ILE B O 1
ATOM 4655 N N . LYS B 1 233 ? 25.116 121.999 34.870 1.00 29.42 233 LYS B N 1
ATOM 4656 C CA . LYS B 1 233 ? 24.189 122.674 35.759 1.00 31.17 233 LYS B CA 1
ATOM 4657 C C . LYS B 1 233 ? 24.478 122.417 37.251 1.00 31.46 233 LYS B C 1
ATOM 4658 O O . LYS B 1 233 ? 24.398 123.352 38.050 1.00 31.09 233 LYS B O 1
ATOM 4664 N N . ALA B 1 234 ? 24.906 121.188 37.582 1.00 30.74 234 ALA B N 1
ATOM 4665 C CA . ALA B 1 234 ? 25.217 120.742 38.946 1.00 30.27 234 ALA B CA 1
ATOM 4666 C C . ALA B 1 234 ? 26.625 121.125 39.381 1.00 29.46 234 ALA B C 1
ATOM 4667 O O . ALA B 1 234 ? 26.982 120.959 40.561 1.00 28.79 234 ALA B O 1
ATOM 4669 N N . ARG B 1 235 ? 27.438 121.578 38.424 1.00 29.45 235 ARG B N 1
ATOM 4670 C CA . ARG B 1 235 ? 28.849 121.819 38.625 1.00 29.84 235 ARG B CA 1
ATOM 4671 C C . ARG B 1 235 ? 29.569 120.569 39.137 1.00 28.33 235 ARG B C 1
ATOM 4672 O O . ARG B 1 235 ? 30.334 120.616 40.074 1.00 27.91 235 ARG B O 1
ATOM 4680 N N . ASP B 1 236 ? 29.305 119.455 38.469 1.00 27.56 236 ASP B N 1
ATOM 4681 C CA . ASP B 1 236 ? 29.851 118.131 38.800 1.00 27.22 236 ASP B CA 1
ATOM 4682 C C . ASP B 1 236 ? 31.014 117.916 37.861 1.00 26.09 236 ASP B C 1
ATOM 4683 O O . ASP B 1 236 ? 30.859 117.471 36.721 1.00 25.63 236 ASP B O 1
ATOM 4688 N N . PHE B 1 237 ? 32.197 118.284 38.358 1.00 25.89 237 PHE B N 1
ATOM 4689 C CA . PHE B 1 237 ? 33.379 118.239 37.553 1.00 24.15 237 PHE B CA 1
ATOM 4690 C C . PHE B 1 237 ? 33.717 116.871 37.118 1.00 24.22 237 PHE B C 1
ATOM 4691 O O . PHE B 1 237 ? 34.009 116.676 35.955 1.00 23.31 237 PHE B O 1
ATOM 4699 N N . ALA B 1 238 ? 33.681 115.905 38.041 1.00 24.24 238 ALA B N 1
ATOM 4700 C CA . ALA B 1 238 ? 34.081 114.549 37.703 1.00 23.61 238 ALA B CA 1
ATOM 4701 C C . ALA B 1 238 ? 33.278 113.994 36.520 1.00 23.38 238 ALA B C 1
ATOM 4702 O O . ALA B 1 238 ? 33.842 113.386 35.628 1.00 23.86 238 ALA B O 1
ATOM 4704 N N . THR B 1 239 ? 31.957 114.225 36.499 1.00 22.81 239 THR B N 1
ATOM 4705 C CA . THR B 1 239 ? 31.140 113.683 35.428 1.00 22.53 239 THR B CA 1
ATOM 4706 C C . THR B 1 239 ? 31.449 114.421 34.127 1.00 22.73 239 THR B C 1
ATOM 4707 O O . THR B 1 239 ? 31.660 113.794 33.087 1.00 20.71 239 THR B O 1
ATOM 4711 N N . PHE B 1 240 ? 31.524 115.744 34.232 1.00 22.68 240 PHE B N 1
ATOM 4712 C CA . PHE B 1 240 ? 31.923 116.565 33.057 1.00 23.36 240 PHE B CA 1
ATOM 4713 C C . PHE B 1 240 ? 33.260 116.081 32.468 1.00 22.68 240 PHE B C 1
ATOM 4714 O O . PHE B 1 240 ? 33.407 115.861 31.249 1.00 23.60 240 PHE B O 1
ATOM 4722 N N . ALA B 1 241 ? 34.256 115.932 33.327 1.00 22.76 241 ALA B N 1
ATOM 4723 C CA . ALA B 1 241 ? 35.579 115.422 32.940 1.00 23.30 241 ALA B CA 1
ATOM 4724 C C . ALA B 1 241 ? 35.536 114.074 32.250 1.00 24.30 241 ALA B C 1
ATOM 4725 O O . ALA B 1 241 ? 36.150 113.864 31.218 1.00 23.29 241 ALA B O 1
ATOM 4727 N N . GLU B 1 242 ? 34.790 113.142 32.820 1.00 24.76 242 GLU B N 1
ATOM 4728 C CA . GLU B 1 242 ? 34.662 111.832 32.226 1.00 25.30 242 GLU B CA 1
ATOM 4729 C C . GLU B 1 242 ? 34.052 111.866 30.826 1.00 24.51 242 GLU B C 1
ATOM 4730 O O . GLU B 1 242 ? 34.573 111.155 29.949 1.00 24.89 242 GLU B O 1
ATOM 4736 N N . ILE B 1 243 ? 33.007 112.681 30.624 1.00 24.95 243 ILE B N 1
ATOM 4737 C CA . ILE B 1 243 ? 32.405 112.828 29.304 1.00 25.19 243 ILE B CA 1
ATOM 4738 C C . ILE B 1 243 ? 33.447 113.369 28.325 1.00 25.19 243 ILE B C 1
ATOM 4739 O O . ILE B 1 243 ? 33.630 112.843 27.221 1.00 24.43 243 ILE B O 1
ATOM 4744 N N . ALA B 1 244 ? 34.176 114.410 28.746 1.00 23.50 244 ALA B N 1
ATOM 4745 C CA . ALA B 1 244 ? 35.143 115.055 27.858 1.00 23.68 244 ALA B CA 1
ATOM 4746 C C . ALA B 1 244 ? 36.184 114.049 27.390 1.00 22.24 244 ALA B C 1
ATOM 4747 O O . ALA B 1 244 ? 36.537 113.971 26.195 1.00 22.39 244 ALA B O 1
ATOM 4749 N N . MET B 1 245 ? 36.647 113.181 28.288 1.00 22.31 245 MET B N 1
ATOM 4750 C CA . MET B 1 245 ? 37.660 112.200 27.889 1.00 22.85 245 MET B CA 1
ATOM 4751 C C . MET B 1 245 ? 37.084 111.095 27.015 1.00 22.98 245 MET B C 1
ATOM 4752 O O . MET B 1 245 ? 37.740 110.650 26.077 1.00 23.45 245 MET B O 1
ATOM 4757 N N . LEU B 1 246 ? 35.854 110.691 27.294 1.00 22.63 246 LEU B N 1
ATOM 4758 C CA . LEU B 1 246 ? 35.193 109.681 26.480 1.00 23.18 246 LEU B CA 1
ATOM 4759 C C . LEU B 1 246 ? 35.056 110.177 25.040 1.00 23.05 246 LEU B C 1
ATOM 4760 O O . LEU B 1 246 ? 35.252 109.423 24.100 1.00 22.26 246 LEU B O 1
ATOM 4765 N N . GLU B 1 247 ? 34.616 111.412 24.919 1.00 22.52 247 GLU B N 1
ATOM 4766 C CA . GLU B 1 247 ? 34.438 112.059 23.617 1.00 23.23 247 GLU B CA 1
ATOM 4767 C C . GLU B 1 247 ? 35.748 112.159 22.838 1.00 23.85 247 GLU B C 1
ATOM 4768 O O . GLU B 1 247 ? 35.832 111.819 21.634 1.00 23.46 247 GLU B O 1
ATOM 4774 N N . SER B 1 248 ? 36.795 112.594 23.528 1.00 24.11 248 SER B N 1
ATOM 4775 C CA . SER B 1 248 ? 38.124 112.657 22.939 1.00 25.42 248 SER B CA 1
ATOM 4776 C C . SER B 1 248 ? 38.606 111.320 22.400 1.00 24.89 248 SER B C 1
ATOM 4777 O O . SER B 1 248 ? 39.056 111.211 21.260 1.00 24.42 248 SER B O 1
ATOM 4780 N N . ASP B 1 249 ? 38.574 110.312 23.252 1.00 24.46 249 ASP B N 1
ATOM 4781 C CA . ASP B 1 249 ? 38.950 108.972 22.889 1.00 25.34 249 ASP B CA 1
ATOM 4782 C C . ASP B 1 249 ? 38.129 108.492 21.659 1.00 25.55 249 ASP B C 1
ATOM 4783 O O . ASP B 1 249 ? 38.677 107.890 20.729 1.00 23.95 249 ASP B O 1
ATOM 4788 N N . ASP B 1 250 ? 36.823 108.748 21.676 1.00 24.95 250 ASP B N 1
ATOM 4789 C CA . ASP B 1 250 ? 35.960 108.282 20.589 1.00 25.57 250 ASP B CA 1
ATOM 4790 C C . ASP B 1 250 ? 36.333 108.955 19.264 1.00 24.84 250 ASP B C 1
ATOM 4791 O O . ASP B 1 250 ? 36.360 108.279 18.253 1.00 26.13 250 ASP B O 1
ATOM 4796 N N . LEU B 1 251 ? 36.678 110.239 19.281 1.00 25.05 251 LEU B N 1
ATOM 4797 C CA . LEU B 1 251 ? 37.060 110.930 18.023 1.00 25.71 251 LEU B CA 1
ATOM 4798 C C . LEU B 1 251 ? 38.344 110.348 17.469 1.00 25.57 251 LEU B C 1
ATOM 4799 O O . LEU B 1 251 ? 38.499 110.128 16.246 1.00 26.06 251 LEU B O 1
ATOM 4804 N N . GLN B 1 252 ? 39.257 110.023 18.359 1.00 26.10 252 GLN B N 1
ATOM 4805 C CA . GLN B 1 252 ? 40.499 109.383 17.916 1.00 26.67 252 GLN B CA 1
ATOM 4806 C C . GLN B 1 252 ? 40.235 108.001 17.324 1.00 26.77 252 GLN B C 1
ATOM 4807 O O . GLN B 1 252 ? 40.768 107.669 16.269 1.00 27.30 252 GLN B O 1
ATOM 4813 N N . GLU B 1 253 ? 39.350 107.232 17.952 1.00 25.84 253 GLU B N 1
ATOM 4814 C CA . GLU B 1 253 ? 38.991 105.941 17.457 1.00 27.76 253 GLU B CA 1
ATOM 4815 C C . GLU B 1 253 ? 38.271 106.017 16.091 1.00 27.32 253 GLU B C 1
ATOM 4816 O O . GLU B 1 253 ? 38.507 105.202 15.214 1.00 26.82 253 GLU B O 1
ATOM 4822 N N . ILE B 1 254 ? 37.362 106.961 15.960 1.00 26.80 254 ILE B N 1
ATOM 4823 C CA . ILE B 1 254 ? 36.688 107.196 14.681 1.00 26.94 254 ILE B CA 1
ATOM 4824 C C . ILE B 1 254 ? 37.718 107.489 13.593 1.00 26.59 254 ILE B C 1
ATOM 4825 O O . ILE B 1 254 ? 37.666 106.932 12.512 1.00 26.84 254 ILE B O 1
ATOM 4830 N N . CYS B 1 255 ? 38.668 108.356 13.895 1.00 27.05 255 CYS B N 1
ATOM 4831 C CA . CYS B 1 255 ? 39.752 108.637 12.946 1.00 27.69 255 CYS B CA 1
ATOM 4832 C C . CYS B 1 255 ? 40.576 107.401 12.635 1.00 29.06 255 CYS B C 1
ATOM 4833 O O . CYS B 1 255 ? 40.927 107.151 11.440 1.00 28.88 255 CYS B O 1
ATOM 4836 N N . ALA B 1 256 ? 40.869 106.593 13.668 1.00 27.90 256 ALA B N 1
ATOM 4837 C CA . ALA B 1 256 ? 41.631 105.348 13.471 1.00 28.37 256 ALA B CA 1
ATOM 4838 C C . ALA B 1 256 ? 40.946 104.307 12.602 1.00 28.43 256 ALA B C 1
ATOM 4839 O O . ALA B 1 256 ? 41.623 103.430 12.028 1.00 29.58 256 ALA B O 1
ATOM 4841 N N . THR B 1 257 ? 39.610 104.340 12.577 1.00 27.63 257 THR B N 1
ATOM 4842 C CA . THR B 1 257 ? 38.796 103.348 11.868 1.00 28.15 257 THR B CA 1
ATOM 4843 C C . THR B 1 257 ? 38.191 103.912 10.575 1.00 27.58 257 THR B C 1
ATOM 4844 O O . THR B 1 257 ? 37.394 103.264 9.902 1.00 28.67 257 THR B O 1
ATOM 4848 N N . THR B 1 258 ? 38.611 105.114 10.224 1.00 28.21 258 THR B N 1
ATOM 4849 C CA . THR B 1 258 ? 38.281 105.720 8.929 1.00 29.57 258 THR B CA 1
ATOM 4850 C C . THR B 1 258 ? 39.144 105.061 7.860 1.00 30.34 258 THR B C 1
ATOM 4851 O O . THR B 1 258 ? 40.221 104.563 8.172 1.00 29.60 258 THR B O 1
ATOM 4855 N N . GLU B 1 259 ? 38.655 105.015 6.621 1.00 32.39 259 GLU B N 1
ATOM 4856 C CA . GLU B 1 259 ? 39.441 104.461 5.524 1.00 34.63 259 GLU B CA 1
ATOM 4857 C C . GLU B 1 259 ? 39.515 105.504 4.423 1.00 35.35 259 GLU B C 1
ATOM 4858 O O . GLU B 1 259 ? 38.489 105.906 3.900 1.00 35.93 259 GLU B O 1
ATOM 4864 N N . PRO B 1 260 ? 40.715 106.031 4.140 1.00 36.00 260 PRO B N 1
ATOM 4865 C CA . PRO B 1 260 ? 42.016 105.772 4.758 1.00 35.95 260 PRO B CA 1
ATOM 4866 C C . PRO B 1 260 ? 42.105 106.252 6.214 1.00 35.75 260 PRO B C 1
ATOM 4867 O O . PRO B 1 260 ? 41.476 107.256 6.588 1.00 34.38 260 PRO B O 1
ATOM 4871 N N . LYS B 1 261 ? 42.890 105.532 7.012 1.00 35.83 261 LYS B N 1
ATOM 4872 C CA . LYS B 1 261 ? 43.101 105.884 8.420 1.00 35.88 261 LYS B CA 1
ATOM 4873 C C . LYS B 1 261 ? 43.489 107.353 8.542 1.00 35.18 261 LYS B C 1
ATOM 4874 O O . LYS B 1 261 ? 44.283 107.859 7.751 1.00 35.28 261 LYS B O 1
ATOM 4880 N N . ILE B 1 262 ? 42.918 108.044 9.512 1.00 34.45 262 ILE B N 1
ATOM 4881 C CA . ILE B 1 262 ? 43.274 109.418 9.810 1.00 34.56 262 ILE B CA 1
ATOM 4882 C C . ILE B 1 262 ? 43.984 109.433 11.162 1.00 35.17 262 ILE B C 1
ATOM 4883 O O . ILE B 1 262 ? 43.444 108.900 12.127 1.00 34.06 262 ILE B O 1
ATOM 4888 N N . THR B 1 263 ? 45.175 110.031 11.216 1.00 35.80 263 THR B N 1
ATOM 4889 C CA . THR B 1 263 ? 45.923 110.230 12.468 1.00 36.62 263 THR B CA 1
ATOM 4890 C C . THR B 1 263 ? 46.231 111.722 12.652 1.00 36.77 263 THR B C 1
ATOM 4891 O O . THR B 1 263 ? 46.826 112.359 11.762 1.00 36.49 263 THR B O 1
ATOM 4895 N N . TYR B 1 264 ? 45.821 112.270 13.797 1.00 35.85 264 TYR B N 1
ATOM 4896 C CA . TYR B 1 264 ? 46.243 113.598 14.240 1.00 37.06 264 TYR B CA 1
ATOM 4897 C C . TYR B 1 264 ? 47.108 113.541 15.498 1.00 36.84 264 TYR B C 1
ATOM 4898 O O . TYR B 1 264 ? 47.833 114.471 15.765 1.00 36.12 264 TYR B O 1
ATOM 4907 N N . ALA B 1 265 ? 46.966 112.475 16.279 1.00 37.31 265 ALA B N 1
ATOM 4908 C CA . ALA B 1 265 ? 47.673 112.347 17.555 1.00 37.85 265 ALA B CA 1
ATOM 4909 C C . ALA B 1 265 ? 49.111 111.896 17.336 1.00 37.87 265 ALA B C 1
ATOM 4910 O O . ALA B 1 265 ? 49.394 111.037 16.492 1.00 38.16 265 ALA B O 1
ATOM 4912 N N . THR B 1 266 ? 50.016 112.458 18.128 1.00 37.91 266 THR B N 1
ATOM 4913 C CA . THR B 1 266 ? 51.413 112.007 18.151 1.00 37.89 266 THR B CA 1
ATOM 4914 C C . THR B 1 266 ? 51.695 111.145 19.395 1.00 38.19 266 THR B C 1
ATOM 4915 O O . THR B 1 266 ? 50.846 110.995 20.271 1.00 36.58 266 THR B O 1
ATOM 4919 N N . GLU B 1 267 ? 52.890 110.564 19.450 1.00 37.66 267 GLU B N 1
ATOM 4920 C CA . GLU B 1 267 ? 53.308 109.840 20.645 1.00 38.56 267 GLU B CA 1
ATOM 4921 C C . GLU B 1 267 ? 53.216 110.734 21.875 1.00 37.88 267 GLU B C 1
ATOM 4922 O O . GLU B 1 267 ? 52.904 110.244 22.964 1.00 38.07 267 GLU B O 1
ATOM 4928 N N . ASP B 1 268 ? 53.476 112.027 21.716 1.00 37.45 268 ASP B N 1
ATOM 4929 C CA . ASP B 1 268 ? 53.357 112.946 22.848 1.00 36.89 268 ASP B CA 1
ATOM 4930 C C . ASP B 1 268 ? 51.909 113.091 23.284 1.00 35.74 268 ASP B C 1
ATOM 4931 O O . ASP B 1 268 ? 51.635 113.133 24.481 1.00 34.45 268 ASP B O 1
ATOM 4936 N N . SER B 1 269 ? 50.999 113.246 22.320 1.00 33.86 269 SER B N 1
ATOM 4937 C CA . SER B 1 269 ? 49.569 113.229 22.584 1.00 33.04 269 SER B CA 1
ATOM 4938 C C . SER B 1 269 ? 49.239 112.027 23.409 1.00 31.14 269 SER B C 1
ATOM 4939 O O . SER B 1 269 ? 48.588 112.147 24.417 1.00 31.44 269 SER B O 1
ATOM 4942 N N . TYR B 1 270 ? 49.687 110.864 23.002 1.00 31.02 270 TYR B N 1
ATOM 4943 C CA . TYR B 1 270 ? 49.315 109.675 23.720 1.00 30.85 270 TYR B CA 1
ATOM 4944 C C . TYR B 1 270 ? 49.941 109.625 25.089 1.00 30.06 270 TYR B C 1
ATOM 4945 O O . TYR B 1 270 ? 49.339 109.075 26.013 1.00 27.98 270 TYR B O 1
ATOM 4954 N N . ALA B 1 271 ? 51.172 110.139 25.212 1.00 29.45 271 ALA B N 1
ATOM 4955 C CA . ALA B 1 271 ? 51.823 110.246 26.528 1.00 29.76 271 ALA B CA 1
ATOM 4956 C C . ALA B 1 271 ? 51.005 111.140 27.451 1.00 29.06 271 ALA B C 1
ATOM 4957 O O . ALA B 1 271 ? 50.805 110.824 28.642 1.00 30.01 271 ALA B O 1
ATOM 4959 N N . MET B 1 272 ? 50.489 112.235 26.917 1.00 28.00 272 MET B N 1
ATOM 4960 C CA . MET B 1 272 ? 49.662 113.145 27.723 1.00 27.73 272 MET B CA 1
ATOM 4961 C C . MET B 1 272 ? 48.376 112.459 28.215 1.00 26.86 272 MET B C 1
ATOM 4962 O O . MET B 1 272 ? 47.963 112.626 29.365 1.00 25.95 272 MET B O 1
ATOM 4967 N N . ILE B 1 273 ? 47.768 111.649 27.366 1.00 26.22 273 ILE B N 1
ATOM 4968 C CA . ILE B 1 273 ? 46.593 110.897 27.802 1.00 25.99 273 ILE B CA 1
ATOM 4969 C C . ILE B 1 273 ? 46.983 109.953 28.956 1.00 26.55 273 ILE B C 1
ATOM 4970 O O . ILE B 1 273 ? 46.310 109.912 29.991 1.00 26.54 273 ILE B O 1
ATOM 4975 N N . ARG B 1 274 ? 48.096 109.242 28.793 1.00 26.52 274 ARG B N 1
ATOM 4976 C CA . ARG B 1 274 ? 48.573 108.336 29.808 1.00 27.78 274 ARG B CA 1
ATOM 4977 C C . ARG B 1 274 ? 48.828 109.106 31.106 1.00 27.17 274 ARG B C 1
ATOM 4978 O O . ARG B 1 274 ? 48.493 108.614 32.199 1.00 27.28 274 ARG B O 1
ATOM 4986 N N . LEU B 1 275 ? 49.403 110.294 30.987 1.00 27.29 275 LEU B N 1
ATOM 4987 C CA . LEU B 1 275 ? 49.792 111.085 32.156 1.00 26.78 275 LEU B CA 1
ATOM 4988 C C . LEU B 1 275 ? 48.586 111.583 32.954 1.00 26.39 275 LEU B C 1
ATOM 4989 O O . LEU B 1 275 ? 48.518 111.430 34.176 1.00 25.59 275 LEU B O 1
ATOM 4994 N N . VAL B 1 276 ? 47.603 112.132 32.256 1.00 24.87 276 VAL B N 1
ATOM 4995 C CA . VAL B 1 276 ? 46.373 112.573 32.907 1.00 24.50 276 VAL B CA 1
ATOM 4996 C C . VAL B 1 276 ? 45.675 111.397 33.653 1.00 23.78 276 VAL B C 1
ATOM 4997 O O . VAL B 1 276 ? 45.268 111.556 34.793 1.00 23.09 276 VAL B O 1
ATOM 5001 N N . LYS B 1 277 ? 45.538 110.256 32.986 1.00 24.28 277 LYS B N 1
ATOM 5002 C CA . LYS B 1 277 ? 44.915 109.066 33.578 1.00 26.02 277 LYS B CA 1
ATOM 5003 C C . LYS B 1 277 ? 45.693 108.606 34.793 1.00 25.57 277 LYS B C 1
ATOM 5004 O O . LYS B 1 277 ? 45.114 108.319 35.831 1.00 26.28 277 LYS B O 1
ATOM 5010 N N . ALA B 1 278 ? 47.015 108.518 34.648 1.00 25.50 278 ALA B N 1
ATOM 5011 C CA . ALA B 1 278 ? 47.910 108.163 35.763 1.00 24.96 278 ALA B CA 1
ATOM 5012 C C . ALA B 1 278 ? 47.814 109.141 36.938 1.00 24.52 278 ALA B C 1
ATOM 5013 O O . ALA B 1 278 ? 47.796 108.734 38.107 1.00 25.18 278 ALA B O 1
ATOM 5015 N N . TYR B 1 279 ? 47.693 110.425 36.656 1.00 23.31 279 TYR B N 1
ATOM 5016 C CA . TYR B 1 279 ? 47.477 111.431 37.698 1.00 23.16 279 TYR B CA 1
ATOM 5017 C C . TYR B 1 279 ? 46.169 111.263 38.447 1.00 23.51 279 TYR B C 1
ATOM 5018 O O . TYR B 1 279 ? 46.130 111.245 39.707 1.00 22.70 279 TYR B O 1
ATOM 5027 N N . ASN B 1 280 ? 45.090 111.134 37.678 1.00 22.91 280 ASN B N 1
ATOM 5028 C CA . ASN B 1 280 ? 43.765 110.903 38.270 1.00 22.89 280 ASN B CA 1
ATOM 5029 C C . ASN B 1 280 ? 43.800 109.638 39.130 1.00 22.49 280 ASN B C 1
ATOM 5030 O O . ASN B 1 280 ? 43.325 109.667 40.256 1.00 24.01 280 ASN B O 1
ATOM 5035 N N . ALA B 1 281 ? 44.388 108.559 38.627 1.00 23.19 281 ALA B N 1
ATOM 5036 C CA . ALA B 1 281 ? 44.480 107.287 39.349 1.00 24.16 281 ALA B CA 1
ATOM 5037 C C . ALA B 1 281 ? 45.170 107.516 40.686 1.00 25.51 281 ALA B C 1
ATOM 5038 O O . ALA B 1 281 ? 44.703 107.067 41.755 1.00 25.97 281 ALA B O 1
ATOM 5040 N N . LYS B 1 282 ? 46.312 108.191 40.627 1.00 25.72 282 LYS B N 1
ATOM 5041 C CA . LYS B 1 282 ? 47.060 108.505 41.854 1.00 27.58 282 LYS B CA 1
ATOM 5042 C C . LYS B 1 282 ? 46.337 109.393 42.835 1.00 26.40 282 LYS B C 1
ATOM 5043 O O . LYS B 1 282 ? 46.487 109.206 44.040 1.00 26.93 282 LYS B O 1
ATOM 5049 N N . LYS B 1 283 ? 45.633 110.410 42.344 1.00 26.45 283 LYS B N 1
ATOM 5050 C CA . LYS B 1 283 ? 44.842 111.314 43.194 1.00 26.83 283 LYS B CA 1
ATOM 5051 C C . LYS B 1 283 ? 43.627 110.636 43.811 1.00 26.90 283 LYS B C 1
ATOM 5052 O O . LYS B 1 283 ? 43.111 111.106 44.829 1.00 28.47 283 LYS B O 1
ATOM 5058 N N . GLY B 1 284 ? 43.134 109.584 43.172 1.00 26.74 284 GLY B N 1
ATOM 5059 C CA . GLY B 1 284 ? 41.926 108.866 43.639 1.00 26.21 284 GLY B CA 1
ATOM 5060 C C . GLY B 1 284 ? 40.627 109.468 43.193 1.00 26.05 284 GLY B C 1
ATOM 5061 O O . GLY B 1 284 ? 39.569 109.114 43.690 1.00 25.72 284 GLY B O 1
ATOM 5062 N N . ARG B 1 285 ? 40.699 110.382 42.215 1.00 26.01 285 ARG B N 1
ATOM 5063 C CA . ARG B 1 285 ? 39.527 111.076 41.702 1.00 25.91 285 ARG B CA 1
ATOM 5064 C C . ARG B 1 285 ? 39.888 111.719 40.342 1.00 25.27 285 ARG B C 1
ATOM 5065 O O . ARG B 1 285 ? 41.073 111.839 39.986 1.00 23.87 285 ARG B O 1
ATOM 5073 N N . THR B 1 286 ? 38.855 112.127 39.622 1.00 25.37 286 THR B N 1
ATOM 5074 C CA . THR B 1 286 ? 39.041 112.705 38.283 1.00 24.68 286 THR B CA 1
ATOM 5075 C C . THR B 1 286 ? 39.236 114.187 38.510 1.00 24.66 286 THR B C 1
ATOM 5076 O O . THR B 1 286 ? 38.268 114.919 38.652 1.00 24.98 286 THR B O 1
ATOM 5080 N N . ALA B 1 287 ? 40.496 114.594 38.623 1.00 25.36 287 ALA B N 1
ATOM 5081 C CA . ALA B 1 287 ? 40.857 115.995 38.919 1.00 24.35 287 ALA B CA 1
ATOM 5082 C C . ALA B 1 287 ? 41.181 116.771 37.637 1.00 23.95 287 ALA B C 1
ATOM 5083 O O . ALA B 1 287 ? 41.081 117.979 37.609 1.00 23.88 287 ALA B O 1
ATOM 5085 N N . LEU B 1 288 ? 41.523 116.047 36.576 1.00 23.91 288 LEU B N 1
ATOM 5086 C CA . LEU B 1 288 ? 42.068 116.636 35.341 1.00 23.93 288 LEU B CA 1
ATOM 5087 C C . LEU B 1 288 ? 41.439 115.905 34.137 1.00 23.68 288 LEU B C 1
ATOM 5088 O O . LEU B 1 288 ? 41.237 114.708 34.175 1.00 23.80 288 LEU B O 1
ATOM 5093 N N . ALA B 1 289 ? 41.072 116.626 33.098 1.00 23.49 289 ALA B N 1
ATOM 5094 C CA . ALA B 1 289 ? 40.478 116.003 31.927 1.00 24.31 289 ALA B CA 1
ATOM 5095 C C . ALA B 1 289 ? 41.312 116.437 30.735 1.00 25.09 289 ALA B C 1
ATOM 5096 O O . ALA B 1 289 ? 41.770 117.550 30.709 1.00 25.04 289 ALA B O 1
ATOM 5098 N N . TYR B 1 290 ? 41.488 115.561 29.761 1.00 25.88 290 TYR B N 1
ATOM 5099 C CA . TYR B 1 290 ? 42.051 115.989 28.478 1.00 26.29 290 TYR B CA 1
ATOM 5100 C C . TYR B 1 290 ? 40.989 116.051 27.414 1.00 27.07 290 TYR B C 1
ATOM 5101 O O . TYR B 1 290 ? 39.979 115.373 27.508 1.00 26.34 290 TYR B O 1
ATOM 5110 N N . THR B 1 291 ? 41.251 116.809 26.367 1.00 27.43 291 THR B N 1
ATOM 5111 C CA . THR B 1 291 ? 40.530 116.615 25.118 1.00 28.40 291 THR B CA 1
ATOM 5112 C C . THR B 1 291 ? 41.384 116.990 23.916 1.00 28.08 291 THR B C 1
ATOM 5113 O O . THR B 1 291 ? 42.146 117.961 23.984 1.00 27.36 291 THR B O 1
ATOM 5117 N N . PHE B 1 292 ? 41.290 116.201 22.846 1.00 29.27 292 PHE B N 1
ATOM 5118 C CA . PHE B 1 292 ? 41.983 116.507 21.595 1.00 30.32 292 PHE B CA 1
ATOM 5119 C C . PHE B 1 292 ? 40.963 116.799 20.536 1.00 32.47 292 PHE B C 1
ATOM 5120 O O . PHE B 1 292 ? 39.898 116.143 20.499 1.00 31.03 292 PHE B O 1
ATOM 5128 N N . ASP B 1 293 ? 41.298 117.756 19.673 1.00 33.11 293 ASP B N 1
ATOM 5129 C CA . ASP B 1 293 ? 40.347 118.275 18.693 1.00 35.55 293 ASP B CA 1
ATOM 5130 C C . ASP B 1 293 ? 40.909 118.286 17.281 1.00 36.30 293 ASP B C 1
ATOM 5131 O O . ASP B 1 293 ? 41.058 119.346 16.676 1.00 39.11 293 ASP B O 1
ATOM 5136 N N . ALA B 1 294 ? 41.211 117.125 16.733 1.00 36.03 294 ALA B N 1
ATOM 5137 C CA . ALA B 1 294 ? 41.665 117.030 15.316 1.00 35.83 294 ALA B CA 1
ATOM 5138 C C . ALA B 1 294 ? 43.069 117.603 15.142 1.00 35.78 294 ALA B C 1
ATOM 5139 O O . ALA B 1 294 ? 43.388 118.289 14.172 1.00 36.88 294 ALA B O 1
ATOM 5141 N N . GLY B 1 295 ? 43.914 117.322 16.116 1.00 35.69 295 GLY B N 1
ATOM 5142 C CA . GLY B 1 295 ? 45.263 117.885 16.152 1.00 34.82 295 GLY B CA 1
ATOM 5143 C C . GLY B 1 295 ? 45.988 117.210 17.302 1.00 34.65 295 GLY B C 1
ATOM 5144 O O . GLY B 1 295 ? 45.385 116.416 18.030 1.00 32.46 295 GLY B O 1
ATOM 5145 N N . ALA B 1 296 ? 47.287 117.482 17.438 1.00 33.69 296 ALA B N 1
ATOM 5146 C CA . ALA B 1 296 ? 48.100 116.796 18.456 1.00 33.63 296 ALA B CA 1
ATOM 5147 C C . ALA B 1 296 ? 48.028 117.522 19.798 1.00 32.94 296 ALA B C 1
ATOM 5148 O O . ALA B 1 296 ? 48.381 116.936 20.810 1.00 34.03 296 ALA B O 1
ATOM 5150 N N . ASN B 1 297 ? 47.550 118.764 19.803 1.00 32.18 297 ASN B N 1
ATOM 5151 C CA . ASN B 1 297 ? 47.505 119.603 21.011 1.00 31.76 297 ASN B CA 1
ATOM 5152 C C . ASN B 1 297 ? 46.549 119.058 22.063 1.00 31.98 297 ASN B C 1
ATOM 5153 O O . ASN B 1 297 ? 45.397 118.743 21.750 1.00 30.51 297 ASN B O 1
ATOM 5158 N N . CYS B 1 298 ? 47.015 119.011 23.312 1.00 30.97 298 CYS B N 1
ATOM 5159 C CA . CYS B 1 298 ? 46.193 118.518 24.390 1.00 30.18 298 CYS B CA 1
ATOM 5160 C C . CYS B 1 298 ? 45.457 119.638 25.125 1.00 29.32 298 CYS B C 1
ATOM 5161 O O . CYS B 1 298 ? 46.060 120.403 25.872 1.00 29.83 298 CYS B O 1
ATOM 5164 N N . PHE B 1 299 ? 44.138 119.734 24.951 1.00 27.85 299 PHE B N 1
ATOM 5165 C CA . PHE B 1 299 ? 43.370 120.640 25.787 1.00 27.57 299 PHE B CA 1
ATOM 5166 C C . PHE B 1 299 ? 43.114 119.955 27.154 1.00 27.59 299 PHE B C 1
ATOM 5167 O O . PHE B 1 299 ? 42.966 118.722 27.230 1.00 28.90 299 PHE B O 1
ATOM 5175 N N . LEU B 1 300 ? 43.051 120.752 28.203 1.00 26.82 300 LEU B N 1
ATOM 5176 C CA . LEU B 1 300 ? 42.895 120.234 29.575 1.00 27.16 300 LEU B CA 1
ATOM 5177 C C . LEU B 1 300 ? 41.847 121.071 30.277 1.00 26.87 300 LEU B C 1
ATOM 5178 O O . LEU B 1 300 ? 41.817 122.271 30.095 1.00 27.64 300 LEU B O 1
ATOM 5183 N N . PHE B 1 301 ? 40.989 120.414 31.077 1.00 25.80 301 PHE B N 1
ATOM 5184 C CA . PHE B 1 301 ? 40.036 121.063 31.972 1.00 25.50 301 PHE B CA 1
ATOM 5185 C C . PHE B 1 301 ? 40.383 120.648 33.406 1.00 24.90 301 PHE B C 1
ATOM 5186 O O . PHE B 1 301 ? 40.794 119.522 33.662 1.00 24.60 301 PHE B O 1
ATOM 5194 N N . VAL B 1 302 ? 40.237 121.602 34.302 1.00 25.19 302 VAL B N 1
ATOM 5195 C CA . VAL B 1 302 ? 40.618 121.442 35.698 1.00 25.18 302 VAL B CA 1
ATOM 5196 C C . VAL B 1 302 ? 39.929 122.545 36.512 1.00 25.72 302 VAL B C 1
ATOM 5197 O O . VAL B 1 302 ? 39.657 123.656 35.994 1.00 26.79 302 VAL B O 1
ATOM 5201 N N . LEU B 1 303 ? 39.631 122.274 37.785 1.00 25.64 303 LEU B N 1
ATOM 5202 C CA . LEU B 1 303 ? 39.127 123.343 38.640 1.00 27.49 303 LEU B CA 1
ATOM 5203 C C . LEU B 1 303 ? 40.329 124.183 39.138 1.00 28.21 303 LEU B C 1
ATOM 5204 O O . LEU B 1 303 ? 41.439 123.681 39.292 1.00 28.60 303 LEU B O 1
ATOM 5209 N N . LYS B 1 304 ? 40.060 125.446 39.373 1.00 29.72 304 LYS B N 1
ATOM 5210 C CA . LYS B 1 304 ? 41.089 126.428 39.770 1.00 30.91 304 LYS B CA 1
ATOM 5211 C C . LYS B 1 304 ? 41.906 125.981 40.978 1.00 31.32 304 LYS B C 1
ATOM 5212 O O . LYS B 1 304 ? 43.126 126.094 40.972 1.00 30.61 304 LYS B O 1
ATOM 5218 N N . GLU B 1 305 ? 41.242 125.464 42.007 1.00 31.62 305 GLU B N 1
ATOM 5219 C CA . GLU B 1 305 ? 41.969 124.988 43.185 1.00 32.15 305 GLU B CA 1
ATOM 5220 C C . GLU B 1 305 ? 42.959 123.886 42.841 1.00 30.79 305 GLU B C 1
ATOM 5221 O O . GLU B 1 305 ? 44.004 123.769 43.484 1.00 31.31 305 GLU B O 1
ATOM 5227 N N . ASP B 1 306 ? 42.660 123.088 41.804 1.00 29.32 306 ASP B N 1
ATOM 5228 C CA . ASP B 1 306 ? 43.489 121.960 41.418 1.00 29.39 306 ASP B CA 1
ATOM 5229 C C . ASP B 1 306 ? 44.557 122.307 40.367 1.00 28.33 306 ASP B C 1
ATOM 5230 O O . ASP B 1 306 ? 45.475 121.543 40.086 1.00 28.78 306 ASP B O 1
ATOM 5235 N N . LEU B 1 307 ? 44.448 123.473 39.774 1.00 28.32 307 LEU B N 1
ATOM 5236 C CA . LEU B 1 307 ? 45.301 123.757 38.627 1.00 27.63 307 LEU B CA 1
ATOM 5237 C C . LEU B 1 307 ? 46.811 123.824 38.930 1.00 26.50 307 LEU B C 1
ATOM 5238 O O . LEU B 1 307 ? 47.627 123.274 38.221 1.00 26.17 307 LEU B O 1
ATOM 5243 N N . PRO B 1 308 ? 47.188 124.521 39.999 1.00 27.24 308 PRO B N 1
ATOM 5244 C CA . PRO B 1 308 ? 48.601 124.612 40.325 1.00 26.52 308 PRO B CA 1
ATOM 5245 C C . PRO B 1 308 ? 49.277 123.287 40.467 1.00 26.24 308 PRO B C 1
ATOM 5246 O O . PRO B 1 308 ? 50.333 123.036 39.844 1.00 25.03 308 PRO B O 1
ATOM 5250 N N . GLU B 1 309 ? 48.659 122.365 41.211 1.00 26.23 309 GLU B N 1
ATOM 5251 C CA . GLU B 1 309 ? 49.248 121.021 41.265 1.00 27.36 309 GLU B CA 1
ATOM 5252 C C . GLU B 1 309 ? 49.278 120.275 39.922 1.00 26.50 309 GLU B C 1
ATOM 5253 O O . GLU B 1 309 ? 50.220 119.564 39.620 1.00 26.32 309 GLU B O 1
ATOM 5259 N N . ALA B 1 310 ? 48.193 120.339 39.169 1.00 26.78 310 ALA B N 1
ATOM 5260 C CA . ALA B 1 310 ? 48.173 119.732 37.837 1.00 26.75 310 ALA B CA 1
ATOM 5261 C C . ALA B 1 310 ? 49.337 120.246 36.954 1.00 26.17 310 ALA B C 1
ATOM 5262 O O . ALA B 1 310 ? 50.074 119.475 36.311 1.00 27.83 310 ALA B O 1
ATOM 5264 N N . VAL B 1 311 ? 49.521 121.548 36.929 1.00 27.30 311 VAL B N 1
ATOM 5265 C CA . VAL B 1 311 ? 50.600 122.143 36.119 1.00 27.47 311 VAL B CA 1
ATOM 5266 C C . VAL B 1 311 ? 51.999 121.696 36.611 1.00 26.85 311 VAL B C 1
ATOM 5267 O O . VAL B 1 311 ? 52.834 121.311 35.810 1.00 25.97 311 VAL B O 1
ATOM 5271 N N . ALA B 1 312 ? 52.237 121.699 37.928 1.00 28.17 312 ALA B N 1
ATOM 5272 C CA . ALA B 1 312 ? 53.513 121.191 38.476 1.00 26.72 312 ALA B CA 1
ATOM 5273 C C . ALA B 1 312 ? 53.756 119.755 38.094 1.00 27.29 312 ALA B C 1
ATOM 5274 O O . ALA B 1 312 ? 54.872 119.379 37.690 1.00 27.44 312 ALA B O 1
ATOM 5276 N N . MET B 1 313 ? 52.712 118.923 38.197 1.00 26.69 313 MET B N 1
ATOM 5277 C CA . MET B 1 313 ? 52.782 117.538 37.751 1.00 25.81 313 MET B CA 1
ATOM 5278 C C . MET B 1 313 ? 53.184 117.444 36.265 1.00 25.46 313 MET B C 1
ATOM 5279 O O . MET B 1 313 ? 54.059 116.630 35.870 1.00 25.98 313 MET B O 1
ATOM 5284 N N . LEU B 1 314 ? 52.544 118.240 35.416 1.00 26.12 314 LEU B N 1
ATOM 5285 C CA . LEU B 1 314 ? 52.857 118.216 33.968 1.00 26.93 314 LEU B CA 1
ATOM 5286 C C . LEU B 1 314 ? 54.330 118.598 33.708 1.00 27.57 314 LEU B C 1
ATOM 5287 O O . LEU B 1 314 ? 55.043 117.979 32.915 1.00 27.78 314 LEU B O 1
ATOM 5292 N N . MET B 1 315 ? 54.772 119.593 34.449 1.00 29.46 315 MET B N 1
ATOM 5293 C CA . MET B 1 315 ? 56.157 120.131 34.328 1.00 29.77 315 MET B CA 1
ATOM 5294 C C . MET B 1 315 ? 57.227 119.140 34.765 1.00 31.01 315 MET B C 1
ATOM 5295 O O . MET B 1 315 ? 58.389 119.233 34.326 1.00 30.84 315 MET B O 1
ATOM 5300 N N . GLU B 1 316 ? 56.858 118.156 35.590 1.00 30.84 316 GLU B N 1
ATOM 5301 C CA . GLU B 1 316 ? 57.792 117.071 35.933 1.00 31.05 316 GLU B CA 1
ATOM 5302 C C . GLU B 1 316 ? 58.019 116.089 34.802 1.00 31.24 316 GLU B C 1
ATOM 5303 O O . GLU B 1 316 ? 59.017 115.387 34.790 1.00 32.43 316 GLU B O 1
ATOM 5309 N N . HIS B 1 317 ? 57.053 116.002 33.882 1.00 30.54 317 HIS B N 1
ATOM 5310 C CA . HIS B 1 317 ? 57.107 115.091 32.738 1.00 30.47 317 HIS B CA 1
ATOM 5311 C C . HIS B 1 317 ? 57.401 115.779 31.409 1.00 30.52 317 HIS B C 1
ATOM 5312 O O . HIS B 1 317 ? 57.992 115.171 30.524 1.00 32.64 317 HIS B O 1
ATOM 5319 N N . PHE B 1 318 ? 56.942 117.011 31.274 1.00 30.92 318 PHE B N 1
ATOM 5320 C CA . PHE B 1 318 ? 57.106 117.818 30.048 1.00 31.66 318 PHE B CA 1
ATOM 5321 C C . PHE B 1 318 ? 57.645 119.158 30.514 1.00 30.96 318 PHE B C 1
ATOM 5322 O O . PHE B 1 318 ? 56.941 120.156 30.509 1.00 29.47 318 PHE B O 1
ATOM 5330 N N . PRO B 1 319 ? 58.897 119.168 31.020 1.00 31.57 319 PRO B N 1
ATOM 5331 C CA . PRO B 1 319 ? 59.343 120.391 31.638 1.00 31.88 319 PRO B CA 1
ATOM 5332 C C . PRO B 1 319 ? 59.463 121.512 30.633 1.00 32.82 319 PRO B C 1
ATOM 5333 O O . PRO B 1 319 ? 60.095 121.340 29.626 1.00 32.21 319 PRO B O 1
ATOM 5337 N N . THR B 1 320 ? 58.845 122.636 30.937 1.00 33.96 320 THR B N 1
ATOM 5338 C CA . THR B 1 320 ? 58.606 123.671 29.958 1.00 35.73 320 THR B CA 1
ATOM 5339 C C . THR B 1 320 ? 58.915 125.024 30.586 1.00 36.74 320 THR B C 1
ATOM 5340 O O . THR B 1 320 ? 58.347 125.385 31.620 1.00 38.00 320 THR B O 1
ATOM 5344 N N . PRO B 1 321 ? 59.826 125.802 29.957 1.00 38.00 321 PRO B N 1
ATOM 5345 C CA . PRO B 1 321 ? 60.160 127.119 30.463 1.00 37.98 321 PRO B CA 1
ATOM 5346 C C . PRO B 1 321 ? 58.956 128.000 30.662 1.00 38.28 321 PRO B C 1
ATOM 5347 O O . PRO B 1 321 ? 58.072 127.986 29.815 1.00 37.96 321 PRO B O 1
ATOM 5351 N N . PHE B 1 322 ? 58.945 128.796 31.733 1.00 38.79 322 PHE B N 1
ATOM 5352 C CA . PHE B 1 322 ? 57.827 129.677 32.013 1.00 39.94 322 PHE B CA 1
ATOM 5353 C C . PHE B 1 322 ? 57.638 130.746 30.936 1.00 40.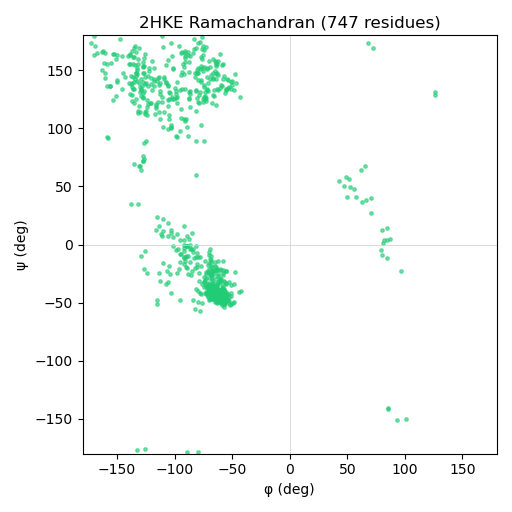55 322 PHE B C 1
ATOM 5354 O O . PHE B 1 322 ? 56.556 131.292 30.806 1.00 40.46 322 PHE B O 1
ATOM 5362 N N . GLU B 1 323 ? 58.679 131.050 30.167 1.00 40.94 323 GLU B N 1
ATOM 5363 C CA . GLU B 1 323 ? 58.538 132.004 29.048 1.00 41.36 323 GLU B CA 1
ATOM 5364 C C . GLU B 1 323 ? 57.523 131.477 28.032 1.00 41.07 323 GLU B C 1
ATOM 5365 O O . GLU B 1 323 ? 56.921 132.268 27.301 1.00 40.97 323 GLU B O 1
ATOM 5371 N N . LYS B 1 324 ? 57.389 130.142 27.973 1.00 40.21 324 LYS B N 1
ATOM 5372 C CA . LYS B 1 324 ? 56.450 129.466 27.070 1.00 39.77 324 LYS B CA 1
ATOM 5373 C C . LYS B 1 324 ? 55.077 129.272 27.705 1.00 38.85 324 LYS B C 1
ATOM 5374 O O . LYS B 1 324 ? 54.234 128.583 27.120 1.00 37.89 324 LYS B O 1
ATOM 5380 N N . PHE B 1 325 ? 54.848 129.853 28.889 1.00 37.98 325 PHE B N 1
ATOM 5381 C CA . PHE B 1 325 ? 53.529 129.830 29.535 1.00 37.89 325 PHE B CA 1
ATOM 5382 C C . PHE B 1 325 ? 52.829 131.087 29.132 1.00 37.86 325 PHE B C 1
ATOM 5383 O O . PHE B 1 325 ? 53.425 132.183 29.188 1.00 36.74 325 PHE B O 1
ATOM 5391 N N . PHE B 1 326 ? 51.570 130.948 28.731 1.00 37.26 326 PHE B N 1
ATOM 5392 C CA . PHE B 1 326 ? 50.715 132.109 28.479 1.00 37.73 326 PHE B CA 1
ATOM 5393 C C . PHE B 1 326 ? 49.419 131.986 29.278 1.00 37.88 326 PHE B C 1
ATOM 5394 O O . PHE B 1 326 ? 48.409 131.459 28.792 1.00 37.19 326 PHE B O 1
ATOM 5402 N N . PHE B 1 327 ? 49.459 132.470 30.514 1.00 38.18 327 PHE B N 1
ATOM 5403 C CA . PHE B 1 327 ? 48.311 132.433 31.394 1.00 39.09 327 PHE B CA 1
ATOM 5404 C C . PHE B 1 327 ? 47.511 133.720 31.369 1.00 40.42 327 PHE B C 1
ATOM 5405 O O . PHE B 1 327 ? 48.068 134.813 31.515 1.00 40.13 327 PHE B O 1
ATOM 5413 N N . GLY B 1 328 ? 46.190 133.590 31.256 1.00 41.45 328 GLY B N 1
ATOM 5414 C CA . GLY B 1 328 ? 45.305 134.727 31.407 1.00 42.29 328 GLY B CA 1
ATOM 5415 C C . GLY B 1 328 ? 45.183 135.247 32.827 1.00 43.57 328 GLY B C 1
ATOM 5416 O O . GLY B 1 328 ? 44.833 136.409 33.033 1.00 43.82 328 GLY B O 1
ATOM 5417 N N . ASP B 1 329 ? 45.468 134.380 33.799 1.00 43.90 329 ASP B N 1
ATOM 5418 C CA . ASP B 1 329 ? 45.305 134.645 35.231 1.00 43.72 329 ASP B CA 1
ATOM 5419 C C . ASP B 1 329 ? 46.720 134.676 35.810 1.00 44.15 329 ASP B C 1
ATOM 5420 O O . ASP B 1 329 ? 47.389 133.642 35.893 1.00 43.46 329 ASP B O 1
ATOM 5425 N N . ARG B 1 330 ? 47.185 135.870 36.159 1.00 43.97 330 ARG B N 1
ATOM 5426 C CA . ARG B 1 330 ? 48.537 136.061 36.671 1.00 44.06 330 ARG B CA 1
ATOM 5427 C C . ARG B 1 330 ? 48.693 135.446 38.058 1.00 43.84 330 ARG B C 1
ATOM 5428 O O . ARG B 1 330 ? 49.731 134.861 38.355 1.00 43.83 330 ARG B O 1
ATOM 5436 N N . GLU B 1 331 ? 47.678 135.593 38.884 1.00 43.92 331 GLU B N 1
ATOM 5437 C CA . GLU B 1 331 ? 47.713 135.098 40.261 1.00 44.26 331 GLU B CA 1
ATOM 5438 C C . GLU B 1 331 ? 47.866 133.575 40.271 1.00 43.57 331 GLU B C 1
ATOM 5439 O O . GLU B 1 331 ? 48.484 132.991 41.170 1.00 43.05 331 GLU B O 1
ATOM 5445 N N . LEU B 1 332 ? 47.289 132.937 39.259 1.00 42.41 332 LEU B N 1
ATOM 5446 C CA . LEU B 1 332 ? 47.301 131.498 39.164 1.00 41.34 332 LEU B CA 1
ATOM 5447 C C . LEU B 1 332 ? 48.662 131.036 38.699 1.00 40.59 332 LEU B C 1
ATOM 5448 O O . LEU B 1 332 ? 49.126 129.988 39.115 1.00 40.20 332 LEU B O 1
ATOM 5453 N N . LEU B 1 333 ? 49.331 131.814 37.851 1.00 39.75 333 LEU B N 1
ATOM 5454 C CA . LEU B 1 333 ? 50.693 131.447 37.443 1.00 39.76 333 LEU B CA 1
ATOM 5455 C C . LEU B 1 333 ? 51.655 131.499 38.643 1.00 39.38 333 LEU B C 1
ATOM 5456 O O . LEU B 1 333 ? 52.577 130.675 38.774 1.00 38.87 333 LEU B O 1
ATOM 5461 N N . GLU B 1 334 ? 51.420 132.478 39.506 1.00 39.79 334 GLU B N 1
ATOM 5462 C CA . GLU B 1 334 ? 52.242 132.679 40.686 1.00 39.85 334 GLU B CA 1
ATOM 5463 C C . GLU B 1 334 ? 52.015 131.519 41.656 1.00 39.52 334 GLU B C 1
ATOM 5464 O O . GLU B 1 334 ? 52.940 131.040 42.280 1.00 39.58 334 GLU B O 1
ATOM 5470 N N . LYS B 1 335 ? 50.784 131.042 41.736 1.00 39.09 335 LYS B N 1
ATOM 5471 C CA . LYS B 1 335 ? 50.501 129.825 42.519 1.00 38.61 335 LYS B CA 1
ATOM 5472 C C . LYS B 1 335 ? 51.172 128.589 41.946 1.00 37.46 335 LYS B C 1
ATOM 5473 O O . LYS B 1 335 ? 51.644 127.723 42.690 1.00 36.69 335 LYS B O 1
ATOM 5479 N N . VAL B 1 336 ? 51.234 128.468 40.633 1.00 35.89 336 VAL B N 1
ATOM 5480 C CA . VAL B 1 336 ? 52.011 127.364 40.074 1.00 35.62 336 VAL B CA 1
ATOM 5481 C C . VAL B 1 336 ? 53.452 127.392 40.602 1.00 35.39 336 VAL B C 1
ATOM 5482 O O . VAL B 1 336 ? 54.009 126.369 40.949 1.00 33.75 336 VAL B O 1
ATOM 5486 N N . LYS B 1 337 ? 54.044 128.576 40.695 1.00 35.68 337 LYS B N 1
ATOM 5487 C CA . LYS B 1 337 ? 55.468 128.668 41.053 1.00 36.27 337 LYS B CA 1
ATOM 5488 C C . LYS B 1 337 ? 55.788 128.290 42.508 1.00 35.73 337 LYS B C 1
ATOM 5489 O O . LYS B 1 337 ? 56.932 127.966 42.811 1.00 36.17 337 LYS B O 1
ATOM 5495 N N . VAL B 1 338 ? 54.798 128.344 43.386 1.00 35.16 338 VAL B N 1
ATOM 5496 C CA . VAL B 1 338 ? 55.023 128.036 44.815 1.00 35.61 338 VAL B CA 1
ATOM 5497 C C . VAL B 1 338 ? 54.628 126.608 45.202 1.00 35.61 338 VAL B C 1
ATOM 5498 O O . VAL B 1 338 ? 54.833 126.199 46.341 1.00 34.50 338 VAL B O 1
ATOM 5502 N N . VAL B 1 339 ? 54.058 125.851 44.265 1.00 35.01 339 VAL B N 1
ATOM 5503 C CA . VAL B 1 339 ? 53.686 124.473 44.557 1.00 34.18 339 VAL B CA 1
ATOM 5504 C C . VAL B 1 339 ? 54.865 123.624 44.893 1.00 34.04 339 VAL B C 1
ATOM 5505 O O . VAL B 1 339 ? 55.902 123.621 44.191 1.00 33.82 339 VAL B O 1
ATOM 5509 N N . SER B 1 340 ? 54.704 122.870 45.983 1.00 33.87 340 SER B N 1
ATOM 5510 C CA . SER B 1 340 ? 55.614 121.810 46.283 1.00 34.01 340 SER B CA 1
ATOM 5511 C C . SER B 1 340 ? 54.897 120.514 45.906 1.00 33.81 340 SER B C 1
ATOM 5512 O O . SER B 1 340 ? 54.016 120.048 46.628 1.00 34.06 340 SER B O 1
ATOM 5515 N N . LEU B 1 341 ? 55.275 119.959 44.762 1.00 32.59 341 LEU B N 1
ATOM 5516 C CA . LEU B 1 341 ? 54.576 118.820 44.219 1.00 32.13 341 LEU B CA 1
ATOM 5517 C C . LEU B 1 341 ? 54.901 117.580 45.047 1.00 30.92 341 LEU B C 1
ATOM 5518 O O . LEU B 1 341 ? 56.073 117.227 45.191 1.00 29.37 341 LEU B O 1
ATOM 5523 N N . PRO B 1 342 ? 53.867 116.912 45.585 1.00 31.19 342 PRO B N 1
ATOM 5524 C CA . PRO B 1 342 ? 54.146 115.635 46.226 1.00 31.99 342 PRO B CA 1
ATOM 5525 C C . PRO B 1 342 ? 54.872 114.644 45.336 1.00 32.58 342 PRO B C 1
ATOM 5526 O O . PRO B 1 342 ? 54.574 114.518 44.143 1.00 33.03 342 PRO B O 1
ATOM 5530 N N . ASP B 1 343 ? 55.790 113.894 45.935 1.00 33.20 343 ASP B N 1
ATOM 5531 C CA . ASP B 1 343 ? 56.633 112.962 45.226 1.00 34.61 343 ASP B CA 1
ATOM 5532 C C . ASP B 1 343 ? 55.862 111.904 44.469 1.00 34.31 343 ASP B C 1
ATOM 5533 O O . ASP B 1 343 ? 56.381 111.345 43.516 1.00 34.31 343 ASP B O 1
ATOM 5538 N N . GLU B 1 344 ? 54.655 111.602 44.943 1.00 34.51 344 GLU B N 1
ATOM 5539 C CA . GLU B 1 344 ? 53.779 110.582 44.332 1.00 35.39 344 GLU B CA 1
ATOM 5540 C C . GLU B 1 344 ? 53.372 110.976 42.901 1.00 34.94 344 GLU B C 1
ATOM 5541 O O . GLU B 1 344 ? 53.010 110.109 42.105 1.00 33.15 344 GLU B O 1
ATOM 5547 N N . TYR B 1 345 ? 53.438 112.264 42.577 1.00 34.12 345 TYR B N 1
ATOM 5548 C CA . TYR B 1 345 ? 53.049 112.715 41.241 1.00 34.58 345 TYR B CA 1
ATOM 5549 C C . TYR B 1 345 ? 54.224 112.905 40.306 1.00 35.20 345 TYR B C 1
ATOM 5550 O O . TYR B 1 345 ? 54.063 113.444 39.205 1.00 34.83 345 TYR B O 1
ATOM 5559 N N . LYS B 1 346 ? 55.405 112.477 40.740 1.00 36.09 346 LYS B N 1
ATOM 5560 C CA . LYS B 1 346 ? 56.576 112.459 39.892 1.00 37.06 346 LYS B CA 1
ATOM 5561 C C . LYS B 1 346 ? 56.668 111.057 39.289 1.00 38.05 346 LYS B C 1
ATOM 5562 O O . LYS B 1 346 ? 56.268 110.056 39.901 1.00 39.90 346 LYS B O 1
ATOM 5568 N N . LYS B 1 347 ? 57.154 111.004 38.066 1.00 38.35 347 LYS B N 1
ATOM 5569 C CA . LYS B 1 347 ? 57.306 109.801 37.312 1.00 38.23 347 LYS B CA 1
ATOM 5570 C C . LYS B 1 347 ? 56.029 108.963 37.325 1.00 38.10 347 LYS B C 1
ATOM 5571 O O . LYS B 1 347 ? 56.028 107.834 37.750 1.00 37.71 347 LYS B O 1
ATOM 5577 N N . LEU B 1 348 ? 54.940 109.556 36.851 1.00 37.70 348 LEU B N 1
ATOM 5578 C CA . LEU B 1 348 ? 53.648 108.895 36.710 1.00 38.66 348 LEU B CA 1
ATOM 5579 C C . LEU B 1 348 ? 53.611 108.015 35.466 1.00 39.09 348 LEU B C 1
ATOM 5580 O O . LEU B 1 348 ? 52.884 107.022 35.455 1.00 39.51 348 LEU B O 1
ATOM 5585 N N . ILE B 1 349 ? 54.342 108.433 34.435 1.00 40.07 349 ILE B N 1
ATOM 5586 C CA . ILE B 1 349 ? 54.526 107.629 33.218 1.00 41.71 349 ILE B CA 1
ATOM 5587 C C . ILE B 1 349 ? 55.996 107.555 32.832 1.00 43.02 349 ILE B C 1
ATOM 5588 O O . ILE B 1 349 ? 56.833 108.301 33.352 1.00 42.73 349 ILE B O 1
ATOM 5593 N N . ASP B 1 350 ? 56.279 106.674 31.880 1.00 44.92 350 ASP B N 1
ATOM 5594 C CA . ASP B 1 350 ? 57.624 106.442 31.400 1.00 45.51 350 ASP B CA 1
ATOM 5595 C C . ASP B 1 350 ? 57.655 106.990 30.007 1.00 46.51 350 ASP B C 1
ATOM 5596 O O . ASP B 1 350 ? 57.159 106.354 29.075 1.00 47.87 350 ASP B O 1
ATOM 5601 N N . HIS B 1 351 ? 58.216 108.180 29.866 1.00 46.05 351 HIS B N 1
ATOM 5602 C CA . HIS B 1 351 ? 58.239 108.872 28.590 1.00 46.12 351 HIS B CA 1
ATOM 5603 C C . HIS B 1 351 ? 59.380 109.882 28.673 1.00 46.65 351 HIS B C 1
ATOM 5604 O O . HIS B 1 351 ? 59.556 110.522 29.719 1.00 46.94 351 HIS B O 1
ATOM 5611 N N . PRO B 1 352 ? 60.192 109.994 27.599 1.00 46.83 352 PRO B N 1
ATOM 5612 C CA . PRO B 1 352 ? 61.286 110.961 27.633 1.00 46.64 352 PRO B CA 1
ATOM 5613 C C . PRO B 1 352 ? 60.791 112.383 27.864 1.00 46.36 352 PRO B C 1
ATOM 5614 O O . PRO B 1 352 ? 59.794 112.796 27.278 1.00 46.71 352 PRO B O 1
ATOM 5618 N N . LYS B 1 353 ? 61.483 113.111 28.737 1.00 45.99 353 LYS B N 1
ATOM 5619 C CA . LYS B 1 353 ? 61.093 114.465 29.097 1.00 45.52 353 LYS B CA 1
ATOM 5620 C C . LYS B 1 353 ? 61.400 115.418 27.972 1.00 45.36 353 LYS B C 1
ATOM 5621 O O . LYS B 1 353 ? 62.532 115.450 27.490 1.00 45.81 353 LYS B O 1
ATOM 5627 N N . LYS B 1 354 ? 60.400 116.180 27.529 1.00 44.00 354 LYS B N 1
ATOM 5628 C CA . LYS B 1 354 ? 60.643 117.282 26.594 1.00 43.79 354 LYS B CA 1
ATOM 5629 C C . LYS B 1 354 ? 59.647 118.375 26.938 1.00 42.27 354 LYS B C 1
ATOM 5630 O O . LYS B 1 354 ? 58.686 118.120 27.634 1.00 41.85 354 LYS B O 1
ATOM 5636 N N . PRO B 1 355 ? 59.895 119.604 26.486 1.00 40.17 355 PRO B N 1
ATOM 5637 C CA . PRO B 1 355 ? 58.955 120.669 26.716 1.00 39.81 355 PRO B CA 1
ATOM 5638 C C . PRO B 1 355 ? 57.721 120.644 25.795 1.00 38.98 355 PRO B C 1
ATOM 5639 O O . PRO B 1 355 ? 57.724 120.004 24.732 1.00 37.36 355 PRO B O 1
ATOM 5643 N N . PHE B 1 356 ? 56.683 121.350 26.237 1.00 38.28 356 PHE B N 1
ATOM 5644 C CA . PHE B 1 356 ? 55.555 121.689 25.385 1.00 37.93 356 PHE B CA 1
ATOM 5645 C C . PHE B 1 356 ? 56.028 122.813 24.507 1.00 37.94 356 PHE B C 1
ATOM 5646 O O . PHE B 1 356 ? 56.966 123.528 24.867 1.00 37.17 356 PHE B O 1
ATOM 5654 N N . GLU B 1 357 ? 55.348 123.014 23.386 1.00 37.73 357 GLU B N 1
ATOM 5655 C CA . GLU B 1 357 ? 55.592 124.226 22.581 1.00 38.62 357 GLU B CA 1
ATOM 5656 C C . GLU B 1 357 ? 55.189 125.425 23.380 1.00 37.36 357 GLU B C 1
ATOM 5657 O O . GLU B 1 357 ? 55.853 126.420 23.364 1.00 36.58 357 GLU B O 1
ATOM 5663 N N . MET B 1 358 ? 54.067 125.330 24.071 1.00 36.74 358 MET B N 1
ATOM 5664 C CA . MET B 1 358 ? 53.648 126.337 25.009 1.00 37.71 358 MET B CA 1
ATOM 5665 C C . MET B 1 358 ? 52.512 125.799 25.835 1.00 36.11 358 MET B C 1
ATOM 5666 O O . MET B 1 358 ? 51.904 124.817 25.469 1.00 35.44 358 MET B O 1
ATOM 5671 N N . LEU B 1 359 ? 52.241 126.479 26.926 1.00 35.35 359 LEU B N 1
ATOM 5672 C CA . LEU B 1 359 ? 51.124 126.160 27.791 1.00 34.92 359 LEU B CA 1
ATOM 5673 C C . LEU B 1 359 ? 50.266 127.393 27.931 1.00 34.60 359 LEU B C 1
ATOM 5674 O O . LEU B 1 359 ? 50.672 128.393 28.507 1.00 34.12 359 LEU B O 1
ATOM 5679 N N . LEU B 1 360 ? 49.074 127.318 27.358 1.00 34.21 360 LEU B N 1
ATOM 5680 C CA . LEU B 1 360 ? 48.065 128.349 27.512 1.00 34.45 360 LEU B CA 1
ATOM 5681 C C . LEU B 1 360 ? 47.115 128.029 28.665 1.00 34.51 360 LEU B C 1
ATOM 5682 O O . LEU B 1 360 ? 46.837 126.856 28.931 1.00 34.38 360 LEU B O 1
ATOM 5687 N N . GLN B 1 361 ? 46.618 129.068 29.323 1.00 33.71 361 GLN B N 1
ATOM 5688 C CA . GLN B 1 361 ? 45.597 128.941 30.336 1.00 33.88 361 GLN B CA 1
ATOM 5689 C C . GLN B 1 361 ? 44.590 130.034 30.149 1.00 33.94 361 GLN B C 1
ATOM 5690 O O . GLN B 1 361 ? 44.949 131.190 29.872 1.00 33.29 361 GLN B O 1
ATOM 5696 N N . SER B 1 362 ? 43.315 129.669 30.288 1.00 33.56 362 SER B N 1
ATOM 5697 C CA . SER B 1 362 ? 42.198 130.598 30.166 1.00 33.62 362 SER B CA 1
ATOM 5698 C C . SER B 1 362 ? 41.078 130.220 31.132 1.00 33.61 362 SER B C 1
ATOM 5699 O O . SER B 1 362 ? 40.872 129.025 31.412 1.00 33.75 362 SER B O 1
ATOM 5702 N N . PRO B 1 363 ? 40.350 131.219 31.638 1.00 33.18 363 PRO B N 1
ATOM 5703 C CA . PRO B 1 363 ? 39.069 130.916 32.228 1.00 33.23 363 PRO B CA 1
ATOM 5704 C C . PRO B 1 363 ? 38.016 130.750 31.146 1.00 32.95 363 PRO B C 1
ATOM 5705 O O . PRO B 1 363 ? 38.315 130.882 29.984 1.00 32.49 363 PRO B O 1
ATOM 5709 N N . VAL B 1 364 ? 36.773 130.503 31.538 1.00 33.63 364 VAL B N 1
ATOM 5710 C CA . VAL B 1 364 ? 35.666 130.467 30.599 1.00 33.72 364 VAL B CA 1
ATOM 5711 C C . VAL B 1 364 ? 35.417 131.892 30.163 1.00 34.58 364 VAL B C 1
ATOM 5712 O O . VAL B 1 364 ? 35.357 132.794 30.998 1.00 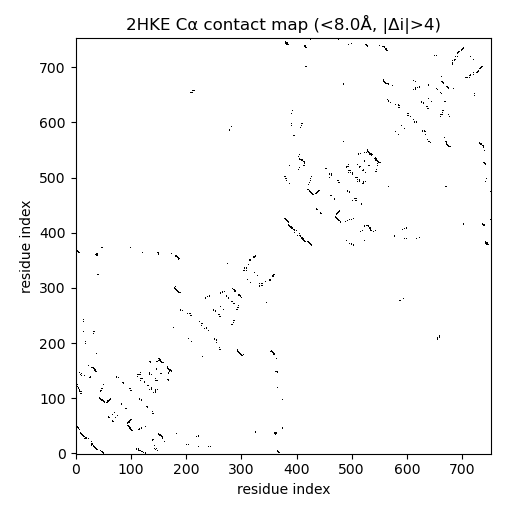33.51 364 VAL B O 1
ATOM 5716 N N . GLY B 1 365 ? 35.287 132.094 28.862 1.00 35.63 365 GLY B N 1
ATOM 5717 C CA . GLY B 1 365 ? 35.230 133.442 28.303 1.00 36.23 365 GLY B CA 1
ATOM 5718 C C . GLY B 1 365 ? 33.860 134.001 28.039 1.00 37.42 365 GLY B C 1
ATOM 5719 O O . GLY B 1 365 ? 32.846 133.300 28.056 1.00 36.28 365 GLY B O 1
ATOM 5720 N N . CYS B 1 366 ? 33.844 135.292 27.710 1.00 38.43 366 CYS B N 1
ATOM 5721 C CA . CYS B 1 366 ? 32.611 136.014 27.531 1.00 39.46 366 CYS B CA 1
ATOM 5722 C C . CYS B 1 366 ? 32.166 136.036 26.059 1.00 39.01 366 CYS B C 1
ATOM 5723 O O . CYS B 1 366 ? 31.066 136.447 25.775 1.00 39.10 366 CYS B O 1
ATOM 5726 N N . GLY B 1 367 ? 32.969 135.576 25.110 1.00 39.42 367 GLY B N 1
ATOM 5727 C CA . GLY B 1 367 ? 32.483 135.587 23.711 1.00 40.41 367 GLY B CA 1
ATOM 5728 C C . GLY B 1 367 ? 32.870 136.848 22.917 1.00 41.04 367 GLY B C 1
ATOM 5729 O O . GLY B 1 367 ? 33.892 137.435 23.199 1.00 40.05 367 GLY B O 1
ATOM 5730 N N . VAL B 1 368 ? 32.062 137.246 21.931 1.00 42.31 368 VAL B N 1
ATOM 5731 C CA . VAL B 1 368 ? 32.470 138.314 20.988 1.00 42.63 368 VAL B CA 1
ATOM 5732 C C . VAL B 1 368 ? 32.481 139.693 21.618 1.00 43.25 368 VAL B C 1
ATOM 5733 O O . VAL B 1 368 ? 31.632 140.028 22.454 1.00 44.24 368 VAL B O 1
ATOM 5737 N N . LYS B 1 369 ? 33.446 140.499 21.191 1.00 42.95 369 LYS B N 1
ATOM 5738 C CA . LYS B 1 369 ? 33.587 141.873 21.647 1.00 42.71 369 LYS B CA 1
ATOM 5739 C C . LYS B 1 369 ? 33.661 142.793 20.414 1.00 41.37 369 LYS B C 1
ATOM 5740 O O . LYS B 1 369 ? 34.467 142.562 19.524 1.00 38.00 369 LYS B O 1
ATOM 5746 N N . TYR B 1 370 ? 32.789 143.805 20.382 1.00 41.74 370 TYR B N 1
ATOM 5747 C CA . TYR B 1 370 ? 32.836 144.855 19.361 1.00 42.02 370 TYR B CA 1
ATOM 5748 C C . TYR B 1 370 ? 33.775 145.953 19.859 1.00 42.15 370 TYR B C 1
ATOM 5749 O O . TYR B 1 370 ? 33.609 146.468 20.966 1.00 41.93 370 TYR B O 1
ATOM 5758 N N . LEU B 1 371 ? 34.777 146.294 19.055 1.00 41.62 371 LEU B N 1
ATOM 5759 C CA . LEU B 1 371 ? 35.845 147.164 19.528 1.00 41.70 371 LEU B CA 1
ATOM 5760 C C . LEU B 1 371 ? 35.649 148.586 18.998 1.00 41.56 371 LEU B C 1
ATOM 5761 O O . LEU B 1 371 ? 34.896 148.787 18.065 1.00 39.80 371 LEU B O 1
ATOM 5766 N N . GLY B 1 372 ? 36.321 149.554 19.626 1.00 42.53 372 GLY B N 1
ATOM 5767 C CA . GLY B 1 372 ? 36.239 150.962 19.204 1.00 43.12 372 GLY B CA 1
ATOM 5768 C C . GLY B 1 372 ? 37.207 151.282 18.075 1.00 43.66 372 GLY B C 1
ATOM 5769 O O . GLY B 1 372 ? 38.120 150.489 17.799 1.00 44.18 372 GLY B O 1
ATOM 5770 N N . PRO B 1 373 ? 37.010 152.447 17.399 1.00 44.04 373 PRO B N 1
ATOM 5771 C CA . PRO B 1 373 ? 37.806 152.907 16.248 1.00 43.64 373 PRO B CA 1
ATOM 5772 C C . PRO B 1 373 ? 39.315 152.726 16.338 1.00 43.65 373 PRO B C 1
ATOM 5773 O O . PRO B 1 373 ? 39.952 152.416 15.333 1.00 43.68 373 PRO B O 1
ATOM 5777 N N . SER B 1 374 ? 39.890 152.966 17.510 1.00 43.72 374 SER B N 1
ATOM 5778 C CA . SER B 1 374 ? 41.348 152.876 17.682 1.00 43.96 374 SER B CA 1
ATOM 5779 C C . SER B 1 374 ? 41.882 151.459 17.580 1.00 43.80 374 SER B C 1
ATOM 5780 O O . SER B 1 374 ? 43.080 151.262 17.425 1.00 43.53 374 SER B O 1
ATOM 5783 N N . GLU B 1 375 ? 40.998 150.465 17.667 1.00 43.49 375 GLU B N 1
ATOM 5784 C CA . GLU B 1 375 ? 41.408 149.085 17.500 1.00 43.53 375 GLU B CA 1
ATOM 5785 C C . GLU B 1 375 ? 41.326 148.616 16.051 1.00 42.72 375 GLU B C 1
ATOM 5786 O O . GLU B 1 375 ? 41.719 147.490 15.754 1.00 42.32 375 GLU B O 1
ATOM 5792 N N . SER B 1 376 ? 40.870 149.483 15.139 1.00 41.96 376 SER B N 1
ATOM 5793 C CA . SER B 1 376 ? 40.630 149.076 13.753 1.00 42.11 376 SER B CA 1
ATOM 5794 C C . SER B 1 376 ? 41.894 148.642 13.008 1.00 41.63 376 SER B C 1
ATOM 5795 O O . SER B 1 376 ? 42.974 149.208 13.204 1.00 41.72 376 SER B O 1
ATOM 5798 N N . LEU B 1 377 ? 41.747 147.622 12.168 1.00 41.57 377 LEU B N 1
ATOM 5799 C CA . LEU B 1 377 ? 42.811 147.158 11.287 1.00 42.78 377 LEU B CA 1
ATOM 5800 C C . LEU B 1 377 ? 42.708 147.862 9.927 1.00 43.35 377 LEU B C 1
ATOM 5801 O O . LEU B 1 377 ? 43.517 147.625 9.046 1.00 44.21 377 LEU B O 1
ATOM 5806 N N . ILE B 1 378 ? 41.706 148.723 9.776 1.00 44.58 378 ILE B N 1
ATOM 5807 C CA . ILE B 1 378 ? 41.469 149.480 8.547 1.00 44.69 378 ILE B CA 1
ATOM 5808 C C . ILE B 1 378 ? 41.392 150.977 8.893 1.00 45.48 378 ILE B C 1
ATOM 5809 O O . ILE B 1 378 ? 40.436 151.394 9.564 1.00 44.95 378 ILE B O 1
ATOM 5814 N N . PRO B 1 379 ? 42.393 151.778 8.442 1.00 46.37 379 PRO B N 1
ATOM 5815 C CA . PRO B 1 379 ? 42.422 153.268 8.553 1.00 46.60 379 PRO B CA 1
ATOM 5816 C C . PRO B 1 379 ? 41.224 154.100 8.036 1.00 47.58 379 PRO B C 1
ATOM 5817 O O . PRO B 1 379 ? 40.299 153.588 7.381 1.00 48.82 379 PRO B O 1
#

GO terms:
  GO:0005654 nucleoplasm (C, HTP)
  GO:0005737 cytoplasm (C, HTP)
  GO:0005654 nucleoplasm (C, IDA)
  GO:0005737 cytoplasm (C, IDA)
  GO:0005929 cilium (C, IDA)

InterPro domains:
  IPR005935 Diphosphomevalonate/phosphomevalonate decarboxylase [PIRSF015950] (5-345)
  IPR014721 Small ribosomal subunit protein uS5 domain 2-type fold, subgroup [G3DSA:3.30.230.10] (1-179)
  IPR020568 Ribosomal protein uS5 domain 2-type superfamily [SSF54211] (6-181)
  IPR029765 Diphosphomevalonate decarboxylase [TIGR01240] (7-318)
  IPR036554 GHMP kinase, C-terminal domain superfamily [G3DSA:3.30.70.890] (180-371)
  IPR036554 GHMP kinase, C-terminal domain superfamily [SSF55060] (183-380)
  IPR041431 Mvd1, C-terminal [PF18376] (186-367)
  IPR053859 Diphosphomevalonate decarboxylase-like N-terminal domain [PF22700] (10-171)

Radius of gyration: 31.24 Å; Cα contacts (8 Å, |Δi|>4): 1735; chains: 2; bounding box: 52×95×81 Å

Nearest PDB structures (foldseek):
  2hke-assembly2_B  TM=1.000E+00  e=1.776E-77  Trypanosoma brucei
  3f0n-assembly1_B  TM=9.516E-01  e=1.347E-42  Mus musculus
  3d4j-assembly1_A  TM=9.468E-01  e=7.176E-42  Homo sapiens
  3d4j-assembly1_B  TM=9.481E-01  e=4.843E-40  Homo sapiens
  1fi4-assembly1_A-2  TM=8.698E-01  e=2.312E-38  Saccharomyces cerevisiae

CATH classification: 3.30.230.10 (+1 more: 3.30.70.890)

Sequence (753 aa):
QCVTVEAPINIAFIKYWGKREGGETLILPTNDSFSITLSASPFRSKTSVELRDDIETDTLRLNGTEVDVGKTPRVQSMLLHLRSTCPEELKNKKVNIVSENNFPTAAGMASSASGYCAMSAALIRAFKSTTTNVSMLARLGSGSACRSAFGGFVIWNKGEKPDGSDCVATQFVDETHWPEIQVMCAVLKGAQKDVSSTKGMQQSLKTSPLMKKRISETVPERMKIASRAIKARDFATFAEIAMLESDDLQEICATTEPKITYATEDSYAMIRLVKAYNAKKGRTALAYTFDAGANCFLFVLKEDLPEAVAMLMEHFPTPFEKFFFGDRELLEKVKVVSLPDEYKKLIDHPKKPFEMLLQSPVGCCGVKYLGPSESLIPPQCVTVEAPINIAFIKYWGKREGGETLILPTNDSFSITLSASPFRSKTSVELRDDIETDTLRLNGTEVDVGKTPRVQSMLLHLRSTCPEELKNKKVNIVSENNFPTAAGMASSASGYCAMSAALIRAFKSTTNVSMLARLGSGSACRSAFGGFVIWNKGEKPDGSDCVATQFVDETHWPEIQVMCAVLKGAQKDVSSTKGMQQSLKTSPLMKKRISETVPERMKIASRAIKARDFATFAEIAMLESDDLQEICATTEPKITYATEDSYAMIRLVKAYNAKKGRTALAYTFDAGANCFLFVLKEDLPEAVAMLMEHFPTPFEKFFFGDRELLEKVKVVSLPDEYKKLIDHPKKPFEMLLQSPVGCGVKYLGPSESLIP

Foldseek 3Di:
DKWKKKFFAKAWLQDFFAADVLQLQQLFTLAKIKIFTWACPPKIKMKIKDWDDVDDAAWEAEPNRTDDVVVQSLNVSLLVVQLVFADPVLSPTHMYMYMYIDDPPQLPPPRQLRGLLRVLVNSCVNRVGPDASLSSSSSNPVSNSQLAFFGMKMQGSDDDSVCPNRGIDHLDHLPQAQQKKKKKQGAHKDPDDDDSSVLSHLLVVWAPLVPCCSPPVSVVLVVQCSVCSNVVPVQSNQVSSQVSQVVVQSSQCRGVVHHDTADVVLVVVVLLQVLVCVLVVGNAKHWHDHSHHMTMMMGGLVCVLQVVLLVCLAAPADCVQEREPDVVSVVSNVPDDHDPSSHPSDDDDYHHGSHMYMTGGYGHMDIDDPVPHPDDD/DKWKKKFFAKAWLQDFFAADVLQLQLQFTLAKIKIFTFAPPPKIKMKIKDWAPPDDAAWEEEARRTDDVVPQSLNVSLLVVQLVFFDVVRSPTHMYMYMYIDDDPQLPDPRQLRHLLRVLVSSCVNRVGPDDSLSSSSSNPNSNSQLQFFGMKMQGSDDDSVCPPGGIDHLDHQVQQQQKKKKKQRAGWDDDDDDSSVLSHLLVVWAPPVVCCSPPVSVVLVVQCSVCSNVVPVQSVQVSSQVSQVVVQNSQCRGVVRHDTADPVLVVVVLLQVLVCVLVVTNAKHWHDDSHHMTMMMGTLVCPLQVVLLVCLAAPADCVQEREPDPVSVVSNVPDDHDPSSHCSDDDHYHHGSHMYMGRGYGGMDIDDPVVDPPD

Solvent-accessible surface area: 31926 Å² total; per-residue (Å²): 159,34,12,3,0,26,0,0,2,8,2,2,0,0,1,28,5,0,6,49,176,56,0,110,103,57,0,1,0,12,3,33,0,0,0,0,0,3,27,30,64,49,19,34,3,20,0,0,0,53,32,62,108,106,36,143,95,22,35,0,100,60,109,55,87,103,44,73,17,52,166,25,93,63,2,68,25,0,6,136,58,0,47,70,33,14,46,146,111,22,84,90,45,62,0,21,1,25,10,68,53,64,20,42,131,105,7,69,19,48,30,63,1,0,16,43,0,0,6,0,1,0,0,21,123,3,0,135,11,126,14,69,26,2,30,0,0,6,8,0,19,3,23,0,0,4,0,15,70,2,0,1,0,21,0,44,79,17,152,109,115,98,1,60,41,0,30,1,61,75,43,18,55,50,100,35,7,83,77,0,4,1,0,1,0,0,8,146,61,34,169,200,50,69,63,46,60,157,0,8,37,58,0,60,167,40,9,69,41,4,121,50,11,47,74,21,12,2,69,42,27,18,162,73,0,23,130,2,0,123,69,121,56,17,22,33,0,0,46,7,0,23,63,0,0,50,38,9,36,90,3,6,49,44,3,118,104,136,5,51,34,7,29,118,15,0,80,0,0,16,101,0,0,105,24,0,2,6,92,46,4,90,5,0,0,0,1,0,3,58,31,27,6,14,0,14,0,0,0,31,86,138,17,0,16,38,0,0,13,0,0,32,58,13,0,58,12,70,86,147,89,13,66,22,37,32,200,131,3,33,92,131,9,95,111,47,105,20,49,113,88,12,73,150,26,24,134,38,92,113,77,67,1,53,9,0,8,0,3,50,13,3,97,10,35,137,80,24,30,125,111,76,25,40,22,108,180,209,32,16,4,0,25,0,0,7,14,2,2,0,0,1,26,5,1,7,47,172,54,0,110,105,61,0,2,0,12,4,36,0,0,0,0,0,2,22,22,65,48,21,39,3,20,0,0,0,28,28,70,114,109,32,159,89,25,32,10,92,84,78,62,93,129,45,81,14,54,166,25,94,57,2,62,23,0,4,128,58,0,44,80,46,11,48,129,137,34,64,92,57,73,0,16,0,7,8,65,30,62,19,44,136,100,5,69,17,70,27,57,5,0,17,39,0,0,11,0,0,0,0,16,126,16,0,156,16,131,22,71,39,2,32,0,0,4,10,0,19,3,31,0,0,4,0,16,70,3,0,1,0,22,0,42,80,15,147,113,113,96,0,59,41,0,30,2,63,74,42,17,59,48,97,34,7,78,83,0,4,1,1,1,0,0,5,156,51,39,173,200,46,67,60,42,64,154,0,9,38,57,0,56,166,37,9,71,46,4,117,58,11,47,76,21,11,1,71,41,27,19,126,52,0,25,106,3,0,125,71,121,56,16,23,30,0,0,47,6,0,22,66,0,0,51,38,9,39,88,2,5,46,44,4,117,101,138,5,54,34,9,26,124,11,0,87,0,0,15,103,0,0,109,26,1,4,3,84,49,4,94,4,1,0,0,1,0,3,55,33,27,6,13,0,18,0,0,0,43,90,167,18,0,14,35,0,0,14,0,0,30,58,11,0,56,13,66,87,138,102,12,66,23,42,32,211,136,3,29,100,116,9,109,110,46,103,17,53,113,86,12,86,147,27,20,123,31,103,142,90,66,4,79,13,0,10,0,2,51,13,3,97,10,39,121,78,23,37,132,115,74,35,34,15,163

Organism: Trypanosoma brucei brucei (strain 927/4 GUTat10.1) (NCBI:txid185431)

B-factor: mean 32.1, std 10.4, range [15.17, 70.78]

Secondary structure (DSSP, 8-state):
-EEEEEE--EEEEE----BPTT-TTTT-BSS-EEEEEBPSSS--EEEEEEEESS-SS-EEEETTEEE-GGG-HHHHHHHHHHHTSS-HHHHT-EEEEEEEE-SPTTS---HHHHHHHHHHHHHHHHHT-SS-HHHHHHHH-GGGGGGGSSSEEEEE--S-TTSTT-EEEEEE-TTS-TTEEEEEEE-PPPSP---HHHHHHHHHHH-TTHHHIIIIIHHHHHHHHHHHHHHT-HHHHHHHHHHHHHHHHHHHHTSSS------HHHHHHHHHHHHHHHHHTS--EEEE--SSS-EEEEEEGGGHHHHHHHHHHHS---GGGEEES-HHHHHHHHH----GGGSS-S-------SEEEEEEB----EEE-GGG-SS--/--EEEEE--EEEEE----B-TT-TTTT-BSS-EEEEEBPSSSS-EEEEEEEESS-SS-EEEETTEEE-GGG-HHHHHHHHHHHTTS-TTTTTSEEEEEEEE-PPTTS----HHHHHHHHHHHHHHHTT--S-HHHHHHHH-GGGGGTTSSSEEEEE--S-TTSTT-EEEEEE-TTS-TTEEEEEEE-PPPSP---HHHHHHHHHHH-TTHHHIIIIIHHHHHHHHHHHHHHT-HHHHHHHHHHHHHHHHHHHHTSSS------HHHHHHHHHHHHHHHHHTS--EEEE--SSS-EEEEEEGGGHHHHHHHHHHHS---GGGEEES-HHHHHHHHH----GGGSS-S-------SEEEEEEB----EEEPGGG-S--